Protein AF-M0GBD9-F1 (afdb_monomer)

InterPro domains:
  IPR013389 CRISPR-associated protein Cas8b [PF09484] (506-710)

Nearest PDB structures (foldseek):
  7xq2-assembly1_A  TM=1.502E-01  e=6.473E+00  Homo sapiens

pLDDT: mean 81.51, std 13.56, range [28.91, 97.69]

Mean predicted aligned error: 11.6 Å

Secondary structure (DSSP, 8-state):
----TTTS-GGGSGGGGS-HHHHHHHS-SS---SHHHHHHHHHHHHHHHHHSS--S--GGGGGG--TTTTTHHHH---TTSTTTT---EEEEEEEEETTEEEEEEEEEEEE---GGGGGTTT--EEEETTEEEE-SS-EEE-S-HHHHHHHHHHHHHTTTTSHHHHHHHTSHHHHHHHHHHHHHHT-HHHHHHHHHHHHHHTT--TTT-SSSS--HHHHHHTTBTTB-TT-EEEEEEEEETT-SS-B-GGG-HHHHHHHHHHHHHHHHH--TTSTTS--EEEEE-TTT--EEEEESSSPPGGG---TT-GGGSGGG-GGGHHHHS-EEHHHHHHHHHTHHHHHHTEEEEETTEEEEEEEEESS--HHHHHHHHHHHHHHHH-TT--HHHHHHHHHHSSSEEEEEEEEEEETTTEEEEEEEES---HHHHHHHHHHHHHHHHSTTT-TTTSTTHHHHHHHHT-TTS-TTTT-S-HHHHHHHHHTT-TTTTTS----SSS---GGG----HHHHHHHHHHHTPPEEHHHHHHHHHHHHHHHHHH-TTS-TTHHHHHHHHHHHHHHHHHTTT-EET-PPP--PPPS----HHHHHHHHHHH-HHHHS-HHHHHHHHHHHHHHHHHHHHHHTT-SS-HHHHS-GGG--HHHHHHHHHHHHHHHHHHHHHHSTTSS-TTTTTHHHHHHHTTSS-GGG----HHHHHHHHHHHHHHHHHTT-SSSHHHHHHHTS--

Structure (mmCIF, N/CA/C/O backbone):
data_AF-M0GBD9-F1
#
_entry.id   AF-M0GBD9-F1
#
loop_
_atom_site.group_PDB
_atom_site.id
_atom_site.type_symbol
_atom_site.label_atom_id
_atom_site.label_alt_id
_atom_site.label_comp_id
_atom_site.label_asym_id
_atom_site.label_entity_id
_atom_site.label_seq_id
_atom_site.pdbx_PDB_ins_code
_atom_site.Cartn_x
_atom_site.Cartn_y
_atom_site.Cartn_z
_atom_site.occupancy
_atom_site.B_iso_or_equiv
_atom_site.auth_seq_id
_atom_site.auth_comp_id
_atom_site.auth_asym_id
_atom_site.auth_atom_id
_atom_site.pdbx_PDB_model_num
ATOM 1 N N . MET A 1 1 ? 14.751 -16.146 10.126 1.00 31.95 1 MET A N 1
ATOM 2 C CA . MET A 1 1 ? 14.623 -17.420 9.382 1.00 31.95 1 MET A CA 1
ATOM 3 C C . MET A 1 1 ? 13.361 -17.196 8.593 1.00 31.95 1 MET A C 1
ATOM 5 O O . MET A 1 1 ? 12.295 -17.221 9.185 1.00 31.95 1 MET A O 1
ATOM 9 N N . ASN A 1 2 ? 13.524 -16.712 7.366 1.00 39.53 2 ASN A N 1
ATOM 10 C CA . ASN A 1 2 ? 12.477 -15.965 6.678 1.00 39.53 2 ASN A CA 1
ATOM 11 C C . ASN A 1 2 ? 11.644 -16.983 5.919 1.00 39.53 2 ASN A C 1
ATOM 13 O O . ASN A 1 2 ? 12.159 -17.604 4.991 1.00 39.53 2 ASN A O 1
ATOM 17 N N . LEU A 1 3 ? 10.425 -17.211 6.401 1.00 48.12 3 LEU A N 1
ATOM 18 C CA . LEU A 1 3 ? 9.472 -18.070 5.722 1.00 48.12 3 LEU A CA 1
ATOM 19 C C . LEU A 1 3 ? 9.012 -17.328 4.464 1.00 48.12 3 LEU A C 1
ATOM 21 O O . LEU A 1 3 ? 8.570 -16.183 4.541 1.00 48.12 3 LEU A O 1
ATOM 25 N N . SER A 1 4 ? 9.158 -17.956 3.305 1.00 62.84 4 SER A N 1
ATOM 26 C CA . SER A 1 4 ? 8.482 -17.519 2.084 1.00 62.84 4 SER A CA 1
ATOM 27 C C . SER A 1 4 ? 6.962 -17.557 2.291 1.00 62.84 4 SER A C 1
ATOM 29 O O . SER A 1 4 ? 6.462 -18.334 3.104 1.00 62.84 4 SER A O 1
ATOM 31 N N . LEU A 1 5 ? 6.204 -16.749 1.541 1.00 65.94 5 LEU A N 1
ATOM 32 C CA . LEU A 1 5 ? 4.731 -16.771 1.587 1.00 65.94 5 LEU A CA 1
ATOM 33 C C . LEU A 1 5 ? 4.156 -18.181 1.349 1.00 65.94 5 LEU A C 1
ATOM 35 O O . LEU A 1 5 ? 3.133 -18.542 1.924 1.00 65.94 5 LEU A O 1
ATOM 39 N N . ASP A 1 6 ? 4.860 -19.008 0.573 1.00 63.94 6 ASP A N 1
ATOM 40 C CA . ASP A 1 6 ? 4.495 -20.405 0.325 1.00 63.94 6 ASP A CA 1
ATOM 41 C C . ASP A 1 6 ? 4.679 -21.304 1.565 1.00 63.94 6 ASP A C 1
ATOM 43 O O . ASP A 1 6 ? 4.002 -22.325 1.701 1.00 63.94 6 ASP A O 1
ATOM 47 N N . GLU A 1 7 ? 5.562 -20.932 2.496 1.00 62.56 7 GLU A N 1
ATOM 48 C CA . GLU A 1 7 ? 5.784 -21.646 3.758 1.00 62.56 7 GLU A CA 1
ATOM 49 C C . GLU A 1 7 ? 4.763 -21.272 4.846 1.00 62.56 7 GLU A C 1
ATOM 51 O O . GLU A 1 7 ? 4.473 -22.120 5.691 1.00 62.56 7 GLU A O 1
ATOM 56 N N . ILE A 1 8 ? 4.166 -20.070 4.780 1.00 64.31 8 ILE A N 1
ATOM 57 C CA . ILE A 1 8 ? 3.105 -19.568 5.689 1.00 64.31 8 ILE A CA 1
ATOM 58 C C . ILE A 1 8 ? 1.726 -20.197 5.371 1.00 64.31 8 ILE A C 1
ATOM 60 O O . ILE A 1 8 ? 0.731 -19.886 6.010 1.00 64.31 8 ILE A O 1
ATOM 64 N N . GLY A 1 9 ? 1.651 -21.127 4.408 1.00 63.66 9 GLY A N 1
ATOM 65 C CA . GLY A 1 9 ? 0.420 -21.643 3.792 1.00 63.66 9 GLY A CA 1
ATOM 66 C C . GLY A 1 9 ? -0.812 -21.818 4.699 1.00 63.66 9 GLY A C 1
ATOM 67 O O . GLY A 1 9 ? -0.702 -22.189 5.862 1.00 63.66 9 GLY A O 1
ATOM 68 N N . GLN A 1 10 ? -2.000 -21.630 4.108 1.00 67.31 10 GLN A N 1
ATOM 69 C CA . GLN A 1 10 ? -3.337 -21.495 4.726 1.00 67.31 10 GLN A CA 1
ATOM 70 C C . GLN A 1 10 ? -3.549 -22.115 6.123 1.00 67.31 10 GLN A C 1
ATOM 72 O O . GLN A 1 10 ? -4.086 -21.447 6.999 1.00 67.31 10 GLN A O 1
ATOM 77 N N . ALA A 1 11 ? -3.130 -23.365 6.352 1.00 65.00 11 ALA A N 1
ATOM 78 C CA . ALA A 1 11 ? -3.282 -24.084 7.622 1.00 65.00 11 ALA A CA 1
ATOM 79 C C . ALA A 1 11 ? -2.485 -23.506 8.813 1.00 65.00 11 ALA A C 1
ATOM 81 O O . ALA A 1 11 ? -2.687 -23.959 9.938 1.00 65.00 11 ALA A O 1
ATOM 82 N N . GLN A 1 12 ? -1.562 -22.571 8.575 1.00 68.44 12 GLN A N 1
ATOM 83 C CA . GLN A 1 12 ? -0.744 -21.935 9.614 1.00 68.44 12 GLN A CA 1
ATOM 84 C C . GLN A 1 12 ? -1.265 -20.558 10.044 1.00 68.44 12 GLN A C 1
ATOM 86 O O . GLN A 1 12 ? -0.731 -19.999 10.995 1.00 68.44 12 GLN A O 1
ATOM 91 N N . THR A 1 13 ? -2.296 -20.034 9.376 1.00 79.69 13 THR A N 1
ATOM 92 C CA . THR A 1 13 ? -2.843 -18.697 9.656 1.00 79.69 13 THR A CA 1
ATOM 93 C C . THR A 1 13 ? -3.872 -18.715 10.785 1.00 79.69 13 THR A C 1
ATOM 95 O O . THR A 1 13 ? -4.558 -19.720 10.992 1.00 79.69 13 THR A O 1
ATOM 98 N N . ASP A 1 14 ? -4.068 -17.578 11.456 1.00 81.69 14 ASP A N 1
ATOM 99 C CA . ASP A 1 14 ? -5.111 -17.414 12.486 1.00 81.69 14 ASP A CA 1
ATOM 100 C C . ASP A 1 14 ? -6.524 -17.736 11.946 1.00 81.69 14 ASP A C 1
ATOM 102 O O . ASP A 1 14 ? -7.352 -18.360 12.623 1.00 81.69 14 ASP A O 1
ATOM 106 N N . LEU A 1 15 ? -6.786 -17.385 10.679 1.00 86.94 15 LEU A N 1
ATOM 107 C CA . LEU A 1 15 ? -8.064 -17.634 10.005 1.00 86.94 15 LEU A CA 1
ATOM 108 C C . LEU A 1 15 ? -8.317 -19.128 9.726 1.00 86.94 15 LEU A C 1
ATOM 110 O O . LEU A 1 15 ? -9.461 -19.517 9.496 1.00 86.94 15 LEU A O 1
ATOM 114 N N . ALA A 1 16 ? -7.295 -19.991 9.792 1.00 85.69 16 ALA A N 1
ATOM 115 C CA . ALA A 1 16 ? -7.442 -21.435 9.577 1.00 85.69 16 ALA A CA 1
ATOM 116 C C . ALA A 1 16 ? -8.388 -22.104 10.586 1.00 85.69 16 ALA A C 1
ATOM 118 O O . ALA A 1 16 ? -8.949 -23.165 10.312 1.00 85.69 16 ALA A O 1
ATOM 119 N N . SER A 1 17 ? -8.544 -21.494 11.762 1.00 85.31 17 SER A N 1
ATOM 120 C CA . SER A 1 17 ? -9.427 -21.972 12.825 1.00 85.31 17 SER A CA 1
ATOM 121 C C . SER A 1 17 ? -10.899 -21.578 12.633 1.00 85.31 17 SER A C 1
ATOM 123 O O . SER A 1 17 ? -11.765 -22.130 13.314 1.00 85.31 17 SER A O 1
ATOM 125 N N . VAL A 1 18 ? -11.197 -20.664 11.701 1.00 89.31 18 VAL A N 1
ATOM 126 C CA . VAL A 1 18 ? -12.553 -20.174 11.419 1.00 89.31 18 VAL A CA 1
ATOM 127 C C . VAL A 1 18 ? -13.247 -21.086 10.408 1.00 89.31 18 VAL A C 1
ATOM 129 O O . VAL A 1 18 ? -12.667 -21.469 9.386 1.00 89.31 18 VAL A O 1
ATOM 132 N N . SER A 1 19 ? -14.502 -21.437 10.700 1.00 90.81 19 SER A N 1
ATOM 133 C CA . SER A 1 19 ? -15.306 -22.286 9.823 1.00 90.81 19 SER A CA 1
ATOM 134 C C . SER A 1 19 ? -15.667 -21.572 8.517 1.00 90.81 19 SER A C 1
ATOM 136 O O . SER A 1 19 ? -15.803 -20.350 8.479 1.00 90.81 19 SER A O 1
ATOM 138 N N . ASP A 1 20 ? -15.850 -22.341 7.445 1.00 93.88 20 ASP A N 1
ATOM 139 C CA . ASP A 1 20 ? -16.223 -21.795 6.135 1.00 93.88 20 ASP A CA 1
ATOM 140 C C . ASP A 1 20 ? -17.569 -21.042 6.204 1.00 93.88 20 ASP A C 1
ATOM 142 O O . ASP A 1 20 ? -17.702 -19.978 5.610 1.00 93.88 20 ASP A O 1
ATOM 146 N N . GLU A 1 21 ? -18.528 -21.533 7.001 1.00 92.25 21 GLU A N 1
ATOM 147 C CA . GLU A 1 21 ? -19.839 -20.898 7.216 1.00 92.25 21 GLU A CA 1
ATOM 148 C C . GLU A 1 21 ? -19.715 -19.536 7.920 1.00 92.25 21 GLU A C 1
ATOM 150 O O . GLU A 1 21 ? -20.371 -18.574 7.521 1.00 92.25 21 GLU A O 1
ATOM 155 N N . ASP A 1 22 ? -18.839 -19.425 8.925 1.00 89.56 22 ASP A N 1
ATOM 156 C CA . ASP A 1 22 ? -18.587 -18.155 9.617 1.00 89.56 22 ASP A CA 1
ATOM 157 C C . ASP A 1 22 ? -17.888 -17.137 8.703 1.00 89.56 22 ASP A C 1
ATOM 159 O O . ASP A 1 22 ? -18.177 -15.941 8.778 1.00 89.56 22 ASP A O 1
ATOM 163 N N . ILE A 1 23 ? -16.978 -17.602 7.836 1.00 92.38 23 ILE A N 1
ATOM 164 C CA . ILE A 1 23 ? -16.342 -16.754 6.821 1.00 92.38 23 ILE A CA 1
ATOM 165 C C . ILE A 1 23 ? -17.413 -16.249 5.853 1.00 92.38 23 ILE A C 1
ATOM 167 O O . ILE A 1 23 ? -17.568 -15.040 5.710 1.00 92.38 23 ILE A O 1
ATOM 171 N N . GLU A 1 24 ? -18.193 -17.141 5.238 1.00 92.75 24 GLU A N 1
ATOM 172 C CA . GLU A 1 24 ? -19.249 -16.777 4.283 1.00 92.75 24 GLU A CA 1
ATOM 173 C C . GLU A 1 24 ? -20.264 -15.792 4.875 1.00 92.75 24 GLU A C 1
ATOM 175 O O . GLU A 1 24 ? -20.639 -14.828 4.209 1.00 92.75 24 GLU A O 1
ATOM 180 N N . ALA A 1 25 ? -20.670 -15.987 6.132 1.00 89.81 25 ALA A N 1
ATOM 181 C CA . ALA A 1 25 ? -21.632 -15.121 6.809 1.00 89.81 25 ALA A CA 1
ATOM 182 C C . ALA A 1 25 ? -21.111 -13.697 7.072 1.00 89.81 25 ALA A C 1
ATOM 184 O O . ALA A 1 25 ? -21.908 -12.769 7.214 1.00 89.81 25 ALA A O 1
ATOM 185 N N . ALA A 1 26 ? -19.794 -13.516 7.163 1.00 88.44 26 ALA A N 1
ATOM 186 C CA . ALA A 1 26 ? -19.172 -12.227 7.446 1.00 88.44 26 ALA A CA 1
ATOM 187 C C . ALA A 1 26 ? -18.759 -11.454 6.183 1.00 88.44 26 ALA A C 1
ATOM 189 O O . ALA A 1 26 ? -18.474 -10.255 6.254 1.00 88.44 26 ALA A O 1
ATOM 190 N N . LEU A 1 27 ? -18.693 -12.124 5.030 1.00 90.38 27 LEU A N 1
ATOM 191 C CA . LEU A 1 27 ? -18.291 -11.503 3.774 1.00 90.38 27 LEU A CA 1
ATOM 192 C C . LEU A 1 27 ? -19.410 -10.627 3.190 1.00 90.38 27 LEU A C 1
ATOM 194 O O . LEU A 1 27 ? -20.592 -10.950 3.305 1.00 90.38 27 LEU A O 1
ATOM 198 N N . PRO A 1 28 ? -19.061 -9.516 2.518 1.00 89.25 28 PRO A N 1
ATOM 199 C CA . PRO A 1 28 ? -20.045 -8.721 1.799 1.00 89.25 28 PRO A CA 1
ATOM 200 C C . PRO A 1 28 ? -20.635 -9.500 0.612 1.00 89.25 28 PRO A C 1
ATOM 202 O O . PRO A 1 28 ? -20.000 -10.372 0.025 1.00 89.25 28 PRO A O 1
ATOM 205 N N . ASN A 1 29 ? -21.841 -9.115 0.189 1.00 88.81 29 ASN A N 1
ATOM 206 C CA . ASN A 1 29 ? -22.600 -9.803 -0.867 1.00 88.81 29 ASN A CA 1
ATOM 207 C C . ASN A 1 29 ? -22.004 -9.674 -2.284 1.00 88.81 29 ASN A C 1
ATOM 209 O O . ASN A 1 29 ? -22.538 -10.238 -3.242 1.00 88.81 29 ASN A O 1
ATOM 213 N N . ARG A 1 30 ? -20.928 -8.896 -2.451 1.00 90.31 30 ARG A N 1
ATOM 214 C CA . ARG A 1 30 ? -20.281 -8.640 -3.741 1.00 90.31 30 ARG A CA 1
ATOM 215 C C . ARG A 1 30 ? -18.762 -8.534 -3.593 1.00 90.31 30 ARG A C 1
ATOM 217 O O . ARG A 1 30 ? -18.302 -8.031 -2.569 1.00 90.31 30 ARG A O 1
ATOM 224 N N . PRO A 1 31 ? -17.985 -8.908 -4.625 1.00 89.44 31 PRO A N 1
ATOM 225 C CA . PRO A 1 31 ? -16.541 -8.711 -4.623 1.00 89.44 31 PRO A CA 1
ATOM 226 C C . PRO A 1 31 ? -16.123 -7.243 -4.447 1.00 89.44 31 PRO A C 1
ATOM 228 O O . PRO A 1 31 ? -16.893 -6.332 -4.797 1.00 89.44 31 PRO A O 1
ATOM 231 N N . PRO A 1 32 ? -14.892 -6.996 -3.957 1.00 91.56 32 PRO A N 1
ATOM 232 C CA . PRO A 1 32 ? -14.359 -5.650 -3.835 1.00 91.56 32 PRO A CA 1
ATOM 233 C C . PRO A 1 32 ? -14.318 -4.924 -5.182 1.00 91.56 32 PRO A C 1
ATOM 235 O O . PRO A 1 32 ? -13.788 -5.437 -6.165 1.00 91.56 32 PRO A O 1
ATOM 238 N N . ALA A 1 33 ? -14.867 -3.710 -5.217 1.00 87.69 33 ALA A N 1
ATOM 239 C CA . ALA A 1 33 ? -14.880 -2.842 -6.397 1.00 87.69 33 ALA A CA 1
ATOM 240 C C . ALA A 1 33 ? -14.282 -1.454 -6.115 1.00 87.69 33 ALA A C 1
ATOM 242 O O . ALA A 1 33 ? -14.165 -0.629 -7.017 1.00 87.69 33 ALA A O 1
ATOM 243 N N . SER A 1 34 ? -13.918 -1.181 -4.863 1.00 88.62 34 SER A N 1
ATOM 244 C CA . SER A 1 34 ? -13.397 0.103 -4.411 1.00 88.62 34 SER A CA 1
ATOM 245 C C . SER A 1 34 ? -12.423 -0.075 -3.250 1.00 88.62 34 SER A C 1
ATOM 247 O O . SER A 1 34 ? -12.442 -1.089 -2.548 1.00 88.62 34 SER A O 1
ATOM 249 N N . LEU A 1 35 ? -11.633 0.965 -2.973 1.00 89.81 35 LEU A N 1
ATOM 250 C CA . LEU A 1 35 ? -10.788 1.023 -1.779 1.00 89.81 35 LEU A CA 1
ATOM 251 C C . LEU A 1 35 ? -11.584 0.842 -0.471 1.00 89.81 35 LEU A C 1
ATOM 253 O O . LEU A 1 35 ? -11.050 0.321 0.505 1.00 89.81 35 LEU A O 1
ATOM 257 N N . PHE A 1 36 ? -12.855 1.256 -0.439 1.00 90.62 36 PHE A N 1
ATOM 258 C CA . PHE A 1 36 ? -13.727 1.059 0.722 1.00 90.62 36 PHE A CA 1
ATOM 259 C C . PHE A 1 36 ? -14.048 -0.419 0.938 1.00 90.62 36 PHE A C 1
ATOM 261 O O . PHE A 1 36 ? -14.020 -0.880 2.075 1.00 90.62 36 PHE A O 1
ATOM 268 N N . ASP A 1 37 ? -14.291 -1.165 -0.138 1.00 92.69 37 ASP A N 1
ATOM 269 C CA . ASP A 1 37 ? -14.562 -2.598 -0.043 1.00 92.69 37 ASP A CA 1
ATOM 270 C C . ASP A 1 37 ? -13.327 -3.364 0.437 1.00 92.69 37 ASP A C 1
ATOM 272 O O . ASP A 1 37 ? -13.438 -4.208 1.319 1.00 92.69 37 ASP A O 1
ATOM 276 N N . ILE A 1 38 ? -12.143 -3.027 -0.090 1.00 93.94 38 ILE A N 1
ATOM 277 C CA . ILE A 1 38 ? -10.871 -3.644 0.320 1.00 93.94 38 ILE A CA 1
ATOM 278 C C . ILE A 1 38 ? -10.594 -3.356 1.798 1.00 93.94 38 ILE A C 1
ATOM 280 O O . ILE A 1 38 ? -10.309 -4.267 2.570 1.00 93.94 38 ILE A O 1
ATOM 284 N N . ALA A 1 39 ? -10.723 -2.093 2.211 1.00 92.31 39 ALA A N 1
ATOM 285 C CA . ALA A 1 39 ? -10.502 -1.686 3.593 1.00 92.31 39 ALA A CA 1
ATOM 286 C C . ALA A 1 39 ? -11.488 -2.356 4.563 1.00 92.31 39 ALA A C 1
ATOM 288 O O . ALA A 1 39 ? -11.091 -2.754 5.655 1.00 92.31 39 ALA A O 1
ATOM 289 N N . TYR A 1 40 ? -12.758 -2.494 4.171 1.00 92.00 40 TYR A N 1
ATOM 290 C CA . TYR A 1 40 ? -13.747 -3.230 4.954 1.00 92.00 40 TYR A CA 1
ATOM 291 C C . TYR A 1 40 ? -13.391 -4.716 5.046 1.00 92.00 40 TYR A C 1
ATOM 293 O O . TYR A 1 40 ? -13.303 -5.239 6.152 1.00 92.00 40 TYR A O 1
ATOM 301 N N . LEU A 1 41 ? -13.112 -5.365 3.909 1.00 93.75 41 LEU A N 1
ATOM 302 C CA . LEU A 1 41 ? -12.749 -6.781 3.842 1.00 93.75 41 LEU A CA 1
ATOM 303 C C . LEU A 1 41 ? -11.551 -7.092 4.744 1.00 93.75 41 LEU A C 1
ATOM 305 O O . LEU A 1 41 ? -11.610 -8.026 5.533 1.00 93.75 41 LEU A O 1
ATOM 309 N N . TYR A 1 42 ? -10.494 -6.281 4.687 1.00 92.88 42 TYR A N 1
ATOM 310 C CA . TYR A 1 42 ? -9.307 -6.462 5.525 1.00 92.88 42 TYR A CA 1
ATOM 311 C C . TYR A 1 42 ? -9.641 -6.425 7.016 1.00 92.88 42 TYR A C 1
ATOM 313 O O . TYR A 1 42 ? -9.245 -7.325 7.754 1.00 92.88 42 TYR A O 1
ATOM 321 N N . THR A 1 43 ? -10.386 -5.407 7.460 1.00 88.81 43 THR A N 1
ATOM 322 C CA . THR A 1 43 ? -10.783 -5.297 8.868 1.00 88.81 43 THR A CA 1
ATOM 323 C C . THR A 1 43 ? -11.676 -6.463 9.286 1.00 88.81 43 THR A C 1
ATOM 325 O O . THR A 1 43 ? -11.503 -6.989 10.384 1.00 88.81 43 THR A O 1
ATOM 328 N N . THR A 1 44 ? -12.613 -6.884 8.432 1.00 90.31 44 THR A N 1
ATOM 329 C CA . THR A 1 44 ? -13.503 -8.019 8.702 1.00 90.31 44 THR A CA 1
ATOM 330 C C . THR A 1 44 ? -12.712 -9.314 8.867 1.00 90.31 44 THR A C 1
ATOM 332 O O . THR A 1 44 ? -12.916 -10.023 9.848 1.00 90.31 44 THR A O 1
ATOM 335 N N . LEU A 1 45 ? -11.765 -9.603 7.970 1.00 91.38 45 LEU A N 1
ATOM 336 C CA . LEU A 1 45 ? -10.956 -10.821 8.049 1.00 91.38 45 LEU A CA 1
ATOM 337 C C . LEU A 1 45 ? -10.009 -10.820 9.254 1.00 91.38 45 LEU A C 1
ATOM 339 O O . LEU A 1 45 ? -9.935 -11.823 9.960 1.00 91.38 45 LEU A O 1
ATOM 343 N N . ASP A 1 46 ? -9.332 -9.701 9.536 1.00 87.25 46 ASP A N 1
ATOM 344 C CA . ASP A 1 46 ? -8.485 -9.578 10.733 1.00 87.25 46 ASP A CA 1
ATOM 345 C C . ASP A 1 46 ? -9.315 -9.740 12.017 1.00 87.25 46 ASP A C 1
ATOM 347 O O . ASP A 1 46 ? -8.902 -10.431 12.947 1.00 87.25 46 ASP A O 1
ATOM 351 N N . THR A 1 47 ? -10.533 -9.191 12.033 1.00 85.44 47 THR A N 1
ATOM 352 C CA . THR A 1 47 ? -11.480 -9.354 13.143 1.00 85.44 47 THR A CA 1
ATOM 353 C C . THR A 1 47 ? -11.885 -10.815 13.341 1.00 85.44 47 THR A C 1
ATOM 355 O O . THR A 1 47 ? -11.822 -11.318 14.464 1.00 85.44 47 THR A O 1
ATOM 358 N N . LEU A 1 48 ? -12.290 -11.510 12.274 1.00 88.44 48 LEU A N 1
ATOM 359 C CA . LEU A 1 48 ? -12.693 -12.917 12.346 1.00 88.44 48 LEU A CA 1
ATOM 360 C C . LEU A 1 48 ? -11.559 -13.797 12.859 1.00 88.44 48 LEU A C 1
ATOM 362 O O . LEU A 1 48 ? -11.761 -14.577 13.784 1.00 88.44 48 LEU A O 1
ATOM 366 N N . ALA A 1 49 ? -10.366 -13.634 12.293 1.00 87.88 49 ALA A N 1
ATOM 367 C CA . ALA A 1 49 ? -9.206 -14.434 12.645 1.00 87.88 49 ALA A CA 1
ATOM 368 C C . ALA A 1 49 ? -8.817 -14.263 14.122 1.00 87.88 49 ALA A C 1
ATOM 370 O O . ALA A 1 49 ? -8.672 -15.243 14.847 1.00 87.88 49 ALA A O 1
ATOM 371 N N . ARG A 1 50 ? -8.750 -13.019 14.615 1.00 82.69 50 ARG A N 1
ATOM 372 C CA . ARG A 1 50 ? -8.365 -12.733 16.008 1.00 82.69 50 ARG A CA 1
ATOM 373 C C . ARG A 1 50 ? -9.419 -13.119 17.043 1.00 82.69 50 ARG A C 1
ATOM 375 O O . ARG A 1 50 ? -9.100 -13.244 18.220 1.00 82.69 50 ARG A O 1
ATOM 382 N N . THR A 1 51 ? -10.675 -13.262 16.629 1.00 85.50 51 THR A N 1
ATOM 383 C CA . THR A 1 51 ? -11.790 -13.611 17.526 1.00 85.50 51 THR A CA 1
ATOM 384 C C . THR A 1 51 ? -12.269 -15.047 17.351 1.00 85.50 51 THR A C 1
ATOM 386 O O . THR A 1 51 ? -13.250 -15.459 17.977 1.00 85.50 51 THR A O 1
ATOM 389 N N . ALA A 1 52 ? -11.577 -15.833 16.525 1.00 83.50 52 ALA A N 1
ATOM 390 C CA . ALA A 1 52 ? -11.916 -17.220 16.240 1.00 83.50 52 ALA A CA 1
ATOM 391 C C . ALA A 1 52 ? -11.932 -18.078 17.513 1.00 83.50 52 ALA A C 1
ATOM 393 O O . ALA A 1 52 ? -12.857 -18.860 17.728 1.00 83.50 52 ALA A O 1
ATOM 394 N N . THR A 1 53 ? -10.940 -17.873 18.381 1.00 79.50 53 THR A N 1
ATOM 395 C CA . THR A 1 53 ? -10.720 -18.635 19.619 1.00 79.50 53 THR A CA 1
ATOM 396 C C . THR A 1 53 ? -11.292 -17.963 20.867 1.00 79.50 53 THR A C 1
ATOM 398 O O . THR A 1 53 ? -11.283 -18.566 21.939 1.00 79.50 53 THR A O 1
ATOM 401 N N . VAL A 1 54 ? -11.796 -16.729 20.753 1.00 81.81 54 VAL A N 1
ATOM 402 C CA . VAL A 1 54 ? -12.350 -15.987 21.890 1.00 81.81 54 VAL A CA 1
ATOM 403 C C . VAL A 1 54 ? -13.805 -16.396 22.102 1.00 81.81 54 VAL A C 1
ATOM 405 O O . VAL A 1 54 ? -14.684 -16.083 21.298 1.00 81.81 54 VAL A O 1
ATOM 408 N N . GLU A 1 55 ? -14.063 -17.103 23.198 1.00 82.62 55 GLU A N 1
ATOM 409 C CA . GLU A 1 55 ? -15.408 -17.524 23.590 1.00 82.62 55 GLU A CA 1
ATOM 410 C C . GLU A 1 55 ? -16.176 -16.399 24.309 1.00 82.62 55 GLU A C 1
ATOM 412 O O . GLU A 1 55 ? -15.592 -15.497 24.904 1.00 82.62 55 GLU A O 1
ATOM 417 N N . GLY A 1 56 ? -17.512 -16.460 24.277 1.00 83.12 56 GLY A N 1
ATOM 418 C CA . GLY A 1 56 ? -18.381 -15.606 25.102 1.00 83.12 56 GLY A CA 1
ATOM 419 C C . GLY A 1 56 ? -18.621 -14.181 24.593 1.00 83.12 56 GLY A C 1
ATOM 420 O O . GLY A 1 56 ? -19.440 -13.475 25.180 1.00 83.12 56 GLY A O 1
ATOM 421 N N . ILE A 1 57 ? -17.976 -13.769 23.498 1.00 88.75 57 ILE A N 1
ATOM 422 C CA . ILE A 1 57 ? -18.180 -12.453 22.875 1.00 88.75 57 ILE A CA 1
ATOM 423 C C . ILE A 1 57 ? -19.140 -12.521 21.682 1.00 88.75 57 ILE A C 1
ATOM 425 O O . ILE A 1 57 ? -19.168 -13.496 20.930 1.00 88.75 57 ILE A O 1
ATOM 429 N N . ASP A 1 58 ? -19.899 -11.447 21.476 1.00 88.06 58 ASP A N 1
ATOM 430 C CA . ASP A 1 58 ? -20.692 -11.251 20.262 1.00 88.06 58 ASP A CA 1
ATOM 431 C C . ASP A 1 58 ? -19.841 -10.525 19.209 1.00 88.06 58 ASP A C 1
ATOM 433 O O . ASP A 1 58 ? -19.510 -9.342 19.343 1.00 88.06 58 ASP A O 1
ATOM 437 N N . ARG A 1 59 ? -19.474 -11.256 18.149 1.00 85.25 59 ARG A N 1
ATOM 438 C CA . ARG A 1 59 ? -18.568 -10.777 17.096 1.00 85.25 59 ARG A CA 1
ATOM 439 C C . ARG A 1 59 ? -19.127 -9.591 16.305 1.00 85.25 59 ARG A C 1
ATOM 441 O O . ARG A 1 59 ? -18.336 -8.816 15.770 1.00 85.25 59 ARG A O 1
ATOM 448 N N . SER A 1 60 ? -20.448 -9.388 16.290 1.00 84.19 60 SER A N 1
ATOM 449 C CA . SER A 1 60 ? -21.076 -8.241 15.614 1.00 84.19 60 SER A CA 1
ATOM 450 C C . SER A 1 60 ? -20.650 -6.888 16.206 1.00 84.19 60 SER A C 1
ATOM 452 O O . SER A 1 60 ? -20.670 -5.871 15.513 1.00 84.19 60 SER A O 1
ATOM 454 N N . TYR A 1 61 ? -20.176 -6.870 17.458 1.00 88.06 61 TYR A N 1
ATOM 455 C CA . TYR A 1 61 ? -19.719 -5.658 18.138 1.00 88.06 61 TYR A CA 1
ATOM 456 C C . TYR A 1 61 ? -18.214 -5.397 18.038 1.00 88.06 61 TYR A C 1
ATOM 458 O O . TYR A 1 61 ? -17.757 -4.301 18.375 1.00 88.06 61 TYR A O 1
ATOM 466 N N . VAL A 1 62 ? -17.423 -6.348 17.541 1.00 86.38 62 VAL A N 1
ATOM 467 C CA . VAL A 1 62 ? -15.963 -6.196 17.447 1.00 86.38 62 VAL A CA 1
ATOM 468 C C . VAL A 1 62 ? -15.526 -5.032 16.541 1.00 86.38 62 VAL A C 1
ATOM 470 O O . VAL A 1 62 ? -14.601 -4.318 16.937 1.00 86.38 62 VAL A O 1
ATOM 473 N N . PRO A 1 63 ? -16.206 -4.706 15.419 1.00 81.81 63 PRO A N 1
ATOM 474 C CA . PRO A 1 63 ? -15.895 -3.507 14.628 1.00 81.81 63 PRO A CA 1
ATOM 475 C C . PRO A 1 63 ? -15.947 -2.187 15.416 1.00 81.81 63 PRO A C 1
ATOM 477 O O . PRO A 1 63 ? -15.345 -1.182 15.024 1.00 81.81 63 PRO A O 1
ATOM 480 N N . TYR A 1 64 ? -16.662 -2.172 16.544 1.00 85.94 64 TYR A N 1
ATOM 481 C CA . TYR A 1 64 ? -16.786 -1.022 17.433 1.00 85.94 64 TYR A CA 1
ATOM 482 C C . TYR A 1 64 ? -15.723 -0.992 18.530 1.00 85.94 64 TYR A C 1
ATOM 484 O O . TYR A 1 64 ? -15.635 0.003 19.254 1.00 85.94 64 TYR A O 1
ATOM 492 N N . MET A 1 65 ? -14.881 -2.015 18.637 1.00 87.56 65 MET A N 1
ATOM 493 C CA . MET A 1 65 ? -13.770 -2.092 19.581 1.00 87.56 65 MET A CA 1
ATOM 494 C C . MET A 1 65 ? -12.483 -1.506 18.976 1.00 87.56 65 MET A C 1
ATOM 496 O O . MET A 1 65 ? -12.431 -1.096 17.812 1.00 87.56 65 MET A O 1
ATOM 500 N N . THR A 1 66 ? -11.440 -1.398 19.793 1.00 84.69 66 THR A N 1
ATOM 501 C CA . THR A 1 66 ? -10.093 -0.967 19.393 1.00 84.69 66 THR A CA 1
ATOM 502 C C . THR A 1 66 ? -9.031 -1.870 20.027 1.00 84.69 66 THR A C 1
ATOM 504 O O . THR A 1 66 ? -8.257 -1.398 20.861 1.00 84.69 66 THR A O 1
ATOM 507 N N . PRO A 1 67 ? -8.986 -3.164 19.659 1.00 80.81 67 PRO A N 1
ATOM 508 C CA . PRO A 1 67 ? -8.112 -4.157 20.295 1.00 80.81 67 PRO A CA 1
ATOM 509 C C . PRO A 1 67 ? -6.615 -3.869 20.093 1.00 80.81 67 PRO A C 1
ATOM 511 O O . PRO A 1 67 ? -5.808 -4.161 20.965 1.00 80.81 67 PRO A O 1
ATOM 514 N N . GLY A 1 68 ? -6.236 -3.234 18.976 1.00 76.00 68 GLY A N 1
ATOM 515 C CA . GLY A 1 68 ? -4.851 -2.828 18.703 1.00 76.00 68 GLY A CA 1
ATOM 516 C C . GLY A 1 68 ? -4.394 -1.557 19.432 1.00 76.00 68 GLY A C 1
ATOM 517 O O . GLY A 1 68 ? -3.239 -1.159 19.305 1.00 76.00 68 GLY A O 1
ATOM 518 N N . ALA A 1 69 ? -5.279 -0.881 20.170 1.00 79.88 69 ALA A N 1
ATOM 519 C CA . ALA A 1 69 ? -4.902 0.286 20.957 1.00 79.88 69 ALA A CA 1
ATOM 520 C C . ALA A 1 69 ? -4.441 -0.146 22.352 1.00 79.88 69 ALA A C 1
ATOM 522 O O . ALA A 1 69 ? -5.130 -0.911 23.021 1.00 79.88 69 ALA A O 1
ATOM 523 N N . LYS A 1 70 ? -3.330 0.429 22.825 1.00 84.75 70 LYS A N 1
ATOM 524 C CA . LYS A 1 70 ? -2.807 0.205 24.183 1.00 84.75 70 LYS A CA 1
ATOM 525 C C . LYS A 1 70 ? -2.340 -1.227 24.460 1.00 84.75 70 LYS A C 1
ATOM 527 O O . LYS A 1 70 ? -2.386 -1.683 25.600 1.00 84.75 70 LYS A O 1
ATOM 532 N N . THR A 1 71 ? -1.855 -1.924 23.433 1.00 84.75 71 THR A N 1
ATOM 533 C CA . THR A 1 71 ? -1.345 -3.298 23.551 1.00 84.75 71 THR A CA 1
ATOM 534 C C . THR A 1 71 ? -0.100 -3.394 24.432 1.00 84.75 71 THR A C 1
ATOM 536 O O . THR A 1 71 ? 0.127 -4.432 25.053 1.00 84.75 71 THR A O 1
ATOM 539 N N . GLU A 1 72 ? 0.650 -2.296 24.583 1.00 85.25 72 GLU A N 1
ATOM 540 C CA . GLU A 1 72 ? 1.817 -2.199 25.464 1.00 85.25 72 GLU A CA 1
ATOM 541 C C . GLU A 1 72 ? 1.514 -2.555 26.934 1.00 85.25 72 GLU A C 1
ATOM 543 O O . GLU A 1 72 ? 2.408 -2.980 27.662 1.00 85.25 72 GLU A O 1
ATOM 548 N N . VAL A 1 73 ? 0.251 -2.441 27.366 1.00 88.00 73 VAL A N 1
ATOM 549 C CA . VAL A 1 73 ? -0.208 -2.795 28.721 1.00 88.00 73 VAL A CA 1
ATOM 550 C C . VAL A 1 73 ? -0.092 -4.300 28.996 1.00 88.00 73 VAL A C 1
ATOM 552 O O . VAL A 1 73 ? 0.136 -4.704 30.139 1.00 88.00 73 VAL A O 1
ATOM 555 N N . PHE A 1 74 ? -0.219 -5.143 27.968 1.00 87.00 74 PHE A N 1
ATOM 556 C CA . PHE A 1 74 ? -0.161 -6.602 28.112 1.00 87.00 74 PHE A CA 1
ATOM 557 C C . PHE A 1 74 ? 1.273 -7.143 28.137 1.00 87.00 74 PHE A C 1
ATOM 559 O O . PHE A 1 74 ? 1.516 -8.214 28.693 1.00 87.00 74 PHE A O 1
ATOM 566 N N . THR A 1 75 ? 2.222 -6.405 27.557 1.00 81.38 75 THR A N 1
ATOM 567 C CA . THR A 1 75 ? 3.624 -6.825 27.399 1.00 81.38 75 THR A CA 1
ATOM 568 C C . THR A 1 75 ? 4.599 -6.025 28.258 1.00 81.38 75 THR A C 1
ATOM 570 O O . THR A 1 75 ? 5.808 -6.185 28.104 1.00 81.38 75 THR A O 1
ATOM 573 N N . GLN A 1 76 ? 4.109 -5.136 29.126 1.00 76.25 76 GLN A N 1
ATOM 574 C CA . GLN A 1 76 ? 4.971 -4.280 29.935 1.00 76.25 76 GLN A CA 1
ATOM 575 C C . GLN A 1 76 ? 5.869 -5.097 30.878 1.00 76.25 76 GLN A C 1
ATOM 577 O O . GLN A 1 76 ? 5.413 -5.906 31.685 1.00 76.25 76 GLN A O 1
ATOM 582 N N . SER A 1 77 ? 7.168 -4.845 30.764 1.00 68.12 77 SER A N 1
ATOM 583 C CA . SER A 1 77 ? 8.225 -5.248 31.687 1.00 68.12 77 SER A CA 1
ATOM 584 C C . SER A 1 77 ? 9.247 -4.117 31.688 1.00 68.12 77 SER A C 1
ATOM 586 O O . SER A 1 77 ? 9.633 -3.661 30.608 1.00 68.12 77 SER A O 1
ATOM 588 N N . ASP A 1 78 ? 9.671 -3.634 32.851 1.00 62.66 78 ASP A N 1
ATOM 589 C CA . ASP A 1 78 ? 10.753 -2.648 32.905 1.00 62.66 78 ASP A CA 1
ATOM 590 C C . ASP A 1 78 ? 12.124 -3.300 32.633 1.00 62.66 78 ASP A C 1
ATOM 592 O O . ASP A 1 78 ? 12.235 -4.509 32.414 1.00 62.66 78 ASP A O 1
ATOM 596 N N . ALA A 1 79 ? 13.179 -2.481 32.603 1.00 53.66 79 ALA A N 1
ATOM 597 C CA . ALA A 1 79 ? 14.543 -2.924 32.309 1.00 53.66 79 ALA A CA 1
ATOM 598 C C . ALA A 1 79 ? 15.108 -3.931 33.333 1.00 53.66 79 ALA A C 1
ATOM 600 O O . ALA A 1 79 ? 16.045 -4.659 33.000 1.00 53.66 79 ALA A O 1
ATOM 601 N N . ASP A 1 80 ? 14.535 -3.977 34.539 1.00 60.25 80 ASP A N 1
ATOM 602 C CA . ASP A 1 80 ? 14.923 -4.876 35.628 1.00 60.25 80 ASP A CA 1
ATOM 603 C C . ASP A 1 80 ? 14.018 -6.130 35.705 1.00 60.25 80 ASP A C 1
ATOM 605 O O . ASP A 1 80 ? 14.371 -7.117 36.352 1.00 60.25 80 ASP A O 1
ATOM 609 N N . GLY A 1 81 ? 12.906 -6.147 34.957 1.00 61.81 81 GLY A N 1
ATOM 610 C CA . GLY A 1 81 ? 11.928 -7.233 34.899 1.00 61.81 81 GLY A CA 1
ATOM 611 C C . GLY A 1 81 ? 10.850 -7.184 35.990 1.00 61.81 81 GLY A C 1
ATOM 612 O O . GLY A 1 81 ? 10.066 -8.127 36.086 1.00 61.81 81 GLY A O 1
ATOM 613 N N . ASP A 1 82 ? 10.766 -6.111 36.781 1.00 60.25 82 ASP A N 1
ATOM 614 C CA . ASP A 1 82 ? 9.976 -6.038 38.021 1.00 60.25 82 ASP A CA 1
ATOM 615 C C . ASP A 1 82 ? 8.455 -6.027 37.788 1.00 60.25 82 ASP A C 1
ATOM 617 O O . ASP A 1 82 ? 7.690 -6.400 38.673 1.00 60.25 82 ASP A O 1
ATOM 621 N N . HIS A 1 83 ? 8.001 -5.658 36.587 1.00 61.59 83 HIS A N 1
ATOM 622 C CA . HIS A 1 83 ? 6.571 -5.593 36.241 1.00 61.59 83 HIS A CA 1
ATOM 623 C C . HIS A 1 83 ? 6.082 -6.799 35.422 1.00 61.59 83 HIS A C 1
ATOM 625 O O . HIS A 1 83 ? 4.893 -6.915 35.106 1.00 61.59 83 HIS A O 1
ATOM 631 N N . ALA A 1 84 ? 6.987 -7.725 35.083 1.00 62.31 84 ALA A N 1
ATOM 632 C CA . ALA A 1 84 ? 6.651 -8.923 34.331 1.00 62.31 84 ALA A CA 1
ATOM 633 C C . ALA A 1 84 ? 5.795 -9.870 35.188 1.00 62.31 84 ALA A C 1
ATOM 635 O O . ALA A 1 84 ? 6.294 -10.628 36.016 1.00 62.31 84 ALA A O 1
ATOM 636 N N . GLY A 1 85 ? 4.485 -9.865 34.947 1.00 71.06 85 GLY A N 1
ATOM 637 C CA . GLY A 1 85 ? 3.544 -10.736 35.650 1.00 71.06 85 GLY A CA 1
ATOM 638 C C . GLY A 1 85 ? 2.547 -10.040 36.560 1.00 71.06 85 GLY A C 1
ATOM 639 O O . GLY A 1 85 ? 1.678 -10.723 37.103 1.00 71.06 85 GLY A O 1
ATOM 640 N N . ASN A 1 86 ? 2.625 -8.717 36.658 1.00 83.12 86 ASN A N 1
ATOM 641 C CA . ASN A 1 86 ? 1.643 -7.916 37.367 1.00 83.12 86 ASN A CA 1
ATOM 642 C C . ASN A 1 86 ? 0.248 -8.012 36.736 1.00 83.12 86 ASN A C 1
ATOM 644 O O . ASN A 1 86 ? 0.122 -8.291 35.534 1.00 83.12 86 ASN A O 1
ATOM 648 N N . PRO A 1 87 ? -0.809 -7.771 37.532 1.00 88.75 87 PRO A N 1
ATOM 649 C CA . PRO A 1 87 ? -2.131 -7.557 36.975 1.00 88.75 87 PRO A CA 1
ATOM 650 C C . PRO A 1 87 ? -2.105 -6.348 36.036 1.00 88.75 87 PRO A C 1
ATOM 652 O O . PRO A 1 87 ? -1.358 -5.391 36.229 1.00 88.75 87 PRO A O 1
ATOM 655 N N . ASN A 1 88 ? -2.935 -6.400 35.007 1.00 91.44 88 ASN A N 1
ATOM 656 C CA . ASN A 1 88 ? -3.046 -5.355 33.992 1.00 91.44 88 ASN A CA 1
ATOM 657 C C . ASN A 1 88 ? -4.502 -4.930 33.748 1.00 91.44 88 ASN A C 1
ATOM 659 O O . ASN A 1 88 ? -4.745 -4.003 32.974 1.00 91.44 88 ASN A O 1
ATOM 663 N N . VAL A 1 89 ? -5.446 -5.552 34.460 1.00 94.88 89 VAL A N 1
ATOM 664 C CA . VAL A 1 89 ? -6.859 -5.183 34.525 1.00 94.88 89 VAL A CA 1
ATOM 665 C C . VAL A 1 89 ? -7.253 -4.995 35.987 1.00 94.88 89 VAL A C 1
ATOM 667 O O . VAL A 1 89 ? -6.926 -5.823 36.832 1.00 94.88 89 VAL A O 1
ATOM 670 N N . LEU A 1 90 ? -7.973 -3.917 36.277 1.00 96.00 90 LEU A N 1
ATOM 671 C CA . LEU A 1 90 ? -8.645 -3.652 37.542 1.00 96.00 90 LEU A CA 1
ATOM 672 C C . LEU A 1 90 ? -10.151 -3.573 37.270 1.00 96.00 90 LEU A C 1
ATOM 674 O O . LEU A 1 90 ? -10.588 -2.758 36.455 1.00 96.00 90 LEU A O 1
ATOM 678 N N . ALA A 1 91 ? -10.945 -4.417 37.920 1.00 97.38 91 ALA A N 1
ATOM 679 C CA . ALA A 1 91 ? -12.368 -4.549 37.636 1.00 97.38 91 ALA A CA 1
ATOM 680 C C . ALA A 1 91 ? -13.230 -4.310 38.876 1.00 97.38 91 ALA A C 1
ATOM 682 O O . ALA A 1 91 ? -12.978 -4.894 39.928 1.00 97.38 91 ALA A O 1
ATOM 683 N N . ALA A 1 92 ? -14.279 -3.500 38.722 1.00 97.69 92 ALA A N 1
ATOM 684 C CA . ALA A 1 92 ? -15.345 -3.359 39.709 1.00 97.69 92 ALA A CA 1
ATOM 685 C C . ALA A 1 92 ? -16.353 -4.504 39.536 1.00 97.69 92 ALA A C 1
ATOM 687 O O . ALA A 1 92 ? -16.992 -4.606 38.485 1.00 97.69 92 ALA A O 1
ATOM 688 N N . ARG A 1 93 ? -16.494 -5.369 40.542 1.00 97.25 93 ARG A N 1
ATOM 689 C CA . ARG A 1 93 ? -17.414 -6.512 40.525 1.00 97.25 93 ARG A CA 1
ATOM 690 C C . ARG A 1 93 ? -18.809 -6.089 40.965 1.00 97.25 93 ARG A C 1
ATOM 692 O O . ARG A 1 93 ? -19.022 -5.665 42.099 1.00 97.25 93 ARG A O 1
ATOM 699 N N . ILE A 1 94 ? -19.766 -6.237 40.055 1.00 97.00 94 ILE A N 1
ATOM 700 C CA . ILE A 1 94 ? -21.153 -5.812 40.235 1.00 97.00 94 ILE A CA 1
ATOM 701 C C . ILE A 1 94 ? -22.082 -7.006 40.040 1.00 97.00 94 ILE A C 1
ATOM 703 O O . ILE A 1 94 ? -21.994 -7.740 39.053 1.00 97.00 94 ILE A O 1
ATOM 707 N N . VAL A 1 95 ? -23.009 -7.176 40.975 1.00 96.06 95 VAL A N 1
ATOM 708 C CA . VAL A 1 95 ? -24.039 -8.212 40.954 1.00 96.06 95 VAL A CA 1
ATOM 709 C C . VAL A 1 95 ? -25.381 -7.564 40.648 1.00 96.06 95 VAL A C 1
ATOM 711 O O . VAL A 1 95 ? -25.797 -6.648 41.356 1.00 96.06 95 VAL A O 1
ATOM 714 N N . ILE A 1 96 ? -26.063 -8.053 39.613 1.00 95.19 96 ILE A N 1
ATOM 715 C CA . ILE A 1 96 ? -27.397 -7.601 39.208 1.00 95.19 96 ILE A CA 1
ATOM 716 C C . ILE A 1 96 ? -28.400 -8.726 39.457 1.00 95.19 96 ILE A C 1
ATOM 718 O O . ILE A 1 96 ? -28.420 -9.737 38.750 1.00 95.19 96 ILE A O 1
ATOM 722 N N . GLU A 1 97 ? -29.266 -8.542 40.448 1.00 91.81 97 GLU A N 1
ATOM 723 C CA . GLU A 1 97 ? -30.274 -9.521 40.855 1.00 91.81 97 GLU A CA 1
ATOM 724 C C . GLU A 1 97 ? -31.613 -8.825 41.105 1.00 91.81 97 GLU A C 1
ATOM 726 O O . GLU A 1 97 ? -31.678 -7.763 41.710 1.00 91.81 97 GLU A O 1
ATOM 731 N N . ASN A 1 98 ? -32.711 -9.428 40.638 1.00 87.56 98 ASN A N 1
ATOM 732 C CA . ASN A 1 98 ? -34.074 -8.898 40.809 1.00 87.56 98 ASN A CA 1
ATOM 733 C C . ASN A 1 98 ? -34.278 -7.448 40.322 1.00 87.56 98 ASN A C 1
ATOM 735 O O . ASN A 1 98 ? -35.188 -6.769 40.791 1.00 87.56 98 ASN A O 1
ATOM 739 N N . GLY A 1 99 ? -33.475 -6.994 39.355 1.00 87.50 99 GLY A N 1
ATOM 740 C CA . GLY A 1 99 ? -33.547 -5.631 38.823 1.00 87.50 99 GLY A CA 1
ATOM 741 C C . GLY A 1 99 ? -32.836 -4.580 39.678 1.00 87.50 99 GLY A C 1
ATOM 742 O O . GLY A 1 99 ? -33.033 -3.398 39.435 1.00 87.50 99 GLY A O 1
ATOM 743 N N . GLU A 1 100 ? -32.011 -4.989 40.641 1.00 92.94 100 GLU A N 1
ATOM 744 C CA . GLU A 1 100 ? -31.166 -4.102 41.445 1.00 92.94 100 GLU A CA 1
ATOM 745 C C . GLU A 1 100 ? -29.692 -4.488 41.253 1.00 92.94 100 GLU A C 1
ATOM 747 O O . GLU A 1 100 ? -29.362 -5.675 41.166 1.00 92.94 100 GLU A O 1
ATOM 752 N N . ALA A 1 101 ? -28.809 -3.490 41.162 1.00 95.25 101 ALA A N 1
ATOM 753 C CA . ALA A 1 101 ? -27.365 -3.686 41.086 1.00 95.25 101 ALA A CA 1
ATOM 754 C C . ALA A 1 101 ? -26.716 -3.327 42.423 1.00 95.25 101 ALA A C 1
ATOM 756 O O . ALA A 1 101 ? -27.112 -2.366 43.078 1.00 95.25 101 ALA A O 1
ATOM 757 N N . ARG A 1 102 ? -25.698 -4.090 42.815 1.00 95.31 102 ARG A N 1
ATOM 758 C CA . ARG A 1 102 ? -24.879 -3.836 44.005 1.00 95.31 102 ARG A CA 1
ATOM 759 C C . ARG A 1 102 ? -23.438 -4.260 43.761 1.00 95.31 102 ARG A C 1
ATOM 761 O O . ARG A 1 102 ? -23.185 -5.112 42.909 1.00 95.31 102 ARG A O 1
ATOM 768 N N . LEU A 1 103 ? -22.514 -3.722 44.546 1.00 96.31 103 LEU A N 1
ATOM 769 C CA . LEU A 1 103 ? -21.151 -4.243 44.599 1.00 96.31 103 LEU A CA 1
ATOM 770 C C . LEU A 1 103 ? -21.146 -5.673 45.175 1.00 96.31 103 LEU A C 1
ATOM 772 O O . LEU A 1 103 ? -22.002 -6.039 45.994 1.00 96.31 103 LEU A O 1
ATOM 776 N N . ASP A 1 104 ? -20.218 -6.495 44.690 1.00 95.31 104 ASP A N 1
ATOM 777 C CA . ASP A 1 104 ? -19.957 -7.828 45.240 1.00 95.31 104 ASP A CA 1
ATOM 778 C C . ASP A 1 104 ? -19.269 -7.745 46.615 1.00 95.31 104 ASP A C 1
ATOM 780 O O . ASP A 1 104 ? -18.811 -6.677 47.016 1.00 95.31 104 ASP A O 1
ATOM 784 N N . ASP A 1 105 ? -19.186 -8.865 47.340 1.00 91.69 105 ASP A N 1
ATOM 785 C CA . ASP A 1 105 ? -18.508 -8.907 48.648 1.00 91.69 105 ASP A CA 1
ATOM 786 C C . ASP A 1 105 ? -16.996 -8.625 48.523 1.00 91.69 105 ASP A C 1
ATOM 788 O O . ASP A 1 105 ? -16.381 -8.145 49.472 1.00 91.69 105 ASP A O 1
ATOM 792 N N . GLU A 1 106 ? -16.412 -8.905 47.351 1.00 93.00 106 GLU A N 1
ATOM 793 C CA . GLU A 1 106 ? -15.077 -8.468 46.926 1.00 93.00 106 GLU A CA 1
ATOM 794 C C . GLU A 1 106 ? -15.246 -7.442 45.780 1.00 93.00 106 GLU A C 1
ATOM 796 O O . GLU A 1 106 ? -15.252 -7.826 44.605 1.00 93.00 106 GLU A O 1
ATOM 801 N N . PRO A 1 107 ? -15.449 -6.140 46.087 1.00 94.44 107 PRO A N 1
ATOM 802 C CA . PRO A 1 107 ? -15.914 -5.153 45.107 1.00 94.44 107 PRO A CA 1
ATOM 803 C C . PRO A 1 107 ? -14.927 -4.856 43.981 1.00 94.44 107 PRO A C 1
ATOM 805 O O . PRO A 1 107 ? -15.337 -4.415 42.908 1.00 94.44 107 PRO A O 1
ATOM 808 N N . VAL A 1 108 ? -13.630 -5.052 44.219 1.00 96.12 108 VAL A N 1
ATOM 809 C CA . VAL A 1 108 ? -12.558 -4.713 43.278 1.00 96.12 108 VAL A CA 1
ATOM 810 C C . VAL A 1 108 ? -11.605 -5.886 43.167 1.00 96.12 108 VAL A C 1
ATOM 812 O O . VAL A 1 108 ? -11.154 -6.413 44.180 1.00 96.12 108 VAL A O 1
ATOM 815 N N . VAL A 1 109 ? -11.252 -6.257 41.936 1.00 95.06 109 VAL A N 1
ATOM 816 C CA . VAL A 1 109 ? -10.223 -7.269 41.678 1.00 95.06 109 VAL A CA 1
ATOM 817 C C . VAL A 1 109 ? -9.198 -6.811 40.665 1.00 95.06 109 VAL A C 1
ATOM 819 O O . VAL A 1 109 ? -9.513 -6.078 39.728 1.00 95.06 109 VAL A O 1
ATOM 822 N N . ALA A 1 110 ? -7.968 -7.280 40.847 1.00 92.88 110 ALA A N 1
ATOM 823 C CA . ALA A 1 110 ? -6.878 -7.082 39.912 1.00 92.88 110 ALA A CA 1
ATOM 824 C C . ALA A 1 110 ? -6.548 -8.412 39.229 1.00 92.88 110 ALA A C 1
ATOM 826 O O . ALA A 1 110 ? -6.182 -9.388 39.884 1.00 92.88 110 ALA A O 1
ATOM 827 N N . GLU A 1 111 ? -6.680 -8.449 37.908 1.00 92.50 111 GLU A N 1
ATOM 828 C CA . GLU A 1 111 ? -6.492 -9.651 37.102 1.00 92.50 111 GLU A CA 1
ATOM 829 C C . GLU A 1 111 ? -5.409 -9.437 36.044 1.00 92.50 111 GLU A C 1
ATOM 831 O O . GLU A 1 111 ? -5.088 -8.315 35.635 1.00 92.50 111 GLU A O 1
ATOM 836 N N . ARG A 1 112 ? -4.809 -10.548 35.615 1.00 90.81 112 ARG A N 1
ATOM 837 C CA . ARG A 1 112 ? -3.820 -10.561 34.543 1.00 90.81 112 ARG A CA 1
ATOM 838 C C . ARG A 1 112 ? -4.434 -11.163 33.295 1.00 90.81 112 ARG A C 1
ATOM 840 O O . ARG A 1 112 ? -4.776 -12.341 33.271 1.00 90.81 112 ARG A O 1
ATOM 847 N N . PHE A 1 113 ? -4.521 -10.336 32.271 1.00 90.31 113 PHE A N 1
ATOM 848 C CA . PHE A 1 113 ? -5.068 -10.652 30.966 1.00 90.31 113 PHE A CA 1
ATOM 849 C C . PHE A 1 113 ? -3.931 -10.791 29.957 1.00 90.31 113 PHE A C 1
ATOM 851 O O . PHE A 1 113 ? -2.891 -10.130 30.061 1.00 90.31 113 PHE A O 1
ATOM 858 N N . SER A 1 114 ? -4.123 -11.671 28.986 1.00 86.75 114 SER A N 1
ATOM 859 C CA . SER A 1 114 ? -3.310 -11.720 27.775 1.00 86.75 114 SER A CA 1
ATOM 860 C C . SER A 1 114 ? -3.787 -10.664 26.772 1.00 86.75 114 SER A C 1
ATOM 862 O O . SER A 1 114 ? -4.834 -10.043 26.961 1.00 86.75 114 SER A O 1
ATOM 864 N N . ALA A 1 115 ? -3.033 -10.459 25.690 1.00 82.00 115 ALA A N 1
ATOM 865 C CA . ALA A 1 115 ? -3.471 -9.576 24.609 1.00 82.00 115 ALA A CA 1
ATOM 866 C C . ALA A 1 115 ? -4.788 -10.054 23.964 1.00 82.00 115 ALA A C 1
ATOM 868 O O . ALA A 1 115 ? -5.593 -9.223 23.551 1.00 82.00 115 ALA A O 1
ATOM 869 N N . ASP A 1 116 ? -5.044 -11.366 23.946 1.00 78.50 116 ASP A N 1
ATOM 870 C CA . ASP A 1 116 ? -6.252 -11.953 23.354 1.00 78.50 116 ASP A CA 1
ATOM 871 C C . ASP A 1 116 ? -7.507 -11.662 24.192 1.00 78.50 116 ASP A C 1
ATOM 873 O O . ASP A 1 116 ? -8.613 -11.545 23.661 1.00 78.50 116 ASP A O 1
ATOM 877 N N . ASP A 1 117 ? -7.353 -11.444 25.501 1.00 86.50 117 ASP A N 1
ATOM 878 C CA . ASP A 1 117 ? -8.474 -11.115 26.382 1.00 86.50 117 ASP A CA 1
ATOM 879 C C . ASP A 1 117 ? -9.004 -9.677 26.176 1.00 86.50 117 ASP A C 1
ATOM 881 O O . ASP A 1 117 ? -10.045 -9.316 26.731 1.00 86.50 117 ASP A O 1
ATOM 885 N N . VAL A 1 118 ? -8.344 -8.838 25.362 1.00 87.62 118 VAL A N 1
ATOM 886 C CA . VAL A 1 118 ? -8.776 -7.448 25.107 1.00 87.62 118 VAL A CA 1
ATOM 887 C C . VAL A 1 118 ? -10.201 -7.367 24.545 1.00 87.62 118 VAL A C 1
ATOM 889 O O . VAL A 1 118 ? -10.931 -6.414 24.834 1.00 87.62 118 VAL A O 1
ATOM 892 N N . TYR A 1 119 ? -10.629 -8.383 23.790 1.00 90.38 119 TYR A N 1
ATOM 893 C CA . TYR A 1 119 ? -11.987 -8.463 23.253 1.00 90.38 119 TYR A CA 1
ATOM 894 C C . TYR A 1 119 ? -13.031 -8.661 24.349 1.00 90.38 119 TYR A C 1
ATOM 896 O O . TYR A 1 119 ? -14.099 -8.054 24.292 1.00 90.38 119 TYR A O 1
ATOM 904 N N . ARG A 1 120 ? -12.705 -9.435 25.391 1.00 92.44 120 ARG A N 1
ATOM 905 C CA . ARG A 1 120 ? -13.583 -9.649 26.552 1.00 92.44 120 ARG A CA 1
ATOM 906 C C . ARG A 1 120 ? -13.814 -8.341 27.301 1.00 92.44 120 ARG A C 1
ATOM 908 O O . ARG A 1 120 ? -14.918 -8.071 27.761 1.00 92.44 120 ARG A O 1
ATOM 915 N N . LEU A 1 121 ? -12.807 -7.467 27.338 1.00 93.94 121 LEU A N 1
ATOM 916 C CA . LEU A 1 121 ? -12.920 -6.137 27.937 1.00 93.94 121 LEU A CA 1
ATOM 917 C C . LEU A 1 121 ? -13.800 -5.168 27.128 1.00 93.94 121 LEU A C 1
ATOM 919 O O . LEU A 1 121 ? -14.154 -4.108 27.644 1.00 93.94 121 LEU A O 1
ATOM 923 N N . GLY A 1 122 ? -14.131 -5.471 25.869 1.00 92.31 122 GLY A N 1
ATOM 924 C CA . GLY A 1 122 ? -14.923 -4.585 25.011 1.00 92.31 122 GLY A CA 1
ATOM 925 C C . GLY A 1 122 ? -14.293 -3.200 24.817 1.00 92.31 122 GLY A C 1
ATOM 926 O O . GLY A 1 122 ? -15.012 -2.209 24.686 1.00 92.31 122 GLY A O 1
ATOM 927 N N . TYR A 1 123 ? -12.959 -3.100 24.879 1.00 92.75 123 TYR A N 1
ATOM 928 C CA . TYR A 1 123 ? -12.253 -1.819 24.888 1.00 92.75 123 TYR A CA 1
ATOM 929 C C . TYR A 1 123 ? -12.477 -1.045 23.584 1.00 92.75 123 TYR A C 1
ATOM 931 O O . TYR A 1 123 ? -12.195 -1.538 22.493 1.00 92.75 123 TYR A O 1
ATOM 939 N N . SER A 1 124 ? -12.964 0.191 23.701 1.00 90.69 124 SER A N 1
ATOM 940 C CA . SER A 1 124 ? -13.277 1.064 22.574 1.00 90.69 124 SER A CA 1
ATOM 941 C C . SER A 1 124 ? -12.891 2.505 22.873 1.00 90.69 124 SER A C 1
ATOM 943 O O . SER A 1 124 ? -13.440 3.157 23.771 1.00 90.69 124 SER A O 1
ATOM 945 N N . THR A 1 125 ? -11.943 3.021 22.095 1.00 87.44 125 THR A N 1
ATOM 946 C CA . THR A 1 125 ? -11.403 4.366 22.270 1.00 87.44 125 THR A CA 1
ATOM 947 C C . THR A 1 125 ? -11.147 5.077 20.945 1.00 87.44 125 THR A C 1
ATOM 949 O O . THR A 1 125 ? -11.014 4.468 19.889 1.00 87.44 125 THR A O 1
ATOM 952 N N . PHE A 1 126 ? -11.028 6.398 20.998 1.00 77.44 126 PHE A N 1
ATOM 953 C CA . PHE A 1 126 ? -10.501 7.209 19.912 1.00 77.44 126 PHE A CA 1
ATOM 954 C C . PHE A 1 126 ? -9.545 8.259 20.470 1.00 77.44 126 PHE A C 1
ATOM 956 O O . PHE A 1 126 ? -9.939 9.128 21.254 1.00 77.44 126 PHE A O 1
ATOM 963 N N . GLN A 1 127 ? -8.282 8.207 20.049 1.00 66.56 127 GLN A N 1
ATOM 964 C CA . GLN A 1 127 ? -7.273 9.182 20.450 1.00 66.56 127 GLN A CA 1
ATOM 965 C C . GLN A 1 127 ? -7.071 10.231 19.354 1.00 66.56 127 GLN A C 1
ATOM 967 O O . GLN A 1 127 ? -6.758 9.916 18.208 1.00 66.56 127 GLN A O 1
ATOM 972 N N . LYS A 1 128 ? -7.202 11.510 19.722 1.00 58.38 128 LYS A N 1
ATOM 973 C CA . LYS A 1 128 ? -6.834 12.644 18.872 1.00 58.38 128 LYS A CA 1
ATOM 974 C C . LYS A 1 128 ? -5.761 13.465 19.564 1.00 58.38 128 LYS A C 1
ATOM 976 O O . LYS A 1 128 ? -6.044 14.179 20.527 1.00 58.38 128 LYS A O 1
ATOM 981 N N . THR A 1 129 ? -4.543 13.396 19.035 1.00 61.25 129 THR A N 1
ATOM 982 C CA . THR A 1 129 ? -3.386 14.127 19.564 1.00 61.25 129 THR A CA 1
ATOM 983 C C . THR A 1 129 ? -3.161 13.779 21.048 1.00 61.25 129 THR A C 1
ATOM 985 O O . THR A 1 129 ? -2.651 12.701 21.345 1.00 61.25 129 THR A O 1
ATOM 988 N N . SER A 1 130 ? -3.603 14.637 21.974 1.00 53.25 130 SER A N 1
ATOM 989 C CA . SER A 1 130 ? -3.451 14.518 23.429 1.00 53.25 130 SER A CA 1
ATOM 990 C C . SER A 1 130 ? -4.743 14.168 24.184 1.00 53.25 130 SER A C 1
ATOM 992 O O . SER A 1 130 ? -4.703 14.058 25.406 1.00 53.25 130 SER A O 1
ATOM 994 N N . HIS A 1 131 ? -5.889 14.036 23.505 1.00 64.19 131 HIS A N 1
ATOM 995 C CA . HIS A 1 131 ? -7.170 13.706 24.137 1.00 64.19 131 HIS A CA 1
ATOM 996 C C . HIS A 1 131 ? -7.686 12.345 23.674 1.00 64.19 131 HIS A C 1
ATOM 998 O O . HIS A 1 131 ? -7.837 12.099 22.476 1.00 64.19 131 HIS A O 1
ATOM 1004 N N . THR A 1 132 ? -8.007 11.495 24.644 1.00 75.12 132 THR A N 1
ATOM 1005 C CA . THR A 1 132 ? -8.573 10.161 24.437 1.00 75.12 132 THR A CA 1
ATOM 1006 C C . THR A 1 132 ? -10.057 10.196 24.778 1.00 75.12 132 THR A C 1
ATOM 1008 O O . THR A 1 132 ? -10.430 10.553 25.892 1.00 75.12 132 THR A O 1
ATOM 1011 N N . THR A 1 133 ? -10.907 9.867 23.807 1.00 82.00 133 THR A N 1
ATOM 1012 C CA . THR A 1 133 ? -12.347 9.679 24.012 1.00 82.00 133 THR A CA 1
ATOM 1013 C C . THR A 1 133 ? -12.615 8.196 24.185 1.00 82.00 133 THR A C 1
ATOM 1015 O O . THR A 1 133 ? -12.264 7.414 23.313 1.00 82.00 133 THR A O 1
ATOM 1018 N N . VAL A 1 134 ? -13.244 7.818 25.291 1.00 87.38 134 VAL A N 1
ATOM 1019 C CA . VAL A 1 134 ? -13.587 6.423 25.597 1.00 87.38 134 VAL A CA 1
ATOM 1020 C C . VAL A 1 134 ? -15.056 6.199 25.262 1.00 87.38 134 VAL A C 1
ATOM 1022 O O . VAL A 1 134 ? -15.882 7.040 25.625 1.00 87.38 134 VAL A O 1
ATOM 1025 N N . TYR A 1 135 ? -15.401 5.091 24.615 1.00 91.06 135 TYR A N 1
ATOM 1026 C CA . TYR A 1 135 ? -16.792 4.730 24.300 1.00 91.06 135 TYR A CA 1
ATOM 1027 C C . TYR A 1 135 ? -17.294 3.540 25.125 1.00 91.06 135 TYR A C 1
ATOM 1029 O O . TYR A 1 135 ? -18.480 3.471 25.445 1.00 91.06 135 TYR A O 1
ATOM 1037 N N . SER A 1 136 ? -16.388 2.641 25.508 1.00 94.06 136 SER A N 1
ATOM 1038 C CA . SER A 1 136 ? -16.643 1.479 26.364 1.00 94.06 136 SER A CA 1
ATOM 1039 C C . SER A 1 136 ? -16.647 1.811 27.857 1.00 94.06 136 SER A C 1
ATOM 1041 O O . SER A 1 136 ? -16.145 2.862 28.252 1.00 94.06 136 SER A O 1
ATOM 1043 N N . ALA A 1 137 ? -17.151 0.875 28.669 1.00 95.44 137 ALA A N 1
ATOM 1044 C CA . ALA A 1 137 ? -17.000 0.863 30.132 1.00 95.44 137 ALA A CA 1
ATOM 1045 C C . ALA A 1 137 ? -15.590 0.437 30.589 1.00 95.44 137 ALA A C 1
ATOM 1047 O O . ALA A 1 137 ? -15.317 0.328 31.778 1.00 95.44 137 ALA A O 1
ATOM 1048 N N . THR A 1 138 ? -14.704 0.154 29.634 1.00 96.00 138 THR A N 1
ATOM 1049 C CA . THR A 1 138 ? -13.286 -0.117 29.863 1.00 96.00 138 THR A CA 1
ATOM 1050 C C . THR A 1 138 ? -12.465 1.092 29.448 1.00 96.00 138 THR A C 1
ATOM 1052 O O . THR A 1 138 ? -12.638 1.606 28.338 1.00 96.00 138 THR A O 1
ATOM 1055 N N . PHE A 1 139 ? -11.518 1.502 30.287 1.00 93.81 139 PHE A N 1
ATOM 1056 C CA . PHE A 1 139 ? -10.589 2.587 30.000 1.00 93.81 139 PHE A CA 1
ATOM 1057 C C . PHE A 1 139 ? -9.157 2.203 30.369 1.00 93.81 139 PHE A C 1
ATOM 1059 O O . PHE A 1 139 ? -8.915 1.635 31.422 1.00 93.81 139 PHE A O 1
ATOM 1066 N N . GLN A 1 140 ? -8.187 2.544 29.522 1.00 92.88 140 GLN A N 1
ATOM 1067 C CA . GLN A 1 140 ? -6.777 2.434 29.881 1.00 92.88 140 GLN A CA 1
ATOM 1068 C C . GLN A 1 140 ? -6.331 3.714 30.582 1.00 92.88 140 GLN A C 1
ATOM 1070 O O . GLN A 1 140 ? -6.512 4.816 30.054 1.00 92.88 140 GLN A O 1
ATOM 1075 N N . LYS A 1 141 ? -5.708 3.569 31.749 1.00 92.25 141 LYS A N 1
ATOM 1076 C CA . LYS A 1 141 ? -5.180 4.686 32.523 1.00 92.25 141 LYS A CA 1
ATOM 1077 C C . LYS A 1 141 ? -3.764 4.380 32.989 1.00 92.25 141 LYS A C 1
ATOM 1079 O O . LYS A 1 141 ? -3.485 3.290 33.470 1.00 92.25 141 LYS A O 1
ATOM 1084 N N . SER A 1 142 ? -2.882 5.369 32.872 1.00 88.38 142 SER A N 1
ATOM 1085 C CA . SER A 1 142 ? -1.547 5.349 33.471 1.00 88.38 142 SER A CA 1
ATOM 1086 C C . SER A 1 142 ? -1.400 6.436 34.537 1.00 88.38 142 SER A C 1
ATOM 1088 O O . SER A 1 142 ? -2.162 7.415 34.580 1.00 88.38 142 SER A O 1
ATOM 1090 N N . GLY A 1 143 ? -0.393 6.271 35.391 1.00 85.69 143 GLY A N 1
ATOM 1091 C CA . GLY A 1 143 ? -0.071 7.182 36.483 1.00 85.69 143 GLY A CA 1
ATOM 1092 C C . GLY A 1 143 ? -0.242 6.530 37.850 1.00 85.69 143 GLY A C 1
ATOM 1093 O O . GLY A 1 143 ? -0.140 5.319 37.979 1.00 85.69 143 GLY A O 1
ATOM 1094 N N . SER A 1 144 ? -0.469 7.356 38.869 1.00 86.88 144 SER A N 1
ATOM 1095 C CA . SER A 1 144 ? -0.591 6.911 40.256 1.00 86.88 144 SER A CA 1
ATOM 1096 C C . SER A 1 144 ? -1.861 6.104 40.522 1.00 86.88 144 SER A C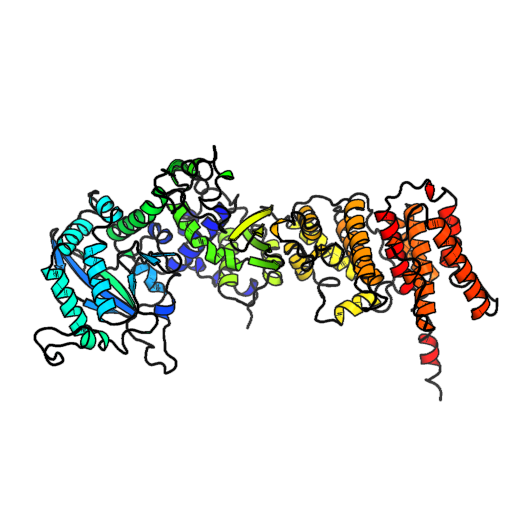 1
ATOM 1098 O O . SER A 1 144 ? -2.856 6.282 39.817 1.00 86.88 144 SER A O 1
ATOM 1100 N N . ALA A 1 145 ? -1.862 5.313 41.601 1.00 87.38 145 ALA A N 1
ATOM 1101 C CA . ALA A 1 145 ? -3.043 4.587 42.069 1.00 87.38 145 ALA A CA 1
ATOM 1102 C C . ALA A 1 145 ? -4.273 5.495 42.209 1.00 87.38 145 ALA A C 1
ATOM 1104 O O . ALA A 1 145 ? -5.334 5.130 41.722 1.00 87.38 145 ALA A O 1
ATOM 1105 N N . LEU A 1 146 ? -4.112 6.732 42.702 1.00 86.69 146 LEU A N 1
ATOM 1106 C CA . LEU A 1 146 ? -5.199 7.722 42.770 1.00 86.69 146 LEU A CA 1
ATOM 1107 C C . LEU A 1 146 ? -5.893 7.918 41.413 1.00 86.69 146 LEU A C 1
ATOM 1109 O O . LEU A 1 146 ? -7.113 7.866 41.305 1.00 86.69 146 LEU A O 1
ATOM 1113 N N . LYS A 1 147 ? -5.105 8.076 40.342 1.00 89.75 147 LYS A N 1
ATOM 1114 C CA . LYS A 1 147 ? -5.639 8.263 38.987 1.00 89.75 147 LYS A CA 1
ATOM 1115 C C . LYS A 1 147 ? -6.326 7.014 38.447 1.00 89.75 147 LYS A C 1
ATOM 1117 O O . LYS A 1 147 ? -7.201 7.160 37.594 1.00 89.75 147 LYS A O 1
ATOM 1122 N N . ILE A 1 148 ? -5.880 5.827 38.857 1.00 91.62 148 ILE A N 1
ATOM 1123 C CA . ILE A 1 148 ? -6.484 4.545 38.479 1.00 91.62 148 ILE A CA 1
ATOM 1124 C C . ILE A 1 148 ? -7.814 4.364 39.218 1.00 91.62 148 ILE A C 1
ATOM 1126 O O . ILE A 1 148 ? -8.817 4.080 38.567 1.00 91.62 148 ILE A O 1
ATOM 1130 N N . THR A 1 149 ? -7.851 4.620 40.529 1.00 92.62 149 THR A N 1
ATOM 1131 C CA . THR A 1 149 ? -9.071 4.593 41.349 1.00 92.62 149 THR A CA 1
ATOM 1132 C C . THR A 1 149 ? -10.128 5.546 40.799 1.00 92.62 149 THR A C 1
ATOM 1134 O O . THR A 1 149 ? -11.248 5.124 40.515 1.00 92.62 149 THR A O 1
ATOM 1137 N N . ASP A 1 150 ? -9.759 6.805 40.541 1.00 92.25 150 ASP A N 1
ATOM 1138 C CA . ASP A 1 150 ? -10.663 7.790 39.935 1.00 92.25 150 ASP A CA 1
ATOM 1139 C C . ASP A 1 150 ? -11.199 7.312 38.584 1.00 92.25 150 ASP A C 1
ATOM 1141 O O . ASP A 1 150 ? -12.368 7.510 38.260 1.00 92.25 150 ASP A O 1
ATOM 1145 N N . ALA A 1 151 ? -10.349 6.671 37.779 1.00 93.88 151 ALA A N 1
ATOM 1146 C CA . ALA A 1 151 ? -10.745 6.166 36.474 1.00 93.88 151 ALA A CA 1
ATOM 1147 C C . ALA A 1 151 ? -11.737 4.997 36.572 1.00 93.88 151 ALA A C 1
ATOM 1149 O O . ALA A 1 151 ? -12.626 4.918 35.722 1.00 93.88 151 ALA A O 1
ATOM 1150 N N . LEU A 1 152 ? -11.592 4.118 37.573 1.00 95.56 152 LEU A N 1
ATOM 1151 C CA . LEU A 1 152 ? -12.509 3.008 37.839 1.00 95.56 152 LEU A CA 1
ATOM 1152 C C . LEU A 1 152 ? -13.880 3.528 38.287 1.00 95.56 152 LEU A C 1
ATOM 1154 O O . LEU A 1 152 ? -14.894 3.150 37.702 1.00 95.56 152 LEU A O 1
ATOM 1158 N N . VAL A 1 153 ? -13.908 4.460 39.245 1.00 95.12 153 VAL A N 1
ATOM 1159 C CA . VAL A 1 153 ? -15.149 5.120 39.688 1.00 95.12 153 VAL A CA 1
ATOM 1160 C C . VAL A 1 153 ? -15.808 5.867 38.528 1.00 95.12 153 VAL A C 1
ATOM 1162 O O . VAL A 1 153 ? -17.013 5.756 38.322 1.00 95.12 153 VAL A O 1
ATOM 1165 N N . ASP A 1 154 ? -15.025 6.558 37.698 1.00 94.12 154 ASP A N 1
ATOM 1166 C CA . ASP A 1 154 ? -15.533 7.228 36.501 1.00 94.12 154 ASP A CA 1
ATOM 1167 C C . ASP A 1 154 ? -16.192 6.256 35.502 1.00 94.12 154 ASP A C 1
ATOM 1169 O O . ASP A 1 154 ? -17.107 6.673 34.789 1.00 94.12 154 ASP A O 1
ATOM 1173 N N . GLN A 1 155 ? -15.774 4.982 35.427 1.00 93.31 155 GLN A N 1
ATOM 1174 C CA . GLN A 1 155 ? -16.463 3.990 34.584 1.00 93.31 155 GLN A CA 1
ATOM 1175 C C . GLN A 1 155 ? -17.828 3.588 35.151 1.00 93.31 155 GLN A C 1
ATOM 1177 O O . GLN A 1 155 ? -18.726 3.281 34.374 1.00 93.31 155 GLN A O 1
ATOM 1182 N N . LEU A 1 156 ? -18.016 3.614 36.471 1.00 94.00 156 LEU A N 1
ATOM 1183 C CA . LEU A 1 156 ? -19.320 3.351 37.082 1.00 94.00 156 LEU A CA 1
ATOM 1184 C C . LEU A 1 156 ? -20.245 4.575 36.995 1.00 94.00 156 LEU A C 1
ATOM 1186 O O . LEU A 1 156 ? -21.414 4.432 36.657 1.00 94.00 156 LEU A O 1
ATOM 1190 N N . VAL A 1 157 ? -19.712 5.771 37.259 1.00 93.31 157 VAL A N 1
ATOM 1191 C CA . VAL A 1 157 ? -20.504 7.006 37.381 1.00 93.31 157 VAL A CA 1
ATOM 1192 C C . VAL A 1 157 ? -20.713 7.694 36.030 1.00 93.31 157 VAL A C 1
ATOM 1194 O O . VAL A 1 157 ? -21.824 8.026 35.651 1.00 93.31 157 VAL A O 1
ATOM 1197 N N . LYS A 1 158 ? -19.643 7.947 35.264 1.00 91.44 158 LYS A N 1
ATOM 1198 C CA . LYS A 1 158 ? -19.726 8.816 34.073 1.00 91.44 158 LYS A CA 1
ATOM 1199 C C . LYS A 1 158 ? -20.058 8.067 32.791 1.00 91.44 158 LYS A C 1
ATOM 1201 O O . LYS A 1 158 ? -20.504 8.685 31.827 1.00 91.44 158 LYS A O 1
ATOM 1206 N N . TRP A 1 159 ? -19.730 6.779 32.698 1.00 93.19 159 TRP A N 1
ATOM 1207 C CA . TRP A 1 159 ? -19.985 6.013 31.473 1.00 93.19 159 TRP A CA 1
ATOM 1208 C C . TRP A 1 159 ? -21.460 5.614 31.331 1.00 93.19 159 TRP A C 1
ATOM 1210 O O . TRP A 1 159 ? -21.989 5.640 30.215 1.00 93.19 159 TRP A O 1
ATOM 1220 N N . THR A 1 160 ? -22.116 5.291 32.444 1.00 90.94 160 THR A N 1
ATOM 1221 C CA . THR A 1 160 ? -23.553 4.980 32.526 1.00 90.94 160 THR A CA 1
ATOM 1222 C C . THR A 1 160 ? -24.422 6.155 32.065 1.00 90.94 160 THR A C 1
ATOM 1224 O O . THR A 1 160 ? -25.429 5.937 31.395 1.00 90.94 160 THR A O 1
ATOM 1227 N N . ASP A 1 161 ? -23.952 7.383 32.292 1.00 90.00 161 ASP A N 1
ATOM 1228 C CA . ASP A 1 161 ? -24.605 8.639 31.901 1.00 90.00 161 ASP A CA 1
ATOM 1229 C C . ASP A 1 161 ? -24.345 9.105 30.461 1.00 90.00 161 ASP A C 1
ATOM 1231 O O . ASP A 1 161 ? -24.855 10.144 30.032 1.00 90.00 161 ASP A O 1
ATOM 1235 N N . LYS A 1 162 ? -23.532 8.390 29.676 1.00 90.06 162 LYS A N 1
ATOM 1236 C CA . LYS A 1 162 ? -23.284 8.806 28.287 1.00 90.06 162 LYS A CA 1
ATOM 1237 C C . LYS A 1 162 ? -24.542 8.663 27.438 1.00 90.06 162 LYS A C 1
ATOM 1239 O O . LYS A 1 162 ? -25.247 7.664 27.539 1.00 90.06 162 LYS A O 1
ATOM 1244 N N . ASP A 1 163 ? -24.740 9.599 26.508 1.00 88.69 163 ASP A N 1
ATOM 1245 C CA . ASP A 1 163 ? -25.917 9.653 25.626 1.00 88.69 163 ASP A CA 1
ATOM 1246 C C . ASP A 1 163 ? -26.243 8.312 24.947 1.00 88.69 163 ASP A C 1
ATOM 1248 O O . ASP A 1 163 ? -27.402 7.911 24.885 1.00 88.69 163 ASP A O 1
ATOM 1252 N N . GLY A 1 164 ? -25.231 7.588 24.454 1.00 88.06 164 GLY A N 1
ATOM 1253 C CA . GLY A 1 164 ? -25.433 6.284 23.821 1.00 88.06 164 GLY A CA 1
ATOM 1254 C C . GLY A 1 164 ? -25.811 5.181 24.812 1.00 88.06 164 GLY A C 1
ATOM 1255 O O . GLY A 1 164 ? -26.596 4.302 24.460 1.00 88.06 164 GLY A O 1
ATOM 1256 N N . THR A 1 165 ? -25.314 5.246 26.048 1.00 92.12 165 THR A N 1
ATOM 1257 C CA . THR A 1 165 ? -25.692 4.332 27.135 1.00 92.12 165 THR A CA 1
ATOM 1258 C C . THR A 1 165 ? -27.128 4.585 27.590 1.00 92.12 165 THR A C 1
ATOM 1260 O O . THR A 1 165 ? -27.916 3.645 27.688 1.00 92.12 165 THR A O 1
ATOM 1263 N N . VAL A 1 166 ? -27.502 5.854 27.779 1.00 91.75 166 VAL A N 1
ATOM 1264 C CA . VAL A 1 166 ? -28.873 6.266 28.114 1.00 91.75 166 VAL A CA 1
ATOM 1265 C C . VAL A 1 166 ? -29.842 5.843 27.009 1.00 91.75 166 VAL A C 1
ATOM 1267 O O . VAL A 1 166 ? -30.864 5.228 27.298 1.00 91.75 166 VAL A O 1
ATOM 1270 N N . ALA A 1 167 ? -29.489 6.069 25.741 1.00 89.88 167 ALA A N 1
ATOM 1271 C CA . ALA A 1 167 ? -30.302 5.628 24.611 1.00 89.88 167 ALA A CA 1
ATOM 1272 C C . ALA A 1 167 ? -30.434 4.097 24.535 1.00 89.88 167 ALA A C 1
ATOM 1274 O O . ALA A 1 167 ? -31.484 3.598 24.147 1.00 89.88 167 ALA A O 1
ATOM 1275 N N . ALA A 1 168 ? -29.392 3.324 24.868 1.00 92.44 168 ALA A N 1
ATOM 1276 C CA . ALA A 1 168 ? -29.488 1.861 24.942 1.00 92.44 168 ALA A CA 1
ATOM 1277 C C . ALA A 1 168 ? -30.402 1.396 26.090 1.00 92.44 168 ALA A C 1
ATOM 1279 O O . ALA A 1 168 ? -31.148 0.434 25.925 1.00 92.44 168 ALA A O 1
ATOM 1280 N N . ARG A 1 169 ? -30.388 2.096 27.232 1.00 92.56 169 ARG A N 1
ATOM 1281 C CA . ARG A 1 169 ? -31.230 1.804 28.407 1.00 92.56 169 ARG A CA 1
ATOM 1282 C C . ARG A 1 169 ? -32.733 1.940 28.123 1.00 92.56 169 ARG A C 1
ATOM 1284 O O . ARG A 1 169 ? -33.519 1.300 28.814 1.00 92.56 169 ARG A O 1
ATOM 1291 N N . GLU A 1 170 ? -33.136 2.740 27.135 1.00 91.50 170 GLU A N 1
ATOM 1292 C CA . GLU A 1 170 ? -34.548 2.907 26.747 1.00 91.50 170 GLU A CA 1
ATOM 1293 C C . GLU A 1 170 ? -35.157 1.656 26.086 1.00 91.50 170 GLU A C 1
ATOM 1295 O O . GLU A 1 170 ? -36.380 1.542 25.999 1.00 91.50 170 GLU A O 1
ATOM 1300 N N . GLU A 1 171 ? -34.333 0.706 25.637 1.00 91.50 171 GLU A N 1
ATOM 1301 C CA . GLU A 1 171 ? -34.798 -0.541 25.031 1.00 91.50 171 GLU A CA 1
ATOM 1302 C C . GLU A 1 171 ? -34.936 -1.663 26.063 1.00 91.50 171 GLU A C 1
ATOM 1304 O O . GLU A 1 171 ? -33.975 -2.026 26.746 1.00 91.50 171 GLU A O 1
ATOM 1309 N N . ASP A 1 172 ? -36.122 -2.280 26.114 1.00 89.38 172 ASP A N 1
ATOM 1310 C CA . ASP A 1 172 ? -36.477 -3.324 27.089 1.00 89.38 172 ASP A CA 1
ATOM 1311 C C . ASP A 1 172 ? -35.453 -4.473 27.165 1.00 89.38 172 ASP A C 1
ATOM 1313 O O . ASP A 1 172 ? -35.220 -5.029 28.238 1.00 89.38 172 ASP A O 1
ATOM 1317 N N . VAL A 1 173 ? -34.818 -4.826 26.040 1.00 92.06 173 VAL A N 1
ATOM 1318 C CA . VAL A 1 173 ? -33.832 -5.918 25.961 1.00 92.06 173 VAL A CA 1
ATOM 1319 C C . VAL A 1 173 ? -32.521 -5.605 26.698 1.00 92.06 173 VAL A C 1
ATOM 1321 O O . VAL A 1 173 ? -31.859 -6.526 27.175 1.00 92.06 173 VAL A O 1
ATOM 1324 N N . TYR A 1 174 ? -32.163 -4.326 26.852 1.00 93.81 174 TYR A N 1
ATOM 1325 C CA . TYR A 1 174 ? -30.926 -3.884 27.515 1.00 93.81 174 TYR A CA 1
ATOM 1326 C C . TYR A 1 174 ? -31.178 -3.228 28.878 1.00 93.81 174 TYR A C 1
ATOM 1328 O O . TYR A 1 174 ? -30.279 -3.192 29.726 1.00 93.81 174 TYR A O 1
ATOM 1336 N N . ALA A 1 175 ? -32.405 -2.757 29.120 1.00 92.00 175 ALA A N 1
ATOM 1337 C CA . ALA A 1 175 ? -32.816 -2.083 30.349 1.00 92.00 175 ALA A CA 1
ATOM 1338 C C . ALA A 1 175 ? -32.534 -2.907 31.617 1.00 92.00 175 ALA A C 1
ATOM 1340 O O . ALA A 1 175 ? -32.161 -2.341 32.643 1.00 92.00 175 ALA A O 1
ATOM 1341 N N . GLY A 1 176 ? -32.645 -4.240 31.542 1.00 92.44 176 GLY A N 1
ATOM 1342 C CA . GLY A 1 176 ? -32.399 -5.142 32.674 1.00 92.44 176 GLY A CA 1
ATOM 1343 C C . GLY A 1 176 ? -30.961 -5.138 33.212 1.00 92.44 176 GLY A C 1
ATOM 1344 O O . GLY A 1 176 ? -30.746 -5.572 34.339 1.00 92.44 176 GLY A O 1
ATOM 1345 N N . VAL A 1 177 ? -29.991 -4.640 32.436 1.00 94.75 177 VAL A N 1
ATOM 1346 C CA . VAL A 1 177 ? -28.584 -4.490 32.853 1.00 94.75 177 VAL A CA 1
ATOM 1347 C C . VAL A 1 177 ? -28.216 -3.015 32.993 1.00 94.75 177 VAL A C 1
ATOM 1349 O O . VAL A 1 177 ? -27.700 -2.607 34.030 1.00 94.75 177 VAL A O 1
ATOM 1352 N N . LEU A 1 178 ? -28.506 -2.194 31.978 1.00 96.12 178 LEU A N 1
ATOM 1353 C CA . LEU A 1 178 ? -28.098 -0.783 31.965 1.00 96.12 178 LEU A CA 1
ATOM 1354 C C . LEU A 1 178 ? -28.880 0.078 32.958 1.00 96.12 178 LEU A C 1
ATOM 1356 O O . LEU A 1 178 ? -28.353 1.073 33.446 1.00 96.12 178 LEU A O 1
ATOM 1360 N N . GLY A 1 179 ? -30.128 -0.293 33.258 1.00 95.19 179 GLY A N 1
ATOM 1361 C CA . GLY A 1 179 ? -30.945 0.412 34.238 1.00 95.19 179 GLY A CA 1
ATOM 1362 C C . GLY A 1 179 ? -30.357 0.342 35.644 1.00 95.19 179 GLY A C 1
ATOM 1363 O O . GLY A 1 179 ? -29.968 1.383 36.172 1.00 95.19 179 GLY A O 1
ATOM 1364 N N . PRO A 1 180 ? -30.210 -0.871 36.203 1.00 96.31 180 PRO A N 1
ATOM 1365 C CA . PRO A 1 180 ? -29.602 -1.070 37.513 1.00 96.31 180 PRO A CA 1
ATOM 1366 C C . PRO A 1 180 ? -28.180 -0.503 37.613 1.00 96.31 180 PRO A C 1
ATOM 1368 O O . PRO A 1 180 ? -27.817 0.050 38.645 1.00 96.31 180 PRO A O 1
ATOM 1371 N N . LEU A 1 181 ? -27.380 -0.597 36.542 1.00 95.94 181 LEU A N 1
ATOM 1372 C CA . LEU A 1 181 ? -26.042 0.004 36.511 1.00 95.94 181 LEU A CA 1
ATOM 1373 C C . LEU A 1 181 ? -26.066 1.530 36.600 1.00 95.94 181 LEU A C 1
ATOM 1375 O O . LEU A 1 181 ? -25.226 2.097 37.290 1.00 95.94 181 LEU A O 1
ATOM 1379 N N . GLY A 1 182 ? -27.008 2.189 35.921 1.00 94.44 182 GLY A N 1
ATOM 1380 C CA . GLY A 1 182 ? -27.184 3.635 36.049 1.00 94.44 182 GLY A CA 1
ATOM 1381 C C . GLY A 1 182 ? -27.568 4.035 37.471 1.00 94.44 182 GLY A C 1
ATOM 1382 O O . GLY A 1 182 ? -26.951 4.928 38.035 1.00 94.44 182 GLY A O 1
ATOM 1383 N N . ASP A 1 183 ? -28.505 3.307 38.081 1.00 96.06 183 ASP A N 1
ATOM 1384 C CA . ASP A 1 183 ? -28.951 3.586 39.451 1.00 96.06 183 ASP A CA 1
ATOM 1385 C C . ASP A 1 183 ? -27.814 3.388 40.479 1.00 96.06 183 ASP A C 1
ATOM 1387 O O . ASP A 1 183 ? -27.706 4.155 41.431 1.00 96.06 183 ASP A O 1
ATOM 1391 N N . LEU A 1 184 ? -26.933 2.399 40.268 1.00 95.94 184 LEU A N 1
ATOM 1392 C CA . LEU A 1 184 ? -25.720 2.201 41.075 1.00 95.94 184 LEU A CA 1
ATOM 1393 C C . LEU A 1 184 ? -24.657 3.286 40.817 1.00 95.94 184 LEU A C 1
ATOM 1395 O O . LEU A 1 184 ? -23.910 3.637 41.725 1.00 95.94 184 LEU A O 1
ATOM 1399 N N . GLY A 1 185 ? -24.579 3.817 39.594 1.00 92.69 185 GLY A N 1
ATOM 1400 C CA . GLY A 1 185 ? -23.700 4.938 39.245 1.00 92.69 185 GLY A CA 1
ATOM 1401 C C . GLY A 1 185 ? -24.078 6.250 39.938 1.00 92.69 185 GLY A C 1
ATOM 1402 O O . GLY A 1 185 ? -23.192 7.044 40.248 1.00 92.69 185 GLY A O 1
ATOM 1403 N N . ASP A 1 186 ? -25.364 6.436 40.238 1.00 94.06 186 ASP A N 1
ATOM 1404 C CA . ASP A 1 186 ? -25.892 7.564 41.016 1.00 94.06 186 ASP A CA 1
ATOM 1405 C C . ASP A 1 186 ? -25.727 7.385 42.544 1.00 94.06 186 ASP A C 1
ATOM 1407 O O . ASP A 1 186 ? -25.991 8.315 43.314 1.00 94.06 186 ASP A O 1
ATOM 1411 N N . ASP A 1 187 ? -25.299 6.205 43.011 1.00 95.19 187 ASP A N 1
ATOM 1412 C CA . ASP A 1 187 ? -25.109 5.910 44.432 1.00 95.19 187 ASP A CA 1
ATOM 1413 C C . ASP A 1 187 ? -23.719 6.361 44.919 1.00 95.19 187 ASP A C 1
ATOM 1415 O O . ASP A 1 187 ? -22.704 5.680 44.744 1.00 95.19 187 ASP A O 1
ATOM 1419 N N . GLU A 1 188 ? -23.678 7.518 45.590 1.00 94.38 188 GLU A N 1
ATOM 1420 C CA . GLU A 1 188 ? -22.456 8.062 46.200 1.00 94.38 188 GLU A CA 1
ATOM 1421 C C . GLU A 1 188 ? -21.805 7.089 47.201 1.00 94.38 188 GLU A C 1
ATOM 1423 O O . GLU A 1 188 ? -20.579 7.074 47.320 1.00 94.38 188 GLU A O 1
ATOM 1428 N N . VAL A 1 189 ? -22.592 6.252 47.891 1.00 94.94 189 VAL A N 1
ATOM 1429 C CA . VAL A 1 189 ? -22.073 5.264 48.850 1.00 94.94 189 VAL A CA 1
ATOM 1430 C C . VAL A 1 189 ? -21.358 4.134 48.117 1.00 94.94 189 VAL A C 1
ATOM 1432 O O . VAL A 1 189 ? -20.291 3.704 48.550 1.00 94.94 189 VAL A O 1
ATOM 1435 N N . ALA A 1 190 ? -21.901 3.675 46.987 1.00 93.56 190 ALA A N 1
ATOM 1436 C CA . ALA A 1 190 ? -21.241 2.672 46.155 1.00 93.56 190 ALA A CA 1
ATOM 1437 C C . ALA A 1 190 ? -19.946 3.218 45.533 1.00 93.56 190 ALA A C 1
ATOM 1439 O O . ALA A 1 190 ? -18.932 2.520 45.506 1.00 93.56 190 ALA A O 1
ATOM 1440 N N . ALA A 1 191 ? -19.955 4.474 45.074 1.00 93.94 191 ALA A N 1
ATOM 1441 C CA . ALA A 1 191 ? -18.759 5.124 44.548 1.00 93.94 191 ALA A CA 1
ATOM 1442 C C . ALA A 1 191 ? -17.643 5.220 45.602 1.00 93.94 191 ALA A C 1
ATOM 1444 O O . ALA A 1 191 ? -16.486 4.961 45.274 1.00 93.94 191 ALA A O 1
ATOM 1445 N N . GLU A 1 192 ? -17.981 5.551 46.853 1.00 93.44 192 GLU A N 1
ATOM 1446 C CA . GLU A 1 192 ? -17.003 5.623 47.944 1.00 93.44 192 GLU A CA 1
ATOM 1447 C C . GLU A 1 192 ? -16.487 4.243 48.360 1.00 93.44 192 GLU A C 1
ATOM 1449 O O . GLU A 1 192 ? -15.277 4.040 48.428 1.00 93.44 192 GLU A O 1
ATOM 1454 N N . ALA A 1 193 ? -17.373 3.252 48.499 1.00 93.88 193 ALA A N 1
ATOM 1455 C CA . ALA A 1 193 ? -16.975 1.874 48.793 1.00 93.88 193 ALA A CA 1
ATOM 1456 C C . ALA A 1 193 ? -16.010 1.303 47.734 1.00 93.88 193 ALA A C 1
ATOM 1458 O O . ALA A 1 193 ? -15.093 0.547 48.052 1.00 93.88 193 ALA A O 1
ATOM 1459 N N . LEU A 1 194 ? -16.181 1.687 46.463 1.00 94.31 194 LEU A N 1
ATOM 1460 C CA . LEU A 1 194 ? -15.270 1.297 45.389 1.00 94.31 194 LEU A CA 1
ATOM 1461 C C . LEU A 1 194 ? -13.890 1.965 45.520 1.00 94.31 194 LEU A C 1
ATOM 1463 O O . LEU A 1 194 ? -12.879 1.333 45.196 1.00 94.31 194 LEU A O 1
ATOM 1467 N N . ARG A 1 195 ? -13.825 3.220 45.995 1.00 92.50 195 ARG A N 1
ATOM 1468 C CA . ARG A 1 195 ? -12.550 3.905 46.275 1.00 92.50 195 ARG A CA 1
ATOM 1469 C C . ARG A 1 195 ? -11.793 3.198 47.386 1.00 92.50 195 ARG A C 1
ATOM 1471 O O . ARG A 1 195 ? -10.645 2.818 47.161 1.00 92.50 195 ARG A O 1
ATOM 1478 N N . GLU A 1 196 ? -12.462 2.964 48.513 1.00 90.06 196 GLU A N 1
ATOM 1479 C CA . GLU A 1 196 ? -11.898 2.286 49.683 1.00 90.06 196 GLU A CA 1
ATOM 1480 C C . GLU A 1 196 ? -11.356 0.898 49.314 1.00 90.06 196 GLU A C 1
ATOM 1482 O O . GLU A 1 196 ? -10.177 0.617 49.533 1.00 90.06 196 GLU A O 1
ATOM 1487 N N . ALA A 1 197 ? -12.160 0.070 48.635 1.00 92.81 197 ALA A N 1
ATOM 1488 C CA . ALA A 1 197 ? -11.740 -1.265 48.200 1.00 92.81 197 ALA A CA 1
ATOM 1489 C C . ALA A 1 197 ? -10.547 -1.233 47.223 1.00 92.81 197 ALA A C 1
ATOM 1491 O O . ALA A 1 197 ? -9.684 -2.112 47.241 1.00 92.81 197 ALA A O 1
ATOM 1492 N N . THR A 1 198 ? -10.465 -0.209 46.366 1.00 91.50 198 THR A N 1
ATOM 1493 C CA . THR A 1 198 ? -9.320 -0.046 45.458 1.00 91.50 198 THR A CA 1
ATOM 1494 C C . THR A 1 198 ? -8.050 0.346 46.217 1.00 91.50 198 THR A C 1
ATOM 1496 O O . THR A 1 198 ? -6.961 -0.123 45.884 1.00 91.50 198 THR A O 1
ATOM 1499 N N . TRP A 1 199 ? -8.163 1.213 47.225 1.00 87.75 199 TRP A N 1
ATOM 1500 C CA . TRP A 1 199 ? -7.033 1.614 48.062 1.00 87.75 199 TRP A CA 1
ATOM 1501 C C . TRP A 1 199 ? -6.491 0.445 48.882 1.00 87.75 199 TRP A C 1
ATOM 1503 O O . TRP A 1 199 ? -5.278 0.227 48.871 1.00 87.75 199 TRP A O 1
ATOM 1513 N N . GLU A 1 200 ? -7.374 -0.355 49.482 1.00 87.56 200 GLU A N 1
ATOM 1514 C CA . GLU A 1 200 ? -6.996 -1.578 50.196 1.00 87.56 200 GLU A CA 1
ATOM 1515 C C . GLU A 1 200 ? -6.210 -2.527 49.276 1.00 87.56 200 GLU A C 1
ATOM 1517 O O . GLU A 1 200 ? -5.126 -2.993 49.635 1.00 87.56 200 GLU A O 1
ATOM 1522 N N . LEU A 1 201 ? -6.677 -2.724 48.035 1.00 88.94 201 LEU A N 1
ATOM 1523 C CA . LEU A 1 201 ? -5.982 -3.546 47.038 1.00 88.94 201 LEU A CA 1
ATOM 1524 C C . LEU A 1 201 ? -4.578 -3.019 46.698 1.00 88.94 201 LEU A C 1
ATOM 1526 O O . LEU A 1 201 ? -3.660 -3.805 46.456 1.00 88.94 201 LEU A O 1
ATOM 1530 N N . PHE A 1 202 ? -4.382 -1.699 46.698 1.00 87.44 202 PHE A N 1
ATOM 1531 C CA . PHE A 1 202 ? -3.069 -1.079 46.494 1.00 87.44 202 PHE A CA 1
ATOM 1532 C C . PHE A 1 202 ? -2.190 -1.035 47.755 1.00 87.44 202 PHE A C 1
ATOM 1534 O O . PHE A 1 202 ? -1.080 -0.492 47.694 1.00 87.44 202 PHE A O 1
ATOM 1541 N N . GLY A 1 203 ? -2.636 -1.645 48.858 1.00 81.44 203 GLY A N 1
ATOM 1542 C CA . GLY A 1 203 ? -1.888 -1.765 50.108 1.00 81.44 203 GLY A CA 1
ATOM 1543 C C . GLY A 1 203 ? -2.017 -0.555 51.030 1.00 81.44 203 GLY A C 1
ATOM 1544 O O . GLY A 1 203 ? -1.085 -0.279 51.782 1.00 81.44 203 GLY A O 1
ATOM 1545 N N . LEU A 1 204 ? -3.127 0.181 50.934 1.00 77.25 204 LEU A N 1
ATOM 1546 C CA . LEU A 1 204 ? -3.513 1.240 51.866 1.00 77.25 204 LEU A CA 1
ATOM 1547 C C . LEU A 1 204 ? -4.642 0.710 52.755 1.00 77.25 204 LEU A C 1
ATOM 1549 O O . LEU A 1 204 ? -5.820 0.875 52.446 1.00 77.25 204 LEU A O 1
ATOM 1553 N N . ASP A 1 205 ? -4.265 0.020 53.823 1.00 69.81 205 ASP A N 1
ATOM 1554 C CA . ASP A 1 205 ? -5.168 -0.417 54.888 1.00 69.81 205 ASP A CA 1
ATOM 1555 C C . ASP A 1 205 ? -5.203 0.599 56.049 1.00 69.81 205 ASP A C 1
ATOM 1557 O O . ASP A 1 205 ? -4.383 1.517 56.124 1.00 69.81 205 ASP A O 1
ATOM 1561 N N . GLU A 1 206 ? -6.147 0.439 56.983 1.00 64.88 206 GLU A N 1
ATOM 1562 C CA . GLU A 1 206 ? -6.274 1.316 58.164 1.00 64.88 206 GLU A CA 1
ATOM 1563 C C . GLU A 1 206 ? -4.970 1.424 58.984 1.00 64.88 206 GLU A C 1
ATOM 1565 O O . GLU A 1 206 ? -4.746 2.426 59.663 1.00 64.88 206 GLU A O 1
ATOM 1570 N N . ASP A 1 207 ? -4.093 0.415 58.913 1.00 64.06 207 ASP A N 1
ATOM 1571 C CA . ASP A 1 207 ? -2.824 0.366 59.643 1.00 64.06 207 ASP A CA 1
ATOM 1572 C C . ASP A 1 207 ? -1.685 1.130 58.932 1.00 64.06 207 ASP A C 1
ATOM 1574 O O . ASP A 1 207 ? -0.656 1.427 59.552 1.00 64.06 207 ASP A O 1
ATOM 1578 N N . SER A 1 208 ? -1.846 1.456 57.646 1.00 64.62 208 SER A N 1
ATOM 1579 C CA . SER A 1 208 ? -0.836 2.109 56.798 1.00 64.62 208 SER A CA 1
ATOM 1580 C C . SER A 1 208 ? -1.150 3.569 56.452 1.00 64.62 208 SER A C 1
ATOM 1582 O O . SER A 1 208 ? -0.310 4.240 55.846 1.00 64.62 208 SER A O 1
ATOM 1584 N N . ILE A 1 209 ? -2.299 4.084 56.896 1.00 68.19 209 ILE A N 1
ATOM 1585 C CA . ILE A 1 209 ? -2.754 5.461 56.670 1.00 68.19 209 ILE A CA 1
ATOM 1586 C C . ILE A 1 209 ? -2.497 6.322 57.918 1.00 68.19 209 ILE A C 1
ATOM 1588 O O . ILE A 1 209 ? -2.998 6.034 59.006 1.00 68.19 209 ILE A O 1
ATOM 1592 N N . GLU A 1 210 ? -1.748 7.425 57.789 1.00 59.66 210 GLU A N 1
ATOM 1593 C CA . GLU A 1 210 ? -1.590 8.398 58.883 1.00 59.66 210 GLU A CA 1
ATOM 1594 C C . GLU A 1 210 ? -2.797 9.367 58.948 1.00 59.66 210 GLU A C 1
ATOM 1596 O O . GLU A 1 210 ? -2.675 10.555 58.648 1.00 59.66 210 GLU A O 1
ATOM 1601 N N . GLY A 1 211 ? -3.982 8.904 59.372 1.00 66.94 211 GLY A N 1
ATOM 1602 C CA . GLY A 1 211 ? -5.173 9.767 59.471 1.00 66.94 211 GLY A CA 1
ATOM 1603 C C . GLY A 1 211 ? -6.518 9.034 59.504 1.00 66.94 211 GLY A C 1
ATOM 1604 O O . GLY A 1 211 ? -6.561 7.834 59.731 1.00 66.94 211 GLY A O 1
ATOM 1605 N N . GLU A 1 212 ? -7.618 9.779 59.314 1.00 61.88 212 GLU A N 1
ATOM 1606 C CA . GLU A 1 212 ? -8.963 9.203 59.084 1.00 61.88 212 GLU A CA 1
ATOM 1607 C C . GLU A 1 212 ? -9.170 8.798 57.609 1.00 61.88 212 GLU A C 1
ATOM 1609 O O . GLU A 1 212 ? -9.948 7.893 57.343 1.00 61.88 212 GLU A O 1
ATOM 1614 N N . GLU A 1 213 ? -8.452 9.428 56.669 1.00 64.56 213 GLU A N 1
ATOM 1615 C CA . GLU A 1 213 ? -8.476 9.141 55.226 1.00 64.56 213 GLU A CA 1
ATOM 1616 C C . GLU A 1 213 ? -7.049 9.239 54.648 1.00 64.56 213 GLU A C 1
ATOM 1618 O O . GLU A 1 213 ? -6.249 10.045 55.146 1.00 64.56 213 GLU A O 1
ATOM 1623 N N . PRO A 1 214 ? -6.712 8.460 53.603 1.00 71.25 214 PRO A N 1
ATOM 1624 C CA . PRO A 1 214 ? -5.401 8.510 52.965 1.00 71.25 214 PRO A CA 1
ATOM 1625 C C . PRO A 1 214 ? -5.200 9.814 52.184 1.00 71.25 214 PRO A C 1
ATOM 1627 O O . PRO A 1 214 ? -6.074 10.273 51.451 1.00 71.25 214 PRO A O 1
ATOM 1630 N N . THR A 1 215 ? -4.021 10.424 52.306 1.00 78.88 215 THR A N 1
ATOM 1631 C CA . THR A 1 215 ? -3.680 11.639 51.552 1.00 78.88 215 THR A CA 1
ATOM 1632 C C . THR A 1 215 ? -3.361 11.329 50.086 1.00 78.88 215 THR A C 1
ATOM 1634 O O . THR A 1 215 ? -2.811 10.274 49.767 1.00 78.88 215 THR A O 1
ATOM 1637 N N . ASP A 1 216 ? -3.581 12.291 49.180 1.00 75.31 216 ASP A N 1
ATOM 1638 C CA . ASP A 1 216 ? -3.212 12.174 47.754 1.00 75.31 216 ASP A CA 1
ATOM 1639 C C . ASP A 1 216 ? -1.760 11.714 47.534 1.00 75.31 216 ASP A C 1
ATOM 1641 O O . ASP A 1 216 ? -1.454 11.044 46.543 1.00 75.31 216 ASP A O 1
ATOM 1645 N N . GLU A 1 217 ? -0.845 12.093 48.433 1.00 77.06 217 GLU A N 1
ATOM 1646 C CA . GLU A 1 217 ? 0.569 11.728 48.362 1.00 77.06 217 GLU A CA 1
ATOM 1647 C C . GLU A 1 217 ? 0.819 10.270 48.783 1.00 77.06 217 GLU A C 1
ATOM 1649 O O . GLU A 1 217 ? 1.634 9.598 48.148 1.00 77.06 217 GLU A O 1
ATOM 1654 N N . GLU A 1 218 ? 0.115 9.767 49.803 1.00 74.81 218 GLU A N 1
ATOM 1655 C CA . GLU A 1 218 ? 0.149 8.355 50.218 1.00 74.81 218 GLU A CA 1
ATOM 1656 C C . GLU A 1 218 ? -0.463 7.466 49.136 1.00 74.81 218 GLU A C 1
ATOM 1658 O O . GLU A 1 218 ? 0.192 6.530 48.671 1.00 74.81 218 GLU A O 1
ATOM 1663 N N . ILE A 1 219 ? -1.645 7.837 48.629 1.00 71.81 219 ILE A N 1
ATOM 1664 C CA . ILE A 1 219 ? -2.304 7.122 47.531 1.00 71.81 219 ILE A CA 1
ATOM 1665 C C . ILE A 1 219 ? -1.423 7.136 46.288 1.00 71.81 219 ILE A C 1
ATOM 1667 O O . ILE A 1 219 ? -1.288 6.131 45.599 1.00 71.81 219 ILE A O 1
ATOM 1671 N N . SER A 1 220 ? -0.763 8.256 45.992 1.00 72.06 220 SER A N 1
ATOM 1672 C CA . SER A 1 220 ? 0.079 8.329 44.800 1.00 72.06 220 SER A CA 1
ATOM 1673 C C . SER A 1 220 ? 1.371 7.520 44.883 1.00 72.06 220 SER A C 1
ATOM 1675 O O . SER A 1 220 ? 1.951 7.228 43.837 1.00 72.06 220 SER A O 1
ATOM 1677 N N . LYS A 1 221 ? 1.829 7.176 46.091 1.00 75.06 221 LYS A N 1
ATOM 1678 C CA . LYS A 1 221 ? 2.986 6.298 46.320 1.00 75.06 221 LYS A CA 1
ATOM 1679 C C . LYS A 1 221 ? 2.589 4.823 46.425 1.00 75.06 221 LYS A C 1
ATOM 1681 O O . LYS A 1 221 ? 3.451 3.969 46.203 1.00 75.06 221 LYS A O 1
ATOM 1686 N N . ALA A 1 222 ? 1.328 4.537 46.746 1.00 72.06 222 ALA A N 1
ATOM 1687 C CA . ALA A 1 222 ? 0.749 3.200 46.715 1.00 72.06 222 ALA A CA 1
ATOM 1688 C C . ALA A 1 222 ? 0.622 2.666 45.280 1.00 72.06 222 ALA A C 1
ATOM 1690 O O . ALA A 1 222 ? 0.616 3.424 44.307 1.00 72.06 222 ALA A O 1
ATOM 1691 N N . GLY A 1 223 ? 0.573 1.340 45.137 1.00 71.81 223 GLY A N 1
ATOM 1692 C CA . GLY A 1 223 ? 0.524 0.681 43.827 1.00 71.81 223 GLY A CA 1
ATOM 1693 C C . GLY A 1 223 ? 1.823 0.749 43.006 1.00 71.81 223 GLY A C 1
ATOM 1694 O O . GLY A 1 223 ? 1.855 0.229 41.888 1.00 71.81 223 GLY A O 1
ATOM 1695 N N . ASN A 1 224 ? 2.903 1.336 43.545 1.00 71.25 224 ASN A N 1
ATOM 1696 C CA . ASN A 1 224 ? 4.246 1.246 42.963 1.00 71.25 224 ASN A CA 1
ATOM 1697 C C . ASN A 1 224 ? 4.675 -0.225 42.875 1.00 71.25 224 ASN A C 1
ATOM 1699 O O . ASN A 1 224 ? 4.675 -0.933 43.881 1.00 71.25 224 ASN A O 1
ATOM 1703 N N . GLY A 1 225 ? 5.044 -0.676 41.676 1.00 69.69 225 GLY A N 1
ATOM 1704 C CA . GLY A 1 225 ? 5.369 -2.079 41.415 1.00 69.69 225 GLY A CA 1
ATOM 1705 C C . GLY A 1 225 ? 4.155 -2.969 41.136 1.00 69.69 225 GLY A C 1
ATOM 1706 O O . GLY A 1 225 ? 4.348 -4.156 40.915 1.00 69.69 225 GLY A O 1
ATOM 1707 N N . ILE A 1 226 ? 2.930 -2.425 41.115 1.00 78.38 226 ILE A N 1
ATOM 1708 C CA . ILE A 1 226 ? 1.727 -3.079 40.561 1.00 78.38 226 ILE A CA 1
ATOM 1709 C C . ILE A 1 226 ? 1.382 -2.419 39.222 1.00 78.38 226 ILE A C 1
ATOM 1711 O O . ILE A 1 226 ? 1.274 -3.097 38.202 1.00 78.38 226 ILE A O 1
ATOM 1715 N N . ILE A 1 227 ? 1.270 -1.088 39.217 1.00 84.19 227 ILE A N 1
ATOM 1716 C CA . ILE A 1 227 ? 0.959 -0.288 38.029 1.00 84.19 227 ILE A CA 1
ATOM 1717 C C . ILE A 1 227 ? 2.254 -0.054 37.250 1.00 84.19 227 ILE A C 1
ATOM 1719 O O . ILE A 1 227 ? 3.132 0.662 37.725 1.00 84.19 227 ILE A O 1
ATOM 1723 N N . GLY A 1 228 ? 2.376 -0.632 36.055 1.00 77.56 228 GLY A N 1
ATOM 1724 C CA . GLY A 1 228 ? 3.529 -0.360 35.195 1.00 77.56 228 GLY A CA 1
ATOM 1725 C C . GLY A 1 228 ? 3.407 0.947 34.406 1.00 77.56 228 GLY A C 1
ATOM 1726 O O . GLY A 1 228 ? 2.376 1.625 34.428 1.00 77.56 228 GLY A O 1
ATOM 1727 N N . ASP A 1 229 ? 4.469 1.306 33.681 1.00 83.31 229 ASP A N 1
ATOM 1728 C CA . ASP A 1 229 ? 4.569 2.571 32.934 1.00 83.31 229 ASP A CA 1
ATOM 1729 C C . ASP A 1 229 ? 3.468 2.740 31.876 1.00 83.31 229 ASP A C 1
ATOM 1731 O O . ASP A 1 229 ? 2.969 3.847 31.636 1.00 83.31 229 ASP A O 1
ATOM 1735 N N . ALA A 1 230 ? 3.055 1.629 31.259 1.00 85.62 230 ALA A N 1
ATOM 1736 C CA . ALA A 1 230 ? 1.949 1.607 30.312 1.00 85.62 230 ALA A CA 1
ATOM 1737 C C . ALA A 1 230 ? 0.583 1.747 31.005 1.00 85.62 230 ALA A C 1
ATOM 1739 O O . ALA A 1 230 ? -0.417 2.009 30.338 1.00 85.62 230 ALA A O 1
ATOM 1740 N N . GLY A 1 231 ? 0.519 1.643 32.333 1.00 90.19 231 GLY A N 1
ATOM 1741 C CA . GLY A 1 231 ? -0.703 1.697 33.123 1.00 90.19 231 GLY A CA 1
ATOM 1742 C C . GLY A 1 231 ? -1.464 0.372 33.146 1.00 90.19 231 GLY A C 1
ATOM 1743 O O . GLY A 1 231 ? -0.894 -0.696 32.936 1.00 90.19 231 GLY A O 1
ATOM 1744 N N . MET A 1 232 ? -2.767 0.451 33.410 1.00 92.44 232 MET A N 1
ATOM 1745 C CA . MET A 1 232 ? -3.679 -0.695 33.491 1.00 92.44 232 MET A CA 1
ATOM 1746 C C . MET A 1 232 ? -5.015 -0.365 32.816 1.00 92.44 232 MET A C 1
ATOM 1748 O O . MET A 1 232 ? -5.373 0.808 32.650 1.00 92.44 232 MET A O 1
ATOM 1752 N N . PHE A 1 233 ? -5.770 -1.393 32.439 1.00 95.38 233 PHE A N 1
ATOM 1753 C CA . PHE A 1 233 ? -7.179 -1.248 32.091 1.00 95.38 233 PHE A CA 1
ATOM 1754 C C . PHE A 1 233 ? -8.027 -1.211 33.362 1.00 95.38 233 PHE A C 1
ATOM 1756 O O . PHE A 1 233 ? -7.868 -2.053 34.235 1.00 95.38 233 PHE A O 1
ATOM 1763 N N . VAL A 1 234 ? -8.946 -0.256 33.456 1.00 96.19 234 VAL A N 1
ATOM 1764 C CA . VAL A 1 234 ? -10.004 -0.214 34.471 1.00 96.19 234 VAL A CA 1
ATOM 1765 C C . VAL A 1 234 ? -11.337 -0.544 33.809 1.00 96.19 234 VAL A C 1
ATOM 1767 O O . VAL A 1 234 ? -11.598 -0.066 32.701 1.00 96.19 234 VAL A O 1
ATOM 1770 N N . THR A 1 235 ? -12.159 -1.383 34.435 1.00 97.56 235 THR A N 1
ATOM 1771 C CA . THR A 1 235 ? -13.392 -1.900 33.819 1.00 97.56 235 THR A CA 1
ATOM 1772 C C . THR A 1 235 ? -14.459 -2.296 34.845 1.00 97.56 235 THR A C 1
ATOM 1774 O O . THR A 1 235 ? -14.227 -2.252 36.052 1.00 97.56 235 THR A O 1
ATOM 1777 N N . LEU A 1 236 ? -15.632 -2.702 34.358 1.00 97.19 236 LEU A N 1
ATOM 1778 C CA . LEU A 1 236 ? -16.722 -3.269 35.150 1.00 97.19 236 LEU A CA 1
ATOM 1779 C C . LEU A 1 236 ? -16.864 -4.760 34.822 1.00 97.19 236 LEU A C 1
ATOM 1781 O O . LEU A 1 236 ? -16.887 -5.134 33.652 1.00 97.19 236 LEU A O 1
ATOM 1785 N N . ALA A 1 237 ? -17.005 -5.597 35.845 1.00 96.62 237 ALA A N 1
ATOM 1786 C CA . ALA A 1 237 ? -17.273 -7.023 35.716 1.00 96.62 237 ALA A CA 1
ATOM 1787 C C . ALA A 1 237 ? -18.665 -7.322 36.281 1.00 96.62 237 ALA A C 1
ATOM 1789 O O . ALA A 1 237 ? -18.940 -7.066 37.453 1.00 96.62 237 ALA A O 1
ATOM 1790 N N . ILE A 1 238 ? -19.558 -7.850 35.446 1.00 95.69 238 ILE A N 1
ATOM 1791 C CA . ILE A 1 238 ? -20.982 -7.997 35.749 1.00 95.69 238 ILE A CA 1
ATOM 1792 C C . ILE A 1 238 ? -21.340 -9.465 35.942 1.00 95.69 238 ILE A C 1
ATOM 1794 O O . ILE A 1 238 ? -21.044 -10.306 35.094 1.00 95.69 238 ILE A O 1
ATOM 1798 N N . ARG A 1 239 ? -22.058 -9.764 37.021 1.00 95.00 239 ARG A N 1
ATOM 1799 C CA . ARG A 1 239 ? -22.727 -11.050 37.236 1.00 95.00 239 ARG A CA 1
ATOM 1800 C C . ARG A 1 239 ? -24.232 -10.821 37.308 1.00 95.00 239 ARG A C 1
ATOM 1802 O O . ARG A 1 239 ? -24.690 -9.961 38.054 1.00 95.00 239 ARG A O 1
ATOM 1809 N N . THR A 1 240 ? -25.008 -11.574 36.532 1.00 89.19 240 THR A N 1
ATOM 1810 C CA . THR A 1 240 ? -26.480 -11.480 36.533 1.00 89.19 240 THR A CA 1
ATOM 1811 C C . THR A 1 240 ? -27.102 -12.668 37.266 1.00 89.19 240 THR A C 1
ATOM 1813 O O . THR A 1 240 ? -26.510 -13.746 37.325 1.00 89.19 240 THR A O 1
ATOM 1816 N N . GLY A 1 241 ? -28.287 -12.476 37.852 1.00 70.94 241 GLY A N 1
ATOM 1817 C CA . GLY A 1 241 ? -28.975 -13.502 38.638 1.00 70.94 241 GLY A CA 1
ATOM 1818 C C . GLY A 1 241 ? -29.191 -14.809 37.869 1.00 70.94 241 GLY A C 1
ATOM 1819 O O . GLY A 1 241 ? -29.997 -14.864 36.941 1.00 70.94 241 GLY A O 1
ATOM 1820 N N . GLY A 1 242 ? -28.492 -15.867 38.293 1.00 67.50 242 GLY A N 1
ATOM 1821 C CA . GLY A 1 242 ? -28.501 -17.192 37.662 1.00 67.50 242 GLY A CA 1
ATOM 1822 C C . GLY A 1 242 ? -27.178 -17.599 37.002 1.00 67.50 242 GLY A C 1
ATOM 1823 O O . GLY A 1 242 ? -27.068 -18.749 36.584 1.00 67.50 242 GLY A O 1
ATOM 1824 N N . ASP A 1 243 ? -26.198 -16.693 36.929 1.00 75.50 243 ASP A N 1
ATOM 1825 C CA . ASP A 1 243 ? -24.831 -16.976 36.482 1.00 75.50 243 ASP A CA 1
ATOM 1826 C C . ASP A 1 243 ? -23.866 -17.048 37.680 1.00 75.50 243 ASP A C 1
ATOM 1828 O O . ASP A 1 243 ? -23.938 -16.236 38.610 1.00 75.50 243 ASP A O 1
ATOM 1832 N N . ASP A 1 244 ? -22.951 -18.014 37.639 1.00 80.06 244 ASP A N 1
ATOM 1833 C CA . ASP A 1 244 ? -21.911 -18.209 38.655 1.00 80.06 244 ASP A CA 1
ATOM 1834 C C . ASP A 1 244 ? -20.623 -17.439 38.307 1.00 80.06 244 ASP A C 1
ATOM 1836 O O . ASP A 1 244 ? -19.693 -17.389 39.112 1.00 80.06 244 ASP A O 1
ATOM 1840 N N . THR A 1 245 ? -20.551 -16.834 37.116 1.00 89.75 245 THR A N 1
ATOM 1841 C CA . THR A 1 245 ? -19.341 -16.185 36.596 1.00 89.75 245 THR A CA 1
ATOM 1842 C C . THR A 1 245 ? -19.533 -14.693 36.337 1.00 89.75 245 THR A C 1
ATOM 1844 O O . THR A 1 245 ? -20.603 -14.240 35.931 1.00 89.75 245 THR A O 1
ATOM 1847 N N . PHE A 1 246 ? -18.478 -13.916 36.595 1.00 94.31 246 PHE A N 1
ATOM 1848 C CA . PHE A 1 246 ? -18.412 -12.512 36.203 1.00 94.31 246 PHE A CA 1
ATOM 1849 C C . PHE A 1 246 ? -18.022 -12.402 34.732 1.00 94.31 246 PHE A C 1
ATOM 1851 O O . PHE A 1 246 ? -17.099 -13.076 34.277 1.00 94.31 246 PHE A O 1
ATOM 1858 N N . ARG A 1 247 ? -18.720 -11.525 34.014 1.00 94.62 247 ARG A N 1
ATOM 1859 C CA . ARG A 1 247 ? -18.507 -11.239 32.598 1.00 94.62 247 ARG A CA 1
ATOM 1860 C C . ARG A 1 247 ? -18.048 -9.803 32.409 1.00 94.62 247 ARG A C 1
ATOM 1862 O O . ARG A 1 247 ? -18.540 -8.892 33.073 1.00 94.62 247 ARG A O 1
ATOM 1869 N N . TYR A 1 248 ? -17.127 -9.603 31.487 1.00 95.56 248 TYR A N 1
ATOM 1870 C CA . TYR A 1 248 ? -16.566 -8.307 31.135 1.00 95.56 248 TYR A CA 1
ATOM 1871 C C . TYR A 1 248 ? -17.408 -7.607 30.060 1.00 95.56 248 TYR A C 1
ATOM 1873 O O . TYR A 1 248 ? -18.259 -8.244 29.437 1.00 95.56 248 TYR A O 1
ATOM 1881 N N . PRO A 1 249 ? -17.217 -6.297 29.805 1.00 95.69 249 PRO A N 1
ATOM 1882 C CA . PRO A 1 249 ? -18.131 -5.536 28.953 1.00 95.69 249 PRO A CA 1
ATOM 1883 C C . PRO A 1 249 ? -18.299 -6.102 27.537 1.00 95.69 249 PRO A C 1
ATOM 1885 O O . PRO A 1 249 ? -19.391 -6.022 26.982 1.00 95.69 249 PRO A O 1
ATOM 1888 N N . GLY A 1 250 ? -17.251 -6.713 26.975 1.00 93.88 250 GLY A N 1
ATOM 1889 C CA . GLY A 1 250 ? -17.280 -7.373 25.667 1.00 93.88 250 GLY A CA 1
ATOM 1890 C C . GLY A 1 250 ? -18.110 -8.662 25.625 1.00 93.88 250 GLY A C 1
ATOM 1891 O O . GLY A 1 250 ? -18.535 -9.079 24.550 1.00 93.88 250 GLY A O 1
ATOM 1892 N N . GLU A 1 251 ? -18.391 -9.261 26.781 1.00 94.00 251 GLU A N 1
ATOM 1893 C CA . GLU A 1 251 ? -19.187 -10.486 26.962 1.00 94.00 251 GLU A CA 1
ATOM 1894 C C . GLU A 1 251 ? -20.651 -10.177 27.355 1.00 94.00 251 GLU A C 1
ATOM 1896 O O . GLU A 1 251 ? -21.471 -11.086 27.525 1.00 94.00 251 GLU A O 1
ATOM 1901 N N . VAL A 1 252 ? -21.001 -8.893 27.522 1.00 94.38 252 VAL A N 1
ATOM 1902 C CA . VAL A 1 252 ? -22.328 -8.435 27.963 1.00 94.38 252 VAL A CA 1
ATOM 1903 C C . VAL A 1 252 ? -23.005 -7.637 26.836 1.00 94.38 252 VAL A C 1
ATOM 1905 O O . VAL A 1 252 ? -22.669 -6.467 26.631 1.00 94.38 252 VAL A O 1
ATOM 1908 N N . PRO A 1 253 ? -24.013 -8.202 26.133 1.00 93.56 253 PRO A N 1
ATOM 1909 C CA . PRO A 1 253 ? -24.641 -7.563 24.968 1.00 93.56 253 PRO A CA 1
ATOM 1910 C C . PRO A 1 253 ? -25.142 -6.135 25.215 1.00 93.56 253 PRO A C 1
ATOM 1912 O O . PRO A 1 253 ? -24.935 -5.249 24.391 1.00 93.56 253 PRO A O 1
ATOM 1915 N N . ALA A 1 254 ? -25.729 -5.877 26.386 1.00 94.94 254 ALA A N 1
ATOM 1916 C CA . ALA A 1 254 ? -26.218 -4.548 26.747 1.00 94.94 254 ALA A CA 1
ATOM 1917 C C . ALA A 1 254 ? -25.094 -3.495 26.827 1.00 94.94 254 ALA A C 1
ATOM 1919 O O . ALA A 1 254 ? -25.278 -2.349 26.419 1.00 94.94 254 ALA A O 1
ATOM 1920 N N . MET A 1 255 ? -23.913 -3.882 27.320 1.00 95.75 255 MET A N 1
ATOM 1921 C CA . MET A 1 255 ? -22.756 -2.988 27.408 1.00 95.75 255 MET A CA 1
ATOM 1922 C C . MET A 1 255 ? -22.100 -2.777 26.040 1.00 95.75 255 MET A C 1
ATOM 1924 O O . MET A 1 255 ? -21.689 -1.657 25.726 1.00 95.75 255 MET A O 1
ATOM 1928 N N . ASN A 1 256 ? -22.057 -3.822 25.211 1.00 93.75 256 ASN A N 1
ATOM 1929 C CA . ASN A 1 256 ? -21.612 -3.739 23.822 1.00 93.75 256 ASN A CA 1
ATOM 1930 C C . ASN A 1 256 ? -22.485 -2.792 22.987 1.00 93.75 256 ASN A C 1
ATOM 1932 O O . ASN A 1 256 ? -21.949 -1.925 22.296 1.00 93.75 256 ASN A O 1
ATOM 1936 N N . GLU A 1 257 ? -23.813 -2.876 23.104 1.00 93.94 257 GLU A N 1
ATOM 1937 C CA . GLU A 1 257 ? -24.721 -1.958 22.408 1.00 93.94 257 GLU A CA 1
ATOM 1938 C C . GLU A 1 257 ? -24.539 -0.509 22.884 1.00 93.94 257 GLU A C 1
ATOM 1940 O O . GLU A 1 257 ? -24.442 0.406 22.062 1.00 93.94 257 GLU A O 1
ATOM 1945 N N . ALA A 1 258 ? -24.423 -0.282 24.197 1.00 94.62 258 ALA A N 1
ATOM 1946 C CA . ALA A 1 258 ? -24.139 1.046 24.745 1.00 94.62 258 ALA A CA 1
ATOM 1947 C C . ALA A 1 258 ? -22.824 1.624 24.187 1.00 94.62 258 ALA A C 1
ATOM 1949 O O . ALA A 1 258 ? -22.772 2.780 23.755 1.00 94.62 258 ALA A O 1
ATOM 1950 N N . MET A 1 259 ? -21.765 0.810 24.131 1.00 93.31 259 MET A N 1
ATOM 1951 C CA . MET A 1 259 ? -20.479 1.172 23.531 1.00 93.31 259 MET A CA 1
ATOM 1952 C C . MET A 1 259 ? -20.616 1.506 22.037 1.00 93.31 259 MET A C 1
ATOM 1954 O O . MET A 1 259 ? -20.137 2.559 21.598 1.00 93.31 259 MET A O 1
ATOM 1958 N N . ALA A 1 260 ? -21.332 0.677 21.274 1.00 90.19 260 ALA A N 1
ATOM 1959 C CA . ALA A 1 260 ? -21.577 0.886 19.852 1.00 90.19 260 ALA A CA 1
ATOM 1960 C C . ALA A 1 260 ? -22.339 2.193 19.583 1.00 90.19 260 ALA A C 1
ATOM 1962 O O . ALA A 1 260 ? -21.960 2.961 18.690 1.00 90.19 260 ALA A O 1
ATOM 1963 N N . ARG A 1 261 ? -23.360 2.515 20.391 1.00 89.12 261 ARG A N 1
ATOM 1964 C CA . ARG A 1 261 ? -24.091 3.793 20.311 1.00 89.12 261 ARG A CA 1
ATOM 1965 C C . ARG A 1 261 ? -23.210 4.975 20.671 1.00 89.12 261 ARG A C 1
ATOM 1967 O O . ARG A 1 261 ? -23.159 5.934 19.904 1.00 89.12 261 ARG A O 1
ATOM 1974 N N . ASN A 1 262 ? -22.459 4.893 21.770 1.00 88.94 262 ASN A N 1
ATOM 1975 C CA . ASN A 1 262 ? -21.532 5.949 22.187 1.00 88.94 262 ASN A CA 1
ATOM 1976 C C . ASN A 1 262 ? -20.513 6.280 21.087 1.00 88.94 262 ASN A C 1
ATOM 1978 O O . ASN A 1 262 ? -20.222 7.452 20.832 1.00 88.94 262 ASN A O 1
ATOM 1982 N N . ARG A 1 263 ? -20.000 5.256 20.399 1.00 85.69 263 ARG A N 1
ATOM 1983 C CA . ARG A 1 263 ? -19.097 5.427 19.255 1.00 85.69 263 ARG A CA 1
ATOM 1984 C C . ARG A 1 263 ? -19.820 6.016 18.038 1.00 85.69 263 ARG A C 1
ATOM 1986 O O . ARG A 1 263 ? -19.296 6.923 17.390 1.00 85.69 263 ARG A O 1
ATOM 1993 N N . SER A 1 264 ? -21.048 5.578 17.772 1.00 80.62 264 SER A N 1
ATOM 1994 C CA . SER A 1 264 ? -21.852 6.011 16.618 1.00 80.62 264 SER A CA 1
ATOM 1995 C C . SER A 1 264 ? -22.388 7.440 16.724 1.00 80.62 264 SER A C 1
ATOM 1997 O O . SER A 1 264 ? -22.515 8.112 15.702 1.00 80.62 264 SER A O 1
ATOM 1999 N N . VAL A 1 265 ? -22.622 7.967 17.933 1.00 78.56 265 VAL A N 1
ATOM 2000 C CA . VAL A 1 265 ? -22.989 9.384 18.138 1.00 78.56 265 VAL A CA 1
ATOM 2001 C C . VAL A 1 265 ? -21.973 10.311 17.460 1.00 78.56 265 VAL A C 1
ATOM 2003 O O . VAL A 1 265 ? -22.348 11.286 16.811 1.00 78.56 265 VAL A O 1
ATOM 2006 N N . LYS A 1 266 ? -20.678 9.966 17.492 1.00 72.12 266 LYS A N 1
ATOM 2007 C CA . LYS A 1 266 ? -19.630 10.756 16.824 1.00 72.12 266 LYS A CA 1
ATOM 2008 C C . LYS A 1 266 ? -19.679 10.700 15.302 1.00 72.12 266 LYS A C 1
ATOM 2010 O O . LYS A 1 266 ? -19.200 11.636 14.662 1.00 72.12 266 LYS A O 1
ATOM 2015 N N . LEU A 1 267 ? -20.256 9.647 14.728 1.00 74.38 267 LEU A N 1
ATOM 2016 C CA . LEU A 1 267 ? -20.506 9.573 13.290 1.00 74.38 267 LEU A CA 1
ATOM 2017 C C . LEU A 1 267 ? -21.630 10.536 12.879 1.00 74.38 267 LEU A C 1
ATOM 2019 O O . LEU A 1 267 ? -21.515 11.148 11.819 1.00 74.38 267 LEU A O 1
ATOM 2023 N N . LYS A 1 268 ? -22.657 10.721 13.729 1.00 71.56 268 LYS A N 1
ATOM 2024 C CA . LYS A 1 268 ? -23.772 11.664 13.492 1.00 71.56 268 LYS A CA 1
ATOM 2025 C C . LYS A 1 268 ? -23.370 13.124 13.700 1.00 71.56 268 LYS A C 1
ATOM 2027 O O . LYS A 1 268 ? -23.648 13.962 12.853 1.00 71.56 268 LYS A O 1
ATOM 2032 N N . GLU A 1 269 ? -22.678 13.428 14.799 1.00 63.59 269 GLU A N 1
ATOM 2033 C CA . GLU A 1 269 ? -22.290 14.804 15.160 1.00 63.59 269 GLU A CA 1
ATOM 2034 C C . GLU A 1 269 ? -21.230 15.420 14.227 1.00 63.59 269 GLU A C 1
ATOM 2036 O O . GLU A 1 269 ? -21.047 16.643 14.210 1.00 63.59 269 GLU A O 1
ATOM 2041 N N . GLY A 1 270 ? -20.503 14.577 13.485 1.00 56.03 270 GLY A N 1
ATOM 2042 C CA . GLY A 1 270 ? -19.407 14.978 12.613 1.00 56.03 270 GLY A CA 1
ATOM 2043 C C . GLY A 1 270 ? -18.141 15.443 13.356 1.00 56.03 270 GLY A C 1
ATOM 2044 O O . GLY A 1 270 ? -18.108 15.675 14.567 1.00 56.03 270 GLY A O 1
ATOM 2045 N N . LYS A 1 271 ? -17.027 15.587 12.623 1.00 56.56 271 LYS A N 1
ATOM 2046 C CA . LYS A 1 271 ? -15.766 16.125 13.178 1.00 56.56 271 LYS A CA 1
ATOM 2047 C C . LYS A 1 271 ? -15.873 17.646 13.357 1.00 56.56 271 LYS A C 1
ATOM 2049 O O . LYS A 1 271 ? -16.744 18.295 12.804 1.00 56.56 271 LYS A O 1
ATOM 2054 N N . SER A 1 272 ? -14.921 18.264 14.062 1.00 54.31 272 SER A N 1
ATOM 2055 C CA . SER A 1 272 ? -14.892 19.708 14.392 1.00 54.31 272 SER A CA 1
ATOM 2056 C C . SER A 1 272 ? -15.140 20.707 13.240 1.00 54.31 272 SER A C 1
ATOM 2058 O O . SER A 1 272 ? -15.404 21.868 13.522 1.00 54.31 272 SER A O 1
ATOM 2060 N N . ALA A 1 273 ? -15.018 20.299 11.972 1.00 48.69 273 ALA A N 1
ATOM 2061 C CA . ALA A 1 273 ? -15.317 21.130 10.797 1.00 48.69 273 ALA A CA 1
ATOM 2062 C C . ALA A 1 273 ? -16.775 21.023 10.300 1.00 48.69 273 ALA A C 1
ATOM 2064 O O . ALA A 1 273 ? -17.204 21.866 9.524 1.00 48.69 273 ALA A O 1
ATOM 2065 N N . THR A 1 274 ? -17.513 20.008 10.750 1.00 54.00 274 THR A N 1
ATOM 2066 C CA . THR A 1 274 ? -18.892 19.680 10.356 1.00 54.00 274 THR A CA 1
ATOM 2067 C C . THR A 1 274 ? -19.818 19.599 11.574 1.00 54.00 274 THR A C 1
ATOM 2069 O O . THR A 1 274 ? -20.913 19.060 11.492 1.00 54.00 274 THR A O 1
ATOM 2072 N N . LYS A 1 275 ? -19.364 20.093 12.735 1.00 60.84 275 LYS A N 1
ATOM 2073 C CA . LYS A 1 275 ? -20.103 20.007 13.998 1.00 60.84 275 LYS A CA 1
ATOM 2074 C C . LYS A 1 275 ? -21.446 20.731 13.867 1.00 60.84 275 LYS A C 1
ATOM 2076 O O . LYS A 1 275 ? -21.461 21.933 13.610 1.00 60.84 275 LYS A O 1
ATOM 2081 N N . GLY A 1 276 ? -22.542 20.007 14.092 1.00 63.12 276 GLY A N 1
ATOM 2082 C CA . GLY A 1 276 ? -23.909 20.521 13.930 1.00 63.12 276 GLY A CA 1
ATOM 2083 C C . GLY A 1 276 ? -24.438 20.476 12.492 1.00 63.12 276 GLY A C 1
ATOM 2084 O O . GLY A 1 276 ? -25.484 21.055 12.220 1.00 63.12 276 GLY A O 1
ATOM 2085 N N . MET A 1 277 ? -23.714 19.823 11.581 1.00 70.12 277 MET A N 1
ATOM 2086 C CA . MET A 1 277 ? -24.206 19.442 10.260 1.00 70.12 277 MET A CA 1
ATOM 2087 C C . MET A 1 277 ? -24.587 17.960 10.334 1.00 70.12 277 MET A C 1
ATOM 2089 O O . MET A 1 277 ? -23.729 17.131 10.638 1.00 70.12 277 MET A O 1
ATOM 2093 N N . ASP A 1 278 ? -25.856 17.635 10.092 1.00 74.44 278 ASP A N 1
ATOM 2094 C CA . ASP A 1 278 ? -26.376 16.264 10.152 1.00 74.44 278 ASP A CA 1
ATOM 2095 C C . ASP A 1 278 ? -25.849 15.441 8.965 1.00 74.44 278 ASP A C 1
ATOM 2097 O O . ASP A 1 278 ? -26.499 15.307 7.931 1.00 74.44 278 ASP A O 1
ATOM 2101 N N . ALA A 1 279 ? -24.633 14.903 9.096 1.00 80.19 279 ALA A N 1
ATOM 2102 C CA . ALA A 1 279 ? -23.960 14.119 8.060 1.00 80.19 279 ALA A CA 1
ATOM 2103 C C . ALA A 1 279 ? -24.437 12.655 8.012 1.00 80.19 279 ALA A C 1
ATOM 2105 O O . ALA A 1 279 ? -23.616 11.744 7.891 1.00 80.19 279 ALA A O 1
ATOM 2106 N N . TYR A 1 280 ? -25.746 12.426 8.121 1.00 86.56 280 TYR A N 1
ATOM 2107 C CA . TYR A 1 280 ? -26.383 11.108 8.083 1.00 86.56 280 TYR A CA 1
ATOM 2108 C C . TYR A 1 280 ? -27.780 11.183 7.442 1.00 86.56 280 TYR A C 1
ATOM 2110 O O . TYR A 1 280 ? -28.361 12.262 7.326 1.00 86.56 280 TYR A O 1
ATOM 2118 N N . GLY A 1 281 ? -28.314 10.042 7.015 1.00 88.25 281 GLY A N 1
ATOM 2119 C CA . GLY A 1 281 ? -29.645 9.930 6.413 1.00 88.25 281 GLY A CA 1
ATOM 2120 C C . GLY A 1 281 ? -29.942 8.502 5.964 1.00 88.25 281 GLY A C 1
ATOM 2121 O O . GLY A 1 281 ? -29.145 7.611 6.211 1.00 88.25 281 GLY A O 1
ATOM 2122 N N . GLU A 1 282 ? -31.064 8.271 5.289 1.00 92.69 282 GLU A N 1
ATOM 2123 C CA . GLU A 1 282 ? -31.375 6.964 4.686 1.00 92.69 282 GLU A CA 1
ATOM 2124 C C . GLU A 1 282 ? -30.661 6.801 3.336 1.00 92.69 282 GLU A C 1
ATOM 2126 O O . GLU A 1 282 ? -30.597 7.748 2.542 1.00 92.69 282 GLU A O 1
ATOM 2131 N N . GLY A 1 283 ? -30.146 5.605 3.049 1.00 93.00 283 GLY A N 1
ATOM 2132 C CA . GLY A 1 283 ? -29.479 5.302 1.783 1.00 93.00 283 GLY A CA 1
ATOM 2133 C C . GLY A 1 283 ? -29.064 3.838 1.653 1.00 93.00 283 GLY A C 1
ATOM 2134 O O . GLY A 1 283 ? -29.344 3.019 2.520 1.00 93.00 283 GLY A O 1
ATOM 2135 N N . VAL A 1 284 ? -28.381 3.508 0.556 1.00 93.19 284 VAL A N 1
ATOM 2136 C CA . VAL A 1 284 ? -27.784 2.179 0.348 1.00 93.19 284 VAL A CA 1
ATOM 2137 C C . VAL A 1 284 ? -26.323 2.241 0.764 1.00 93.19 284 VAL A C 1
ATOM 2139 O O . VAL A 1 284 ? -25.573 3.073 0.251 1.00 93.19 284 VAL A O 1
ATOM 2142 N N . CYS A 1 285 ? -25.910 1.387 1.699 1.00 93.06 285 CYS A N 1
ATOM 2143 C CA . CYS A 1 285 ? -24.520 1.343 2.138 1.00 93.06 285 CYS A CA 1
ATOM 2144 C C . CYS A 1 285 ? -23.588 0.966 0.975 1.00 93.06 285 CYS A C 1
ATOM 2146 O O . CYS A 1 285 ? -23.738 -0.094 0.379 1.00 93.06 285 CYS A O 1
ATOM 2148 N N . LEU A 1 286 ? -22.555 1.777 0.737 1.00 91.12 286 LEU A N 1
ATOM 2149 C CA . LEU A 1 286 ? -21.569 1.614 -0.331 1.00 91.12 286 LEU A CA 1
ATOM 2150 C C . LEU A 1 286 ? -20.942 0.218 -0.339 1.00 91.12 286 LEU A C 1
ATOM 2152 O O . LEU A 1 286 ? -20.768 -0.344 -1.410 1.00 91.12 286 LEU A O 1
ATOM 2156 N N . VAL A 1 287 ? -20.606 -0.331 0.832 1.00 92.25 287 VAL A N 1
ATOM 2157 C CA . VAL A 1 287 ? -19.905 -1.621 0.948 1.00 92.25 287 VAL A CA 1
ATOM 2158 C C . VAL A 1 287 ? -20.865 -2.812 1.039 1.00 92.25 287 VAL A C 1
ATOM 2160 O O . VAL A 1 287 ? -20.704 -3.783 0.308 1.00 92.25 287 VAL A O 1
ATOM 2163 N N . LEU A 1 288 ? -21.865 -2.736 1.923 1.00 90.69 288 LEU A N 1
ATOM 2164 C CA . LEU A 1 288 ? -22.778 -3.850 2.214 1.00 90.69 288 LEU A CA 1
ATOM 2165 C C . LEU A 1 288 ? -23.939 -3.995 1.217 1.00 90.69 288 LEU A C 1
ATOM 2167 O O . LEU A 1 288 ? -24.538 -5.062 1.150 1.00 90.69 288 LEU A O 1
ATOM 2171 N N . ASP A 1 289 ? -24.237 -2.949 0.439 1.00 91.19 289 ASP A N 1
ATOM 2172 C CA . ASP A 1 289 ? -25.338 -2.906 -0.539 1.00 91.19 289 ASP A CA 1
ATOM 2173 C C . ASP A 1 289 ? -26.742 -3.106 0.075 1.00 91.19 289 ASP A C 1
ATOM 2175 O O . ASP A 1 289 ? -27.663 -3.631 -0.545 1.00 91.19 289 ASP A O 1
ATOM 2179 N N . GLU A 1 290 ? -26.914 -2.666 1.323 1.00 91.62 290 GLU A N 1
ATOM 2180 C CA . GLU A 1 290 ? -28.172 -2.752 2.073 1.00 91.62 290 GLU A CA 1
ATOM 2181 C C . GLU A 1 290 ? -28.773 -1.362 2.316 1.00 91.62 290 GLU A C 1
ATOM 2183 O O . GLU A 1 290 ? -28.044 -0.420 2.654 1.00 91.62 290 GLU A O 1
ATOM 2188 N N . GLU A 1 291 ? -30.100 -1.240 2.177 1.00 93.38 291 GLU A N 1
ATOM 2189 C CA . GLU A 1 291 ? -30.864 -0.035 2.536 1.00 93.38 291 GLU A CA 1
ATOM 2190 C C . GLU A 1 291 ? -30.943 0.125 4.060 1.00 93.38 291 GLU A C 1
ATOM 2192 O O . GLU A 1 291 ? -31.503 -0.727 4.751 1.00 93.38 291 GLU A O 1
ATOM 2197 N N . GLN A 1 292 ? -30.383 1.218 4.581 1.00 92.88 292 GLN A N 1
ATOM 2198 C CA . GLN A 1 292 ? -30.327 1.523 6.013 1.00 92.88 292 GLN A CA 1
ATOM 2199 C C . GLN A 1 292 ? -29.939 2.991 6.274 1.00 92.88 292 GLN A C 1
ATOM 2201 O O . GLN A 1 292 ? -29.658 3.761 5.351 1.00 92.88 292 GLN A O 1
ATOM 2206 N N . GLU A 1 293 ? -29.841 3.369 7.551 1.00 91.00 293 GLU A N 1
ATOM 2207 C CA . GLU A 1 293 ? -29.246 4.644 7.951 1.00 91.00 293 GLU A CA 1
ATOM 2208 C C . GLU A 1 293 ? -27.741 4.658 7.614 1.00 91.00 293 GLU A C 1
ATOM 2210 O O . GLU A 1 293 ? -26.966 3.798 8.045 1.00 91.00 293 GLU A O 1
ATOM 2215 N N . VAL A 1 294 ? -27.322 5.662 6.849 1.00 91.31 294 VAL A N 1
ATOM 2216 C CA . VAL A 1 294 ? -25.960 5.854 6.355 1.00 91.31 294 VAL A CA 1
ATOM 2217 C C . VAL A 1 294 ? -25.336 7.139 6.887 1.00 91.31 294 VAL A C 1
ATOM 2219 O O . VAL A 1 294 ? -26.005 8.135 7.157 1.00 91.31 294 VAL A O 1
ATOM 2222 N N . TYR A 1 295 ? -24.014 7.119 7.004 1.00 86.38 295 TYR A N 1
ATOM 2223 C CA . TYR A 1 295 ? -23.196 8.109 7.685 1.00 86.38 295 TYR A CA 1
ATOM 2224 C C . TYR A 1 295 ? -22.090 8.602 6.747 1.00 86.38 295 TYR A C 1
ATOM 2226 O O . TYR A 1 295 ? -21.399 7.808 6.117 1.00 86.38 295 TYR A O 1
ATOM 2234 N N . GLY A 1 296 ? -21.882 9.919 6.693 1.00 76.00 296 GLY A N 1
ATOM 2235 C CA . GLY A 1 296 ? -20.798 10.570 5.945 1.00 76.00 296 GLY A CA 1
ATOM 2236 C C . GLY A 1 296 ? -19.716 11.198 6.829 1.00 76.00 296 GLY A C 1
ATOM 2237 O O . GLY A 1 296 ? -18.720 11.709 6.319 1.00 76.00 296 GLY A O 1
ATOM 2238 N N . GLY A 1 297 ? -19.903 11.189 8.154 1.00 68.69 297 GLY A N 1
ATOM 2239 C CA . GLY A 1 297 ? -18.976 11.777 9.129 1.00 68.69 297 GLY A CA 1
ATOM 2240 C C . GLY A 1 297 ? -17.754 10.913 9.479 1.00 68.69 297 GLY A C 1
ATOM 2241 O O . GLY A 1 297 ? -16.875 11.369 10.222 1.00 68.69 297 GLY A O 1
ATOM 2242 N N . SER A 1 298 ? -17.682 9.677 8.977 1.00 71.69 298 SER A N 1
ATOM 2243 C CA . SER A 1 298 ? -16.581 8.747 9.247 1.00 71.69 298 SER A CA 1
ATOM 2244 C C . SER A 1 298 ? -15.272 9.182 8.573 1.00 71.69 298 SER A C 1
ATOM 2246 O O . SER A 1 298 ? -15.237 10.028 7.679 1.00 71.69 298 SER A O 1
ATOM 2248 N N . GLY A 1 299 ? -14.140 8.637 9.033 1.00 68.00 299 GLY A N 1
ATOM 2249 C CA . GLY A 1 299 ? -12.900 8.732 8.257 1.00 68.00 299 GLY A CA 1
ATOM 2250 C C . GLY A 1 299 ? -13.014 7.942 6.951 1.00 68.00 299 GLY A C 1
ATOM 2251 O O . GLY A 1 299 ? -13.805 7.006 6.868 1.00 68.00 299 GLY A O 1
ATOM 2252 N N . THR A 1 300 ? -12.214 8.301 5.946 1.00 75.56 300 THR A N 1
ATOM 2253 C CA . THR A 1 300 ? -12.026 7.461 4.756 1.00 75.56 300 THR A CA 1
ATOM 2254 C C . THR A 1 300 ? -10.695 6.724 4.815 1.00 75.56 300 THR A C 1
ATOM 2256 O O . THR A 1 300 ? -9.763 7.226 5.461 1.00 75.56 300 THR A O 1
ATOM 2259 N N . PRO A 1 301 ? -10.580 5.569 4.130 1.00 81.56 301 PRO A N 1
ATOM 2260 C CA . PRO A 1 301 ? -9.299 4.913 3.920 1.00 81.56 301 PRO A CA 1
ATOM 2261 C C . PRO A 1 301 ? -8.245 5.916 3.459 1.00 81.56 301 PRO A C 1
ATOM 2263 O O . PRO A 1 301 ? -8.511 6.782 2.619 1.00 81.56 301 PRO A O 1
ATOM 2266 N N . MET A 1 302 ? -7.063 5.844 4.066 1.00 78.19 302 MET A N 1
ATOM 2267 C CA . MET A 1 302 ? -5.926 6.713 3.772 1.00 78.19 302 MET A CA 1
ATOM 2268 C C . MET A 1 302 ? -6.222 8.208 3.920 1.00 78.19 302 MET A C 1
ATOM 2270 O O . MET A 1 302 ? -5.486 9.022 3.368 1.00 78.19 302 MET A O 1
ATOM 2274 N N . ALA A 1 303 ? -7.252 8.593 4.683 1.00 75.12 303 ALA A N 1
ATOM 2275 C CA . ALA A 1 303 ? -7.651 9.983 4.913 1.00 75.12 303 ALA A CA 1
ATOM 2276 C C . ALA A 1 303 ? -7.767 10.814 3.617 1.00 75.12 303 ALA A C 1
ATOM 2278 O O . ALA A 1 303 ? -7.488 12.013 3.610 1.00 75.12 303 ALA A O 1
ATOM 2279 N N . THR A 1 304 ? -8.186 10.166 2.526 1.00 69.38 304 THR A N 1
ATOM 2280 C CA . THR A 1 304 ? -8.413 10.762 1.193 1.00 69.38 304 THR A CA 1
ATOM 2281 C C . THR A 1 304 ? -9.488 11.839 1.196 1.00 69.38 304 THR A C 1
ATOM 2283 O O . THR A 1 304 ? -9.595 12.633 0.265 1.00 69.38 304 THR A O 1
ATOM 2286 N N . SER A 1 305 ? -10.282 11.883 2.262 1.00 65.69 305 SER A N 1
ATOM 2287 C CA . SER A 1 305 ? -11.230 12.941 2.505 1.00 65.69 305 SER A CA 1
ATOM 2288 C C . SER A 1 305 ? -11.289 13.319 3.980 1.00 65.69 305 SER A C 1
ATOM 2290 O O . SER A 1 305 ? -11.316 12.480 4.885 1.00 65.69 305 SER A O 1
ATOM 2292 N N . ALA A 1 306 ? -11.339 14.617 4.228 1.00 64.56 306 ALA A N 1
ATOM 2293 C CA . ALA A 1 306 ? -11.629 15.192 5.526 1.00 64.56 306 ALA A CA 1
ATOM 2294 C C . ALA A 1 306 ? -12.801 16.163 5.391 1.00 64.56 306 ALA A C 1
ATOM 2296 O O . ALA A 1 306 ? -12.938 16.832 4.373 1.00 64.56 306 ALA A O 1
ATOM 2297 N N . GLY A 1 307 ? -13.579 16.360 6.461 1.00 60.59 307 GLY A N 1
ATOM 2298 C CA . GLY A 1 307 ? -14.679 17.343 6.486 1.00 60.59 307 GLY A CA 1
ATOM 2299 C C . GLY A 1 307 ? -14.268 18.803 6.210 1.00 60.59 307 GLY A C 1
ATOM 2300 O O . GLY A 1 307 ? -15.118 19.681 6.165 1.00 60.59 307 GLY A O 1
ATOM 2301 N N . LYS A 1 308 ? -12.969 19.084 6.035 1.00 65.50 308 LYS A N 1
ATOM 2302 C CA . LYS A 1 308 ? -12.433 20.382 5.593 1.00 65.50 308 LYS A CA 1
ATOM 2303 C C . LYS A 1 308 ? -12.278 20.499 4.067 1.00 65.50 308 LYS A C 1
ATOM 2305 O O . LYS A 1 308 ? -12.055 21.599 3.578 1.00 65.50 308 LYS A O 1
ATOM 2310 N N . GLN A 1 309 ? -12.380 19.401 3.320 1.00 69.50 309 GLN A N 1
ATOM 2311 C CA . GLN A 1 309 ? -12.267 19.364 1.859 1.00 69.50 309 GLN A CA 1
ATOM 2312 C C . GLN A 1 309 ? -13.660 19.459 1.229 1.00 69.50 309 GLN A C 1
ATOM 2314 O O . GLN A 1 309 ? -14.174 18.495 0.671 1.00 69.50 309 GLN A O 1
ATOM 2319 N N . TRP A 1 310 ? -14.292 20.629 1.356 1.00 71.19 310 TRP A N 1
ATOM 2320 C CA . TRP A 1 310 ? -15.699 20.820 0.980 1.00 71.19 310 TRP A CA 1
ATOM 2321 C C . TRP A 1 310 ? -15.981 20.542 -0.498 1.00 71.19 310 TRP A C 1
ATOM 2323 O O . TRP A 1 310 ? -17.055 20.059 -0.822 1.00 71.19 310 TRP A O 1
ATOM 2333 N N . GLY A 1 311 ? -15.000 20.760 -1.380 1.00 69.94 311 GLY A N 1
ATOM 2334 C CA . GLY A 1 311 ? -15.128 20.484 -2.815 1.00 69.94 311 GLY A CA 1
ATOM 2335 C C . GLY A 1 311 ? -15.351 19.011 -3.183 1.00 69.94 311 GLY A C 1
ATOM 2336 O O . GLY A 1 311 ? -15.618 18.732 -4.344 1.00 69.94 311 GLY A O 1
ATOM 2337 N N . LEU A 1 312 ? -15.239 18.081 -2.226 1.00 72.19 312 LEU A N 1
ATOM 2338 C CA . LEU A 1 312 ? -15.528 16.657 -2.426 1.00 72.19 312 LEU A CA 1
ATOM 2339 C C . LEU A 1 312 ? -16.995 16.286 -2.155 1.00 72.19 312 LEU A C 1
ATOM 2341 O O . LEU A 1 312 ? -17.364 15.139 -2.389 1.00 72.19 312 LEU A O 1
ATOM 2345 N N . PHE A 1 313 ? -17.801 17.206 -1.618 1.00 76.19 313 PHE A N 1
ATOM 2346 C CA . PHE A 1 313 ? -19.192 16.951 -1.246 1.00 76.19 313 PHE A CA 1
ATOM 2347 C C . PHE A 1 313 ? -20.156 17.682 -2.180 1.00 76.19 313 PHE A C 1
ATOM 2349 O O . PHE A 1 313 ? -19.850 18.775 -2.667 1.00 76.19 313 PHE A O 1
ATOM 2356 N N . ASP A 1 314 ? -21.334 17.091 -2.389 1.00 77.31 314 ASP A N 1
ATOM 2357 C CA . ASP A 1 314 ? -22.423 17.714 -3.142 1.00 77.31 314 ASP A CA 1
ATOM 2358 C C . ASP A 1 314 ? -22.734 19.108 -2.589 1.00 77.31 314 ASP A C 1
ATOM 2360 O O . ASP A 1 314 ? -22.747 19.324 -1.376 1.00 77.31 314 ASP A O 1
ATOM 2364 N N . ASP A 1 315 ? -22.929 20.072 -3.492 1.00 81.31 315 ASP A N 1
ATOM 2365 C CA . ASP A 1 315 ? -23.166 21.487 -3.175 1.00 81.31 315 ASP A CA 1
ATOM 2366 C C . ASP A 1 315 ? -22.101 22.139 -2.264 1.00 81.31 315 ASP A C 1
ATOM 2368 O O . ASP A 1 315 ? -22.313 23.229 -1.728 1.00 81.31 315 ASP A O 1
ATOM 2372 N N . MET A 1 316 ? -20.927 21.506 -2.121 1.00 81.12 316 MET A N 1
ATOM 2373 C CA . MET A 1 316 ? -19.888 21.862 -1.151 1.00 81.12 316 MET A CA 1
ATOM 2374 C C . MET A 1 316 ? -20.388 21.867 0.302 1.00 81.12 316 MET A C 1
ATOM 2376 O O . MET A 1 316 ? -19.868 22.614 1.135 1.00 81.12 316 MET A O 1
ATOM 2380 N N . ASP A 1 317 ? -21.390 21.038 0.605 1.00 79.62 317 ASP A N 1
ATOM 2381 C CA . ASP A 1 317 ? -21.997 20.905 1.925 1.00 79.62 317 ASP A CA 1
ATOM 2382 C C . ASP A 1 317 ? -21.537 19.609 2.619 1.00 79.62 317 ASP A C 1
ATOM 2384 O O . ASP A 1 317 ? -21.975 18.513 2.259 1.00 79.62 317 ASP A O 1
ATOM 2388 N N . PRO A 1 318 ? -20.695 19.698 3.665 1.00 76.81 318 PRO A N 1
ATOM 2389 C CA . PRO A 1 318 ? -20.296 18.529 4.439 1.00 76.81 318 PRO A CA 1
ATOM 2390 C C . PRO A 1 318 ? -21.452 17.803 5.146 1.00 76.81 318 PRO A C 1
ATOM 2392 O O . PRO A 1 318 ? -21.298 16.628 5.473 1.00 76.81 318 PRO A O 1
ATOM 2395 N N . GLY A 1 319 ? -22.603 18.450 5.379 1.00 79.19 319 GLY A N 1
ATOM 2396 C CA . GLY A 1 319 ? -23.810 17.774 5.878 1.00 79.19 319 GLY A CA 1
ATOM 2397 C C . GLY A 1 319 ? -24.367 16.755 4.878 1.00 79.19 319 GLY A C 1
ATOM 2398 O O . GLY A 1 319 ? -24.910 15.719 5.251 1.00 79.19 319 GLY A O 1
ATOM 2399 N N . SER A 1 320 ? -24.124 16.967 3.588 1.00 80.75 320 SER A N 1
ATOM 2400 C CA . SER A 1 320 ? -24.515 16.045 2.521 1.00 80.75 320 SER A CA 1
ATOM 2401 C C . SER A 1 320 ? -23.484 14.931 2.272 1.00 80.75 320 SER A C 1
ATOM 2403 O O . SER A 1 320 ? -23.640 14.143 1.339 1.00 80.75 320 SER A O 1
ATOM 2405 N N . ALA A 1 321 ? -22.448 14.799 3.115 1.00 81.06 321 ALA A N 1
ATOM 2406 C CA . ALA A 1 321 ? -21.384 13.805 2.940 1.00 81.06 321 ALA A CA 1
ATOM 2407 C C . ALA A 1 321 ? -21.906 12.361 2.834 1.00 81.06 321 ALA A C 1
ATOM 2409 O O . ALA A 1 321 ? -21.370 11.580 2.049 1.00 81.06 321 ALA A O 1
ATOM 2410 N N . HIS A 1 322 ? -22.988 12.028 3.547 1.00 84.31 322 HIS A N 1
ATOM 2411 C CA . HIS A 1 322 ? -23.620 10.705 3.514 1.00 84.31 322 HIS A CA 1
ATOM 2412 C C . HIS A 1 322 ? -24.181 10.330 2.132 1.00 84.31 322 HIS A C 1
ATOM 2414 O O . HIS A 1 322 ? -24.362 9.153 1.859 1.00 84.31 322 HIS A O 1
ATOM 2420 N N . ARG A 1 323 ? -24.433 11.298 1.238 1.00 85.69 323 ARG A N 1
ATOM 2421 C CA . ARG A 1 323 ? -24.905 11.034 -0.136 1.00 85.69 323 ARG A CA 1
ATOM 2422 C C . ARG A 1 323 ? -23.777 10.638 -1.074 1.00 85.69 323 ARG A C 1
ATOM 2424 O O . ARG A 1 323 ? -23.941 9.760 -1.909 1.00 85.69 323 ARG A O 1
ATOM 2431 N N . THR A 1 324 ? -22.624 11.283 -0.914 1.00 81.69 324 THR A N 1
ATOM 2432 C CA . THR A 1 324 ? -21.422 10.976 -1.704 1.00 81.69 324 THR A CA 1
ATOM 2433 C C . THR A 1 324 ? -20.714 9.721 -1.203 1.00 81.69 324 THR A C 1
ATOM 2435 O O . THR A 1 324 ? -20.059 9.027 -1.977 1.00 81.69 324 THR A O 1
ATOM 2438 N N . ARG A 1 325 ? -20.836 9.426 0.098 1.00 82.94 325 ARG A N 1
ATOM 2439 C CA . ARG A 1 325 ? -20.233 8.264 0.756 1.00 82.94 325 ARG A CA 1
ATOM 2440 C C . ARG A 1 325 ? -21.211 7.654 1.754 1.00 82.94 325 ARG A C 1
ATOM 2442 O O . ARG A 1 325 ? -21.051 7.853 2.958 1.00 82.94 325 ARG A O 1
ATOM 2449 N N . PRO A 1 326 ? -22.235 6.945 1.272 1.00 89.44 326 PRO A N 1
ATOM 2450 C CA . PRO A 1 326 ? -23.193 6.308 2.155 1.00 89.44 326 PRO A CA 1
ATOM 2451 C C . PRO A 1 326 ? -22.530 5.105 2.827 1.00 89.44 326 PRO A C 1
ATOM 2453 O O . PRO A 1 326 ? -22.286 4.093 2.184 1.00 89.44 326 PRO A O 1
ATOM 2456 N N . LEU A 1 327 ? -22.194 5.194 4.112 1.00 89.81 327 LEU A N 1
ATOM 2457 C CA . LEU A 1 327 ? -21.649 4.065 4.872 1.00 89.81 327 LEU A CA 1
ATOM 2458 C C . LEU A 1 327 ? -22.602 3.695 5.995 1.00 89.81 327 LEU A C 1
ATOM 2460 O O . LEU A 1 327 ? -23.002 4.571 6.752 1.00 89.81 327 LEU A O 1
ATOM 2464 N N . SER A 1 328 ? -22.936 2.415 6.135 1.00 91.00 328 SER A N 1
ATOM 2465 C CA . SER A 1 328 ? -23.663 1.937 7.310 1.00 91.00 328 SER A CA 1
ATOM 2466 C C . SER A 1 328 ? -22.865 2.173 8.589 1.00 91.00 328 SER A C 1
ATOM 2468 O O . SER A 1 328 ? -21.651 2.415 8.562 1.00 91.00 328 SER A O 1
ATOM 2470 N N . ARG A 1 329 ? -23.544 2.050 9.730 1.00 86.62 329 ARG A N 1
ATOM 2471 C CA . ARG A 1 329 ? -22.920 2.119 11.056 1.00 86.62 329 ARG A CA 1
ATOM 2472 C C . ARG A 1 329 ? -21.738 1.143 11.181 1.00 86.62 329 ARG A C 1
ATOM 2474 O O . ARG A 1 329 ? -20.659 1.546 11.620 1.00 86.62 329 ARG A O 1
ATOM 2481 N N . ASP A 1 330 ? -21.912 -0.102 10.737 1.00 85.12 330 ASP A N 1
ATOM 2482 C CA . ASP A 1 330 ? -20.882 -1.149 10.806 1.00 85.12 330 ASP A CA 1
ATOM 2483 C C . ASP A 1 330 ? -19.729 -0.890 9.831 1.00 85.12 330 ASP A C 1
ATOM 2485 O O . ASP A 1 330 ? -18.555 -0.973 10.208 1.00 85.12 330 ASP A O 1
ATOM 2489 N N . ALA A 1 331 ? -20.043 -0.501 8.590 1.00 88.69 331 ALA A N 1
ATOM 2490 C CA . ALA A 1 331 ? -19.031 -0.200 7.582 1.00 88.69 331 ALA A CA 1
ATOM 2491 C C . ALA A 1 331 ? -18.167 0.997 8.007 1.00 88.69 331 ALA A C 1
ATOM 2493 O O . ALA A 1 331 ? -16.939 0.928 7.970 1.00 88.69 331 ALA A O 1
ATOM 2494 N N . ALA A 1 332 ? -18.785 2.077 8.491 1.00 86.06 332 ALA A N 1
ATOM 2495 C CA . ALA A 1 332 ? -18.087 3.272 8.962 1.00 86.06 332 ALA A CA 1
ATOM 2496 C C . ALA A 1 332 ? -17.105 2.981 10.114 1.00 86.06 332 ALA A C 1
ATOM 2498 O O . ALA A 1 332 ? -16.002 3.544 10.161 1.00 86.06 332 ALA A O 1
ATOM 2499 N N . ASN A 1 333 ? -17.490 2.102 11.043 1.00 81.81 333 ASN A N 1
ATOM 2500 C CA . ASN A 1 333 ? -16.633 1.711 12.159 1.00 81.81 333 ASN A CA 1
ATOM 2501 C C . ASN A 1 333 ? -15.495 0.783 11.720 1.00 81.81 333 ASN A C 1
ATOM 2503 O O . ASN A 1 333 ? -14.346 1.059 12.072 1.00 81.81 333 ASN A O 1
ATOM 2507 N N . SER A 1 334 ? -15.784 -0.213 10.879 1.00 83.62 334 SER A N 1
ATOM 2508 C CA . SER A 1 334 ? -14.779 -1.131 10.315 1.00 83.62 334 SER A CA 1
ATOM 2509 C C . SER A 1 334 ? -13.699 -0.381 9.524 1.00 83.62 334 SER A C 1
ATOM 2511 O O . SER A 1 334 ? -12.499 -0.607 9.691 1.00 83.62 334 SER A O 1
ATOM 2513 N N . LEU A 1 335 ? -14.104 0.609 8.726 1.00 83.81 335 LEU A N 1
ATOM 2514 C CA . LEU A 1 335 ? -13.188 1.450 7.950 1.00 83.81 335 LEU A CA 1
ATOM 2515 C C . LEU A 1 335 ? -12.295 2.336 8.821 1.00 83.81 335 LEU A C 1
ATOM 2517 O O . LEU A 1 335 ? -11.179 2.671 8.427 1.00 83.81 335 LEU A O 1
ATOM 2521 N N . SER A 1 336 ? -12.762 2.714 10.012 1.00 74.88 336 SER A N 1
ATOM 2522 C CA . SER A 1 336 ? -11.961 3.513 10.943 1.00 74.88 336 SER A CA 1
ATOM 2523 C C . SER A 1 336 ? -10.775 2.722 11.513 1.00 74.88 336 SER A C 1
ATOM 2525 O O . SER A 1 336 ? -9.775 3.336 11.882 1.00 74.88 336 SER A O 1
ATOM 2527 N N . GLY A 1 337 ? -10.868 1.386 11.558 1.00 72.62 337 GLY A N 1
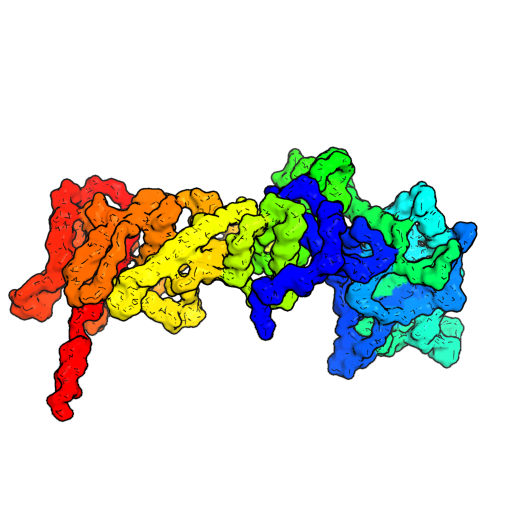ATOM 2528 C CA . GLY A 1 337 ? -9.782 0.486 11.967 1.00 72.62 337 GLY A CA 1
ATOM 2529 C C . GLY A 1 337 ? -8.821 0.091 10.837 1.00 72.62 337 GLY A C 1
ATOM 2530 O O . GLY A 1 337 ? -7.686 -0.286 11.112 1.00 72.62 337 GLY A O 1
ATOM 2531 N N . ALA A 1 338 ? -9.225 0.242 9.572 1.00 83.19 338 ALA A N 1
ATOM 2532 C CA . ALA A 1 338 ? -8.488 -0.298 8.426 1.00 83.19 338 ALA A CA 1
ATOM 2533 C C . ALA A 1 338 ? -7.120 0.363 8.174 1.00 83.19 338 ALA A C 1
ATOM 2535 O O . ALA A 1 338 ? -6.243 -0.249 7.571 1.00 83.19 338 ALA A O 1
ATOM 2536 N N . GLN A 1 339 ? -6.914 1.612 8.615 1.00 81.81 339 GLN A N 1
ATOM 2537 C CA . GLN A 1 339 ? -5.718 2.390 8.263 1.00 81.81 339 GLN A CA 1
ATOM 2538 C C . GLN A 1 339 ? -4.410 1.696 8.660 1.00 81.81 339 GLN A C 1
ATOM 2540 O O . GLN A 1 339 ? -3.463 1.730 7.881 1.00 81.81 339 GLN A O 1
ATOM 2545 N N . GLY A 1 340 ? -4.368 1.067 9.840 1.00 79.94 340 GLY A N 1
ATOM 2546 C CA . GLY A 1 340 ? -3.172 0.368 10.315 1.00 79.94 340 GLY A CA 1
ATOM 2547 C C . GLY A 1 340 ? -2.785 -0.803 9.413 1.00 79.94 340 GLY A C 1
ATOM 2548 O O . GLY A 1 340 ? -1.611 -0.955 9.106 1.00 79.94 340 GLY A O 1
ATOM 2549 N N . ILE A 1 341 ? -3.775 -1.561 8.929 1.00 85.06 341 ILE A N 1
ATOM 2550 C CA . ILE A 1 341 ? -3.564 -2.686 8.008 1.00 85.06 341 ILE A CA 1
ATOM 2551 C C . ILE A 1 341 ? -3.142 -2.160 6.630 1.00 85.06 341 ILE A C 1
ATOM 2553 O O . ILE A 1 341 ? -2.164 -2.623 6.056 1.00 85.06 341 ILE A O 1
ATOM 2557 N N . LEU A 1 342 ? -3.829 -1.137 6.109 1.00 88.69 342 LEU A N 1
ATOM 2558 C CA . LEU A 1 342 ? -3.501 -0.540 4.808 1.00 88.69 342 LEU A CA 1
ATOM 2559 C C . LEU A 1 342 ? -2.078 0.035 4.765 1.00 88.69 342 LEU A C 1
ATOM 2561 O O . LEU A 1 342 ? -1.407 -0.074 3.742 1.00 88.69 342 LEU A O 1
ATOM 2565 N N . ASP A 1 343 ? -1.614 0.648 5.859 1.00 86.50 343 ASP A N 1
ATOM 2566 C CA . ASP A 1 343 ? -0.274 1.235 5.947 1.00 86.50 343 ASP A CA 1
ATOM 2567 C C . ASP A 1 343 ? 0.855 0.192 5.875 1.00 86.50 343 ASP A C 1
ATOM 2569 O O . ASP A 1 343 ? 1.976 0.568 5.533 1.00 86.50 343 ASP A O 1
ATOM 2573 N N . GLN A 1 344 ? 0.577 -1.096 6.112 1.00 86.06 344 GLN A N 1
ATOM 2574 C CA . GLN A 1 344 ? 1.565 -2.169 5.937 1.00 86.06 344 GLN A CA 1
ATOM 2575 C C . GLN A 1 344 ? 1.889 -2.436 4.456 1.00 86.06 344 GLN A C 1
ATOM 2577 O O . GLN A 1 344 ? 2.982 -2.879 4.127 1.00 86.06 344 GLN A O 1
ATOM 2582 N N . PHE A 1 345 ? 0.983 -2.086 3.539 1.00 88.25 345 PHE A N 1
ATOM 2583 C CA . PHE A 1 345 ? 1.168 -2.238 2.088 1.00 88.25 345 PHE A CA 1
ATOM 2584 C C . PHE A 1 345 ? 1.722 -0.972 1.416 1.00 88.25 345 PHE A C 1
ATOM 2586 O O . PHE A 1 345 ? 1.605 -0.799 0.197 1.00 88.25 345 PHE A O 1
ATOM 2593 N N . ARG A 1 346 ? 2.260 -0.036 2.207 1.00 87.88 346 ARG A N 1
ATOM 2594 C CA . ARG A 1 346 ? 2.669 1.292 1.747 1.00 87.88 346 ARG A CA 1
ATOM 2595 C C . ARG A 1 346 ? 4.153 1.350 1.395 1.00 87.88 346 ARG A C 1
ATOM 2597 O O . ARG A 1 346 ? 5.014 1.192 2.254 1.00 87.88 346 ARG A O 1
ATOM 2604 N N . THR A 1 347 ? 4.448 1.794 0.179 1.00 83.56 347 THR A N 1
ATOM 2605 C CA . THR A 1 347 ? 5.801 2.108 -0.293 1.00 83.56 347 THR A CA 1
ATOM 2606 C C . THR A 1 347 ? 5.994 3.616 -0.430 1.00 83.56 347 THR A C 1
ATOM 2608 O O . THR A 1 347 ? 5.239 4.300 -1.126 1.00 83.56 347 THR A O 1
ATOM 2611 N N . GLU A 1 348 ? 7.048 4.162 0.176 1.00 82.44 348 GLU A N 1
ATOM 2612 C CA . GLU A 1 348 ? 7.414 5.570 -0.007 1.00 82.44 348 GLU A CA 1
ATOM 2613 C C . GLU A 1 348 ? 8.234 5.766 -1.291 1.00 82.44 348 GLU A C 1
ATOM 2615 O O . GLU A 1 348 ? 9.322 5.208 -1.469 1.00 82.44 348 GLU A O 1
ATOM 2620 N N . LEU A 1 349 ? 7.725 6.589 -2.213 1.00 73.94 349 LEU A N 1
ATOM 2621 C CA . LEU A 1 349 ? 8.376 6.840 -3.502 1.00 73.94 349 LEU A CA 1
ATOM 2622 C C . LEU A 1 349 ? 9.264 8.100 -3.507 1.00 73.94 349 LEU A C 1
ATOM 2624 O O . LEU A 1 349 ? 10.074 8.270 -4.422 1.00 73.94 349 LEU A O 1
ATOM 2628 N N . GLY A 1 350 ? 9.198 8.916 -2.448 1.00 71.12 350 GLY A N 1
ATOM 2629 C CA . GLY A 1 350 ? 9.878 10.211 -2.316 1.00 71.12 350 GLY A CA 1
ATOM 2630 C C . GLY A 1 350 ? 8.974 11.385 -2.708 1.00 71.12 350 GLY A C 1
ATOM 2631 O O . GLY A 1 350 ? 7.876 11.173 -3.198 1.00 71.12 350 GLY A O 1
ATOM 2632 N N . LEU A 1 351 ? 9.404 12.634 -2.464 1.00 70.25 351 LEU A N 1
ATOM 2633 C CA . LEU A 1 351 ? 8.609 13.846 -2.774 1.00 70.25 351 LEU A CA 1
ATOM 2634 C C . LEU A 1 351 ? 7.195 13.852 -2.148 1.00 70.25 351 LEU A C 1
ATOM 2636 O O . LEU A 1 351 ? 6.267 14.436 -2.694 1.00 70.25 351 LEU A O 1
ATOM 2640 N N . GLY A 1 352 ? 7.029 13.188 -0.999 1.00 74.00 352 GLY A N 1
ATOM 2641 C CA . GLY A 1 352 ? 5.726 13.042 -0.344 1.00 74.00 352 GLY A CA 1
ATOM 2642 C C . GLY A 1 352 ? 4.774 12.069 -1.046 1.00 74.00 352 GLY A C 1
ATOM 2643 O O . GLY A 1 352 ? 3.573 12.141 -0.810 1.00 74.00 352 GLY A O 1
ATOM 2644 N N . GLN A 1 353 ? 5.269 11.188 -1.921 1.00 78.75 353 GLN A N 1
ATOM 2645 C CA . GLN A 1 353 ? 4.463 10.185 -2.616 1.00 78.75 353 GLN A CA 1
ATOM 2646 C C . GLN A 1 353 ? 4.453 8.848 -1.873 1.00 78.75 353 GLN A C 1
ATOM 2648 O O . GLN A 1 353 ? 5.508 8.312 -1.522 1.00 78.75 353 GLN A O 1
ATOM 2653 N N . HIS A 1 354 ? 3.259 8.288 -1.709 1.00 85.75 354 HIS A N 1
ATOM 2654 C CA . HIS A 1 354 ? 3.017 6.982 -1.111 1.00 85.75 354 HIS A CA 1
ATOM 2655 C C . HIS A 1 354 ? 2.190 6.132 -2.067 1.00 85.75 354 HIS A C 1
ATOM 2657 O O . HIS A 1 354 ? 1.081 6.516 -2.440 1.00 85.75 354 HIS A O 1
ATOM 2663 N N . LEU A 1 355 ? 2.741 4.990 -2.455 1.00 85.44 355 LEU A N 1
ATOM 2664 C CA . LEU A 1 355 ? 2.056 3.977 -3.242 1.00 85.44 355 LEU A CA 1
ATOM 2665 C C . LEU A 1 355 ? 1.550 2.888 -2.305 1.00 85.44 355 LEU A C 1
ATOM 2667 O O . LEU A 1 355 ? 2.288 2.444 -1.433 1.00 85.44 355 LEU A O 1
ATOM 2671 N N . TYR A 1 356 ? 0.320 2.448 -2.510 1.00 89.00 356 TYR A N 1
ATOM 2672 C CA . TYR A 1 356 ? -0.256 1.296 -1.835 1.00 89.00 356 TYR A CA 1
ATOM 2673 C C . TYR A 1 356 ? -0.534 0.223 -2.880 1.00 89.00 356 TYR A C 1
ATOM 2675 O O . TYR A 1 356 ? -1.158 0.516 -3.902 1.00 89.00 356 TYR A O 1
ATOM 2683 N N . LEU A 1 357 ? -0.060 -0.995 -2.627 1.00 88.12 357 LEU A N 1
ATOM 2684 C CA . LEU A 1 357 ? -0.318 -2.171 -3.459 1.00 88.12 357 LEU A CA 1
ATOM 2685 C C . LEU A 1 357 ? -1.130 -3.171 -2.639 1.00 88.12 357 LEU A C 1
ATOM 2687 O O . LEU A 1 357 ? -0.577 -3.937 -1.856 1.00 88.12 357 LEU A O 1
ATOM 2691 N N . LEU A 1 358 ? -2.452 -3.118 -2.783 1.00 91.56 358 LEU A N 1
ATOM 2692 C CA . LEU A 1 358 ? -3.381 -3.849 -1.925 1.00 91.56 358 LEU A CA 1
ATOM 2693 C C . LEU A 1 358 ? -3.864 -5.130 -2.621 1.00 91.56 358 LEU A C 1
ATOM 2695 O O . LEU A 1 358 ? -4.542 -5.020 -3.646 1.00 91.56 358 LEU A O 1
ATOM 2699 N N . PRO A 1 359 ? -3.539 -6.333 -2.118 1.00 92.12 359 PRO A N 1
ATOM 2700 C CA . PRO A 1 359 ? -4.134 -7.563 -2.627 1.00 92.12 359 PRO A CA 1
ATOM 2701 C C . PRO A 1 359 ? -5.646 -7.631 -2.366 1.00 92.12 359 PRO A C 1
ATOM 2703 O O . PRO A 1 359 ? -6.134 -7.266 -1.306 1.00 92.12 359 PRO A O 1
ATOM 2706 N N . TYR A 1 360 ? -6.425 -8.127 -3.317 1.00 92.81 360 TYR A N 1
ATOM 2707 C CA . TYR A 1 360 ? -7.854 -8.360 -3.113 1.00 92.81 360 TYR A CA 1
ATOM 2708 C C . TYR A 1 360 ? -8.359 -9.470 -4.040 1.00 92.81 360 TYR A C 1
ATOM 2710 O O . TYR A 1 360 ? -7.849 -9.605 -5.154 1.00 92.81 360 TYR A O 1
ATOM 2718 N N . PRO A 1 361 ? -9.353 -10.267 -3.629 1.00 92.44 361 PRO A N 1
ATOM 2719 C CA . PRO A 1 361 ? -9.853 -11.352 -4.453 1.00 92.44 361 PRO A CA 1
ATOM 2720 C C . PRO A 1 361 ? -10.912 -10.868 -5.462 1.00 92.44 361 PRO A C 1
ATOM 2722 O O . PRO A 1 361 ? -11.649 -9.912 -5.215 1.00 92.44 361 PRO A O 1
ATOM 2725 N N . HIS A 1 362 ? -10.994 -11.522 -6.622 1.00 86.88 362 HIS A N 1
ATOM 2726 C CA . HIS A 1 362 ? -12.025 -11.267 -7.640 1.00 86.88 362 HIS A CA 1
ATOM 2727 C C . HIS A 1 362 ? -13.383 -11.882 -7.293 1.00 86.88 362 HIS A C 1
ATOM 2729 O O . HIS A 1 362 ? -14.420 -11.405 -7.760 1.00 86.88 362 HIS A O 1
ATOM 2735 N N . SER A 1 363 ? -13.362 -12.941 -6.495 1.00 89.19 363 SER A N 1
ATOM 2736 C CA . SER A 1 363 ? -14.505 -13.623 -5.903 1.00 89.19 363 SER A CA 1
ATOM 2737 C C . SER A 1 363 ? -14.405 -13.549 -4.383 1.00 89.19 363 SER A C 1
ATOM 2739 O O . SER A 1 363 ? -13.364 -13.226 -3.828 1.00 89.19 363 SER A O 1
ATOM 2741 N N . LEU A 1 364 ? -15.512 -13.803 -3.696 1.00 90.94 364 LEU A N 1
ATOM 2742 C CA . LEU A 1 364 ? -15.540 -13.922 -2.237 1.00 90.94 364 LEU A CA 1
ATOM 2743 C C . LEU A 1 364 ? -15.835 -15.364 -1.824 1.00 90.94 364 LEU A C 1
ATOM 2745 O O . LEU A 1 364 ? -16.580 -15.619 -0.888 1.00 90.94 364 LEU A O 1
ATOM 2749 N N . ASP A 1 365 ? -15.284 -16.313 -2.570 1.00 91.94 365 ASP A N 1
ATOM 2750 C CA . ASP A 1 365 ? -15.216 -17.700 -2.146 1.00 91.94 365 ASP A CA 1
ATOM 2751 C C . ASP A 1 365 ? -14.188 -17.867 -1.024 1.00 91.94 365 ASP A C 1
ATOM 2753 O O . ASP A 1 365 ? -13.187 -17.149 -0.936 1.00 91.94 365 ASP A O 1
ATOM 2757 N N . VAL A 1 366 ? -14.456 -18.831 -0.144 1.00 92.44 366 VAL A N 1
ATOM 2758 C CA . VAL A 1 366 ? -13.662 -19.058 1.069 1.00 92.44 366 VAL A CA 1
ATOM 2759 C C . VAL A 1 366 ? -12.190 -19.317 0.740 1.00 92.44 366 VAL A C 1
ATOM 2761 O O . VAL A 1 366 ? -11.315 -18.813 1.442 1.00 92.44 366 VAL A O 1
ATOM 2764 N N . ASP A 1 367 ? -11.904 -20.033 -0.350 1.00 90.75 367 ASP A N 1
ATOM 2765 C CA . ASP A 1 367 ? -10.535 -20.337 -0.774 1.00 90.75 367 ASP A CA 1
ATOM 2766 C C . ASP A 1 367 ? -9.759 -19.074 -1.181 1.00 90.75 367 ASP A C 1
ATOM 2768 O O . ASP A 1 367 ? -8.648 -18.860 -0.687 1.00 90.75 367 ASP A O 1
ATOM 2772 N N . ALA A 1 368 ? -10.342 -18.186 -1.998 1.00 91.94 368 ALA A N 1
ATOM 2773 C CA . ALA A 1 368 ? -9.688 -16.930 -2.376 1.00 91.94 368 ALA A CA 1
ATOM 2774 C C . ALA A 1 368 ? -9.513 -15.990 -1.177 1.00 91.94 368 ALA A C 1
ATOM 2776 O O . ALA A 1 368 ? -8.506 -15.291 -1.064 1.00 91.94 368 ALA A O 1
ATOM 2777 N N . VAL A 1 369 ? -10.476 -15.982 -0.255 1.00 93.81 369 VAL A N 1
ATOM 2778 C CA . VAL A 1 369 ? -10.399 -15.197 0.982 1.00 93.81 369 VAL A CA 1
ATOM 2779 C C . VAL A 1 369 ? -9.300 -15.716 1.909 1.00 93.81 369 VAL A C 1
ATOM 2781 O O . VAL A 1 369 ? -8.564 -14.917 2.490 1.00 93.81 369 VAL A O 1
ATOM 2784 N N . ARG A 1 370 ? -9.132 -17.036 2.016 1.00 91.81 370 ARG A N 1
ATOM 2785 C CA . ARG A 1 370 ? -8.017 -17.637 2.759 1.00 91.81 370 ARG A CA 1
ATOM 2786 C C . ARG A 1 370 ? -6.676 -17.339 2.107 1.00 91.81 370 ARG A C 1
ATOM 2788 O O . ARG A 1 370 ? -5.734 -16.994 2.814 1.00 91.81 370 ARG A O 1
ATOM 2795 N N . ASP A 1 371 ? -6.596 -17.405 0.781 1.00 90.50 371 ASP A N 1
ATOM 2796 C CA . ASP A 1 371 ? -5.397 -17.011 0.041 1.00 90.50 371 ASP A CA 1
ATOM 2797 C C . ASP A 1 371 ? -5.052 -15.531 0.257 1.00 90.50 371 ASP A C 1
ATOM 2799 O O . ASP A 1 371 ? -3.886 -15.205 0.475 1.00 90.50 371 ASP A O 1
ATOM 2803 N N . LEU A 1 372 ? -6.046 -14.634 0.273 1.00 92.88 372 LEU A N 1
ATOM 2804 C CA . LEU A 1 372 ? -5.828 -13.237 0.653 1.00 92.88 372 LEU A CA 1
ATOM 2805 C C . LEU A 1 372 ? -5.281 -13.148 2.084 1.00 92.88 372 LEU A C 1
ATOM 2807 O O . LEU A 1 372 ? -4.321 -12.418 2.327 1.00 92.88 372 LEU A O 1
ATOM 2811 N N . TYR A 1 373 ? -5.886 -13.870 3.031 1.00 92.25 373 TYR A N 1
ATOM 2812 C CA . TYR A 1 373 ? -5.509 -13.769 4.437 1.00 92.25 373 TYR A CA 1
ATOM 2813 C C . TYR A 1 373 ? -4.082 -14.250 4.710 1.00 92.25 373 TYR A C 1
ATOM 2815 O O . TYR A 1 373 ? -3.405 -13.636 5.524 1.00 92.25 373 TYR A O 1
ATOM 2823 N N . VAL A 1 374 ? -3.581 -15.257 3.984 1.00 89.81 374 VAL A N 1
ATOM 2824 C CA . VAL A 1 374 ? -2.159 -15.652 4.042 1.00 89.81 374 VAL A CA 1
ATOM 2825 C C . VAL A 1 374 ? -1.246 -14.454 3.769 1.00 89.81 374 VAL A C 1
ATOM 2827 O O . VAL A 1 374 ? -0.256 -14.263 4.469 1.00 89.81 374 VAL A O 1
ATOM 2830 N N . VAL A 1 375 ? -1.592 -13.610 2.792 1.00 89.38 375 VAL A N 1
ATOM 2831 C CA . VAL A 1 375 ? -0.810 -12.407 2.476 1.00 89.38 375 VAL A CA 1
ATOM 2832 C C . VAL A 1 375 ? -0.937 -11.352 3.577 1.00 89.38 375 VAL A C 1
ATOM 2834 O O . VAL A 1 375 ? 0.066 -10.743 3.944 1.00 89.38 375 VAL A O 1
ATOM 2837 N N . LEU A 1 376 ? -2.145 -11.138 4.114 1.00 89.06 376 LEU A N 1
ATOM 2838 C CA . LEU A 1 376 ? -2.377 -10.182 5.207 1.00 89.06 376 LEU A CA 1
ATOM 2839 C C . LEU A 1 376 ? -1.603 -10.564 6.476 1.00 89.06 376 LEU A C 1
ATOM 2841 O O . LEU A 1 376 ? -0.961 -9.712 7.084 1.00 89.06 376 LEU A O 1
ATOM 2845 N N . ASP A 1 377 ? -1.657 -11.839 6.851 1.00 86.31 377 ASP A N 1
ATOM 2846 C CA . ASP A 1 377 ? -1.011 -12.392 8.041 1.00 86.31 377 ASP A CA 1
ATOM 2847 C C . ASP A 1 377 ? 0.517 -12.333 7.922 1.00 86.31 377 ASP A C 1
ATOM 2849 O O . ASP A 1 377 ? 1.217 -11.850 8.809 1.00 86.31 377 ASP A O 1
ATOM 2853 N N . ALA A 1 378 ? 1.042 -12.705 6.755 1.00 84.31 378 ALA A N 1
ATOM 2854 C CA . ALA A 1 378 ? 2.470 -12.670 6.492 1.00 84.31 378 ALA A CA 1
ATOM 2855 C C . ALA A 1 378 ? 3.050 -11.248 6.564 1.00 84.31 378 ALA A C 1
ATOM 2857 O O . ALA A 1 378 ? 4.062 -11.028 7.230 1.00 84.31 378 ALA A O 1
ATOM 2858 N N . VAL A 1 379 ? 2.406 -10.275 5.906 1.00 81.88 379 VAL A N 1
ATOM 2859 C CA . VAL A 1 379 ? 2.839 -8.863 5.908 1.00 81.88 379 VAL A CA 1
ATOM 2860 C C . VAL A 1 379 ? 2.772 -8.251 7.311 1.00 81.88 379 VAL A C 1
ATOM 2862 O O . VAL A 1 379 ? 3.563 -7.369 7.639 1.00 81.88 379 VAL A O 1
ATOM 2865 N N . ARG A 1 380 ? 1.856 -8.730 8.154 1.00 77.50 380 ARG A N 1
ATOM 2866 C CA . ARG A 1 380 ? 1.734 -8.304 9.548 1.00 77.50 380 ARG A CA 1
ATOM 2867 C C . ARG A 1 380 ? 2.881 -8.817 10.420 1.00 77.50 380 ARG A C 1
ATOM 2869 O O . ARG A 1 380 ? 3.362 -8.071 11.271 1.00 77.50 380 ARG A O 1
ATOM 2876 N N . ASP A 1 381 ? 3.296 -10.063 10.214 1.00 72.69 381 ASP A N 1
ATOM 2877 C CA . ASP A 1 381 ? 4.231 -10.766 11.099 1.00 72.69 381 ASP A CA 1
ATOM 2878 C C . ASP A 1 381 ? 5.696 -10.683 10.635 1.00 72.69 381 ASP A C 1
ATOM 2880 O O . ASP A 1 381 ? 6.612 -11.088 11.360 1.00 72.69 381 ASP A O 1
ATOM 2884 N N . SER A 1 382 ? 5.945 -10.150 9.436 1.00 69.81 382 SER A N 1
ATOM 2885 C CA . SER A 1 382 ? 7.283 -10.044 8.860 1.00 69.81 382 SER A CA 1
ATOM 2886 C C . SER A 1 382 ? 7.619 -8.629 8.397 1.00 69.81 382 SER A C 1
ATOM 2888 O O . SER A 1 382 ? 7.194 -8.187 7.334 1.00 69.81 382 SER A O 1
ATOM 2890 N N . ASP A 1 383 ? 8.516 -7.974 9.138 1.00 66.19 383 ASP A N 1
ATOM 2891 C CA . ASP A 1 383 ? 9.162 -6.723 8.711 1.00 66.19 383 ASP A CA 1
ATOM 2892 C C . ASP A 1 383 ? 10.092 -6.915 7.488 1.00 66.19 383 ASP A C 1
ATOM 2894 O O . ASP A 1 383 ? 10.515 -5.940 6.865 1.00 66.19 383 ASP A O 1
ATOM 2898 N N . ASP A 1 384 ? 10.431 -8.166 7.151 1.00 66.75 384 ASP A N 1
ATOM 2899 C CA . ASP A 1 384 ? 11.352 -8.526 6.066 1.00 66.75 384 ASP A CA 1
ATOM 2900 C C . ASP A 1 384 ? 10.639 -8.802 4.732 1.00 66.75 384 ASP A C 1
ATOM 2902 O O . ASP A 1 384 ? 11.309 -8.897 3.699 1.00 66.75 384 ASP A O 1
ATOM 2906 N N . LEU A 1 385 ? 9.309 -8.962 4.727 1.00 70.62 385 LEU A N 1
ATOM 2907 C CA . LEU A 1 385 ? 8.567 -9.172 3.487 1.00 70.62 385 LEU A CA 1
ATOM 2908 C C . LEU A 1 385 ? 8.549 -7.894 2.665 1.00 70.62 385 LEU A C 1
ATOM 2910 O O . LEU A 1 385 ? 8.141 -6.825 3.118 1.00 70.62 385 LEU A O 1
ATOM 2914 N N . THR A 1 386 ? 8.963 -8.025 1.410 1.00 73.44 386 THR A N 1
ATOM 2915 C CA . THR A 1 386 ? 8.972 -6.911 0.472 1.00 73.44 386 THR A CA 1
ATOM 2916 C C . THR A 1 386 ? 7.998 -7.157 -0.669 1.00 73.44 386 THR A C 1
ATOM 2918 O O . THR A 1 386 ? 7.516 -8.262 -0.912 1.00 73.44 386 THR A O 1
ATOM 2921 N N . GLU A 1 387 ? 7.754 -6.126 -1.467 1.00 72.69 387 GLU A N 1
ATOM 2922 C CA . GLU A 1 387 ? 6.967 -6.233 -2.693 1.00 72.69 387 GLU A CA 1
ATOM 2923 C C . GLU A 1 387 ? 7.593 -7.198 -3.719 1.00 72.69 387 GLU A C 1
ATOM 2925 O O . GLU A 1 387 ? 6.897 -7.638 -4.631 1.00 72.69 387 GLU A O 1
ATOM 2930 N N . VAL A 1 388 ? 8.883 -7.546 -3.580 1.00 73.38 388 VAL A N 1
ATOM 2931 C CA . VAL A 1 388 ? 9.542 -8.585 -4.396 1.00 73.38 388 VAL A CA 1
ATOM 2932 C C . VAL A 1 388 ? 8.982 -9.969 -4.081 1.00 73.38 388 VAL A C 1
ATOM 2934 O O . VAL A 1 388 ? 8.930 -10.807 -4.974 1.00 73.38 388 VAL A O 1
ATOM 2937 N N . ASP A 1 389 ? 8.530 -10.189 -2.850 1.00 76.38 389 ASP A N 1
ATOM 2938 C CA . ASP A 1 389 ? 7.941 -11.448 -2.398 1.00 76.38 389 ASP A CA 1
ATOM 2939 C C . ASP A 1 389 ? 6.421 -11.431 -2.621 1.00 76.38 389 ASP A C 1
ATOM 2941 O O . ASP A 1 389 ? 5.842 -12.373 -3.163 1.00 76.38 389 ASP A O 1
ATOM 2945 N N . LEU A 1 390 ? 5.781 -10.306 -2.283 1.00 79.69 390 LEU A N 1
ATOM 2946 C CA . LEU A 1 390 ? 4.329 -10.154 -2.325 1.00 79.69 390 LEU A CA 1
ATOM 2947 C C . LEU A 1 390 ? 3.754 -10.107 -3.743 1.00 79.69 390 LEU A C 1
ATOM 2949 O O . LEU A 1 390 ? 2.775 -10.793 -4.032 1.00 79.69 390 LEU A O 1
ATOM 2953 N N . VAL A 1 391 ? 4.323 -9.286 -4.632 1.00 82.31 391 VAL A N 1
ATOM 2954 C CA . VAL A 1 391 ? 3.733 -9.058 -5.961 1.00 82.31 391 VAL A CA 1
ATOM 2955 C C . VAL A 1 391 ? 3.701 -10.348 -6.787 1.00 82.31 391 VAL A C 1
ATOM 2957 O O . VAL A 1 391 ? 2.630 -10.671 -7.303 1.00 82.31 391 VAL A O 1
ATOM 2960 N N . PRO A 1 392 ? 4.796 -11.126 -6.902 1.00 80.25 392 PRO A N 1
ATOM 2961 C CA . PRO A 1 392 ? 4.765 -12.399 -7.614 1.00 80.25 392 PRO A CA 1
ATOM 2962 C C . PRO A 1 392 ? 3.738 -13.361 -7.023 1.00 80.25 392 PRO A C 1
ATOM 2964 O O . PRO A 1 392 ? 2.870 -13.805 -7.770 1.00 80.25 392 PRO A O 1
ATOM 2967 N N . HIS A 1 393 ? 3.751 -13.569 -5.700 1.00 82.94 393 HIS A N 1
ATOM 2968 C CA . HIS A 1 393 ? 2.828 -14.484 -5.026 1.00 82.94 393 HIS A CA 1
ATOM 2969 C C . HIS A 1 393 ? 1.362 -14.132 -5.313 1.00 82.94 393 HIS A C 1
ATOM 2971 O O . HIS A 1 393 ? 0.595 -14.983 -5.754 1.00 82.94 393 HIS A O 1
ATOM 2977 N N . VAL A 1 394 ? 0.976 -12.860 -5.156 1.00 85.12 394 VAL A N 1
ATOM 2978 C CA . VAL A 1 394 ? -0.395 -12.410 -5.453 1.00 85.12 394 VAL A CA 1
ATOM 2979 C C . VAL A 1 394 ? -0.731 -12.608 -6.931 1.00 85.12 394 VAL A C 1
ATOM 2981 O O . VAL A 1 394 ? -1.822 -13.064 -7.260 1.00 85.12 394 VAL A O 1
ATOM 2984 N N . THR A 1 395 ? 0.197 -12.297 -7.840 1.00 79.62 395 THR A N 1
ATOM 2985 C CA . THR A 1 395 ? -0.055 -12.460 -9.281 1.00 79.62 395 THR A CA 1
ATOM 2986 C C . THR A 1 395 ? -0.085 -13.917 -9.750 1.00 79.62 395 THR A C 1
ATOM 2988 O O . THR A 1 395 ? -0.681 -14.175 -10.794 1.00 79.62 395 THR A O 1
ATOM 2991 N N . ASP A 1 396 ? 0.537 -14.847 -9.018 1.00 82.00 396 ASP A N 1
ATOM 2992 C CA . ASP A 1 396 ? 0.512 -16.291 -9.294 1.00 82.00 396 ASP A CA 1
ATOM 2993 C C . ASP A 1 396 ? -0.815 -16.943 -8.889 1.00 82.00 396 ASP A C 1
ATOM 2995 O O . ASP A 1 396 ? -1.210 -17.956 -9.468 1.00 82.00 396 ASP A O 1
ATOM 2999 N N . LYS A 1 397 ? -1.534 -16.360 -7.926 1.00 84.62 397 LYS A N 1
ATOM 3000 C CA . LYS A 1 397 ? -2.872 -16.814 -7.540 1.00 84.62 397 LYS A CA 1
ATOM 3001 C C . LYS A 1 397 ? -3.895 -16.354 -8.571 1.00 84.62 397 LYS A C 1
ATOM 3003 O O . LYS A 1 397 ? -3.995 -15.161 -8.851 1.00 84.62 397 LYS A O 1
ATOM 3008 N N . GLU A 1 398 ? -4.690 -17.268 -9.127 1.00 82.75 398 GLU A N 1
ATOM 3009 C CA . GLU A 1 398 ? -5.695 -16.925 -10.148 1.00 82.75 398 GLU A CA 1
ATOM 3010 C C . GLU A 1 398 ? -6.763 -15.962 -9.603 1.00 82.75 398 GLU A C 1
ATOM 3012 O O . GLU A 1 398 ? -7.126 -14.997 -10.289 1.00 82.75 398 GLU A O 1
ATOM 3017 N N . ASP A 1 399 ? -7.141 -16.119 -8.333 1.00 87.12 399 ASP A N 1
ATOM 3018 C CA . ASP A 1 399 ? -8.261 -15.393 -7.729 1.00 87.12 399 ASP A CA 1
ATOM 3019 C C . ASP A 1 399 ? -7.882 -14.060 -7.066 1.00 87.12 399 ASP A C 1
ATOM 3021 O O . ASP A 1 399 ? -8.763 -13.233 -6.849 1.00 87.12 399 ASP A O 1
ATOM 3025 N N . LEU A 1 400 ? -6.593 -13.776 -6.817 1.00 89.38 400 LEU A N 1
ATOM 3026 C CA . LEU A 1 400 ? -6.145 -12.530 -6.162 1.00 89.38 400 LEU A CA 1
ATOM 3027 C C . LEU A 1 400 ? -5.581 -11.500 -7.134 1.00 89.38 400 LEU A C 1
ATOM 3029 O O . LEU A 1 400 ? -4.665 -11.810 -7.870 1.00 89.38 400 LEU A O 1
ATOM 3033 N N . SER A 1 401 ? -6.022 -10.252 -7.104 1.00 87.25 401 SER A N 1
ATOM 3034 C CA . SER A 1 401 ? -5.418 -9.135 -7.841 1.00 87.25 401 SER A CA 1
ATOM 3035 C C . SER A 1 401 ? -4.783 -8.107 -6.920 1.00 87.25 401 SER A C 1
ATOM 3037 O O . SER A 1 401 ? -4.942 -8.161 -5.709 1.00 87.25 401 SER A O 1
ATOM 3039 N N . LEU A 1 402 ? -4.065 -7.151 -7.510 1.00 87.81 402 LEU A N 1
ATOM 3040 C CA . LEU A 1 402 ? -3.536 -5.986 -6.809 1.00 87.81 402 LEU A CA 1
ATOM 3041 C C . LEU A 1 402 ? -4.313 -4.734 -7.215 1.00 87.81 402 LEU A C 1
ATOM 3043 O O . LEU A 1 402 ? -4.560 -4.500 -8.402 1.00 87.81 402 LEU A O 1
ATOM 3047 N N . TYR A 1 403 ? -4.657 -3.932 -6.217 1.00 88.25 403 TYR A N 1
ATOM 3048 C CA . TYR A 1 403 ? -5.216 -2.596 -6.339 1.00 88.25 403 TYR A CA 1
ATOM 3049 C C . TYR A 1 403 ? -4.095 -1.592 -6.051 1.00 88.25 403 TYR A C 1
ATOM 3051 O O . TYR A 1 403 ? -3.548 -1.564 -4.945 1.00 88.25 403 TYR A O 1
ATOM 3059 N N . ALA A 1 404 ? -3.721 -0.790 -7.049 1.00 85.88 404 ALA A N 1
ATOM 3060 C CA . ALA A 1 404 ? -2.672 0.216 -6.917 1.00 85.88 404 ALA A CA 1
ATOM 3061 C C . ALA A 1 404 ? -3.278 1.592 -6.633 1.00 85.88 404 ALA A C 1
ATOM 3063 O O . ALA A 1 404 ? -4.106 2.083 -7.400 1.00 85.88 404 ALA A O 1
ATOM 3064 N N . TYR A 1 405 ? -2.823 2.240 -5.562 1.00 86.50 405 TYR A N 1
ATOM 3065 C CA . TYR A 1 405 ? -3.291 3.568 -5.173 1.00 86.50 405 TYR A CA 1
ATOM 3066 C C . TYR A 1 405 ? -2.121 4.494 -4.857 1.00 86.50 405 TYR A C 1
ATOM 3068 O O . TYR A 1 405 ? -1.319 4.204 -3.970 1.00 86.50 405 TYR A O 1
ATOM 3076 N N . LEU A 1 406 ? -2.011 5.617 -5.569 1.00 84.75 406 LEU A N 1
ATOM 3077 C CA . LEU A 1 406 ? -0.934 6.589 -5.376 1.00 84.75 406 LEU A CA 1
ATOM 3078 C C . LEU A 1 406 ? -1.463 7.869 -4.735 1.00 84.75 406 LEU A C 1
ATOM 3080 O O . LEU A 1 406 ? -2.297 8.578 -5.305 1.00 84.75 406 LEU A O 1
ATOM 3084 N N . LEU A 1 407 ? -0.891 8.215 -3.585 1.00 83.31 407 LEU A N 1
ATOM 3085 C CA . LEU A 1 407 ? -1.178 9.442 -2.854 1.00 83.31 407 LEU A CA 1
ATOM 3086 C C . LEU A 1 407 ? 0.031 10.363 -2.827 1.00 83.31 407 LEU A C 1
ATOM 3088 O O . LEU A 1 407 ? 1.142 9.930 -2.541 1.00 83.31 407 LEU A O 1
ATOM 3092 N N . THR A 1 408 ? -0.199 11.654 -3.056 1.00 77.31 408 THR A N 1
ATOM 3093 C CA . THR A 1 408 ? 0.813 12.700 -2.848 1.00 77.31 408 THR A CA 1
ATOM 3094 C C . THR A 1 408 ? 0.419 13.587 -1.676 1.00 77.31 408 THR A C 1
ATOM 3096 O O . THR A 1 408 ? -0.750 13.946 -1.523 1.00 77.31 408 THR A O 1
ATOM 3099 N N . PHE A 1 409 ? 1.396 13.924 -0.836 1.00 70.88 409 PHE A N 1
ATOM 3100 C CA . PHE A 1 409 ? 1.221 14.773 0.333 1.00 70.88 409 PHE A CA 1
ATOM 3101 C C . PHE A 1 409 ? 1.614 16.207 -0.000 1.00 70.88 409 PHE A C 1
ATOM 3103 O O . PHE A 1 409 ? 2.776 16.519 -0.256 1.00 70.88 409 PHE A O 1
ATOM 3110 N N . GLU A 1 410 ? 0.638 17.099 0.078 1.00 61.84 410 GLU A N 1
ATOM 3111 C CA . GLU A 1 410 ? 0.832 18.535 -0.002 1.00 61.84 410 GLU A CA 1
ATOM 3112 C C . GLU A 1 410 ? 0.950 19.110 1.423 1.00 61.84 410 GLU A C 1
ATOM 3114 O O . GLU A 1 410 ? 0.131 18.820 2.306 1.00 61.84 410 GLU A O 1
ATOM 3119 N N . GLN A 1 411 ? 2.013 19.890 1.673 1.00 56.72 411 GLN A N 1
ATOM 3120 C CA . GLN A 1 411 ? 2.283 20.573 2.953 1.00 56.72 411 GLN A CA 1
ATOM 3121 C C . GLN A 1 411 ? 2.116 19.667 4.194 1.00 56.72 411 GLN A C 1
ATOM 3123 O O . GLN A 1 411 ? 1.534 20.064 5.209 1.00 56.72 411 GLN A O 1
ATOM 3128 N N . SER A 1 412 ? 2.578 18.416 4.096 1.00 52.47 412 SER A N 1
ATOM 3129 C CA . SER A 1 412 ? 2.541 17.406 5.168 1.00 52.47 412 SER A CA 1
ATOM 3130 C C . SER A 1 412 ? 1.148 17.085 5.738 1.00 52.47 412 SER A C 1
ATOM 3132 O O . SER A 1 412 ? 1.058 16.498 6.816 1.00 52.47 412 SER A O 1
ATOM 3134 N N . SER A 1 413 ? 0.051 17.464 5.067 1.00 56.19 413 SER A N 1
ATOM 3135 C CA . SER A 1 413 ? -1.295 17.315 5.648 1.00 56.19 413 SER A CA 1
ATOM 3136 C C . SER A 1 413 ? -2.439 17.092 4.661 1.00 56.19 413 SER A C 1
ATOM 3138 O O . SER A 1 413 ? -3.436 16.482 5.052 1.00 56.19 413 SER A O 1
ATOM 3140 N N . VAL A 1 414 ? -2.322 17.523 3.402 1.00 60.31 414 VAL A N 1
ATOM 3141 C CA . VAL A 1 414 ? -3.349 17.278 2.380 1.00 60.31 414 VAL A CA 1
ATOM 3142 C C . VAL A 1 414 ? -2.916 16.096 1.522 1.00 60.31 414 VAL A C 1
ATOM 3144 O O . VAL A 1 414 ? -1.832 16.102 0.952 1.00 60.31 414 VAL A O 1
ATOM 3147 N N . ARG A 1 415 ? -3.756 15.063 1.457 1.00 69.25 415 ARG A N 1
ATOM 3148 C CA . ARG A 1 415 ? -3.519 13.865 0.647 1.00 69.25 415 ARG A CA 1
ATOM 3149 C C . ARG A 1 415 ? -4.316 13.993 -0.645 1.00 69.25 415 ARG A C 1
ATOM 3151 O O . ARG A 1 415 ? -5.541 14.090 -0.590 1.00 69.25 415 ARG A O 1
ATOM 3158 N N . LEU A 1 416 ? -3.627 14.021 -1.782 1.00 71.06 416 LEU A N 1
ATOM 3159 C CA . LEU A 1 416 ? -4.243 14.099 -3.104 1.00 71.06 416 LEU A CA 1
ATOM 3160 C C . LEU A 1 416 ? -4.066 12.760 -3.827 1.00 71.06 416 LEU A C 1
ATOM 3162 O O . LEU A 1 416 ? -2.915 12.378 -4.078 1.00 71.06 416 LEU A O 1
ATOM 3166 N N . PRO A 1 417 ? -5.157 12.048 -4.168 1.00 74.75 417 PRO A N 1
ATOM 3167 C CA . PRO A 1 417 ? -5.060 10.885 -5.037 1.00 74.75 417 PRO A CA 1
ATOM 3168 C C . PRO A 1 417 ? -4.562 11.331 -6.407 1.00 74.75 417 PRO A C 1
ATOM 3170 O O . PRO A 1 417 ? -5.107 12.258 -7.000 1.00 74.75 417 PRO A O 1
ATOM 3173 N N . GLN A 1 418 ? -3.480 10.709 -6.861 1.00 72.62 418 GLN A N 1
ATOM 3174 C CA . GLN A 1 418 ? -2.914 10.942 -8.190 1.00 72.62 418 GLN A CA 1
ATOM 3175 C C . GLN A 1 418 ? -3.315 9.839 -9.160 1.00 72.62 418 GLN A C 1
ATOM 3177 O O . GLN A 1 418 ? -3.465 10.095 -10.348 1.00 72.62 418 GLN A O 1
ATOM 3182 N N . PHE A 1 419 ? -3.460 8.617 -8.647 1.00 75.62 419 PHE A N 1
ATOM 3183 C CA . PHE A 1 419 ? -3.723 7.444 -9.457 1.00 75.62 419 PHE A CA 1
ATOM 3184 C C . PHE A 1 419 ? -4.457 6.369 -8.656 1.00 75.62 419 PHE A C 1
ATOM 3186 O O . PHE A 1 419 ? -4.179 6.173 -7.468 1.00 75.62 419 PHE A O 1
ATOM 3193 N N . GLU A 1 420 ? -5.349 5.659 -9.337 1.00 81.31 420 GLU A N 1
ATOM 3194 C CA . GLU A 1 420 ? -6.112 4.528 -8.828 1.00 81.31 420 GLU A CA 1
ATOM 3195 C C . GLU A 1 420 ? -6.283 3.506 -9.961 1.00 81.31 420 GLU A C 1
ATOM 3197 O O . GLU A 1 420 ? -7.057 3.754 -10.880 1.00 81.31 420 GLU A O 1
ATOM 3202 N N . ALA A 1 421 ? -5.596 2.360 -9.878 1.00 78.88 421 ALA A N 1
ATOM 3203 C CA . ALA A 1 421 ? -5.870 1.208 -10.739 1.00 78.88 421 ALA A CA 1
ATOM 3204 C C . ALA A 1 421 ? -6.461 0.085 -9.898 1.00 78.88 421 ALA A C 1
ATOM 3206 O O . ALA A 1 421 ? -5.728 -0.571 -9.144 1.00 78.88 421 ALA A O 1
ATOM 3207 N N . PRO A 1 422 ? -7.765 -0.194 -10.047 1.00 71.94 422 PRO A N 1
ATOM 3208 C CA . PRO A 1 422 ? -8.409 -1.219 -9.258 1.00 71.94 422 PRO A CA 1
ATOM 3209 C C . PRO A 1 422 ? -7.926 -2.614 -9.622 1.00 71.94 422 PRO A C 1
ATOM 3211 O O . PRO A 1 422 ? -7.988 -3.502 -8.787 1.00 71.94 422 PRO A O 1
ATOM 3214 N N . ARG A 1 423 ? -7.422 -2.831 -10.838 1.00 73.31 423 ARG A N 1
ATOM 3215 C CA . ARG A 1 423 ? -6.919 -4.128 -11.277 1.00 73.31 423 ARG A CA 1
ATOM 3216 C C . ARG A 1 423 ? -5.622 -3.950 -12.037 1.00 73.31 423 ARG A C 1
ATOM 3218 O O . ARG A 1 423 ? -5.627 -3.577 -13.203 1.00 73.31 423 ARG A O 1
ATOM 3225 N N . ILE A 1 424 ? -4.524 -4.297 -11.386 1.00 68.69 424 ILE A N 1
ATOM 3226 C CA . ILE A 1 424 ? -3.264 -4.538 -12.078 1.00 68.69 424 ILE A CA 1
ATOM 3227 C C . ILE A 1 424 ? -3.467 -5.719 -13.035 1.00 68.69 424 ILE A C 1
ATOM 3229 O O . ILE A 1 424 ? -3.812 -6.822 -12.596 1.00 68.69 424 ILE A O 1
ATOM 3233 N N . VAL A 1 425 ? -3.281 -5.504 -14.343 1.00 59.88 425 VAL A N 1
ATOM 3234 C CA . VAL A 1 425 ? -3.365 -6.586 -15.329 1.00 59.88 425 VAL A CA 1
ATOM 3235 C C . VAL A 1 425 ? -2.214 -7.557 -15.070 1.00 59.88 425 VAL A C 1
ATOM 3237 O O . VAL A 1 425 ? -1.073 -7.324 -15.473 1.00 59.88 425 VAL A O 1
ATOM 3240 N N . LYS A 1 426 ? -2.538 -8.674 -14.404 1.00 67.00 426 LYS A N 1
ATOM 3241 C CA . LYS A 1 426 ? -1.598 -9.763 -14.094 1.00 67.00 426 LYS A CA 1
ATOM 3242 C C . LYS A 1 426 ? -0.808 -10.203 -15.324 1.00 67.00 426 LYS A C 1
ATOM 3244 O O . LYS A 1 426 ? 0.380 -10.481 -15.222 1.00 67.00 426 LYS A O 1
ATOM 3249 N N . THR A 1 427 ? -1.478 -10.249 -16.475 1.00 71.94 427 THR A N 1
ATOM 3250 C CA . THR A 1 427 ? -0.938 -10.802 -17.715 1.00 71.94 427 THR A CA 1
ATOM 3251 C C . THR A 1 427 ? 0.086 -9.870 -18.357 1.00 71.94 427 THR A C 1
ATOM 3253 O O . THR A 1 427 ? 1.237 -10.265 -18.474 1.00 71.94 427 THR A O 1
ATOM 3256 N N . ARG A 1 428 ? -0.261 -8.610 -18.669 1.00 81.75 428 ARG A N 1
ATOM 3257 C CA . ARG A 1 428 ? 0.660 -7.688 -19.360 1.00 81.75 428 ARG A CA 1
ATOM 3258 C C . ARG A 1 428 ? 1.891 -7.339 -18.524 1.00 81.75 428 ARG A C 1
ATOM 3260 O O . ARG A 1 428 ? 2.997 -7.302 -19.052 1.00 81.75 428 ARG A O 1
ATOM 3267 N N . GLY A 1 429 ? 1.730 -7.131 -17.214 1.00 82.06 429 GLY A N 1
ATOM 3268 C CA . GLY A 1 429 ? 2.865 -6.880 -16.318 1.00 82.06 429 GLY A CA 1
ATOM 3269 C C . GLY A 1 429 ? 3.836 -8.065 -16.254 1.00 82.06 429 GLY A C 1
ATOM 3270 O O . GLY A 1 429 ? 5.054 -7.875 -16.268 1.00 82.06 429 GLY A O 1
ATOM 3271 N N . ARG A 1 430 ? 3.303 -9.293 -16.240 1.00 83.06 430 ARG A N 1
ATOM 3272 C CA . ARG A 1 430 ? 4.093 -10.529 -16.270 1.00 83.06 430 ARG A CA 1
ATOM 3273 C C . ARG A 1 430 ? 4.759 -10.749 -17.622 1.00 83.06 430 ARG A C 1
ATOM 3275 O O . ARG A 1 430 ? 5.963 -10.964 -17.656 1.00 83.06 430 ARG A O 1
ATOM 3282 N N . GLU A 1 431 ? 4.018 -10.615 -18.716 1.00 88.88 431 GLU A N 1
ATOM 3283 C CA . GLU A 1 431 ? 4.553 -10.689 -20.078 1.00 88.88 431 GLU A CA 1
ATOM 3284 C C . GLU A 1 431 ? 5.684 -9.675 -20.275 1.00 88.88 431 GLU A C 1
ATOM 3286 O O . GLU A 1 431 ? 6.725 -10.013 -20.828 1.00 88.88 431 GLU A O 1
ATOM 3291 N N . LEU A 1 432 ? 5.529 -8.449 -19.759 1.00 90.38 432 LEU A N 1
ATOM 3292 C CA . LEU A 1 432 ? 6.566 -7.421 -19.822 1.00 90.38 432 LEU A CA 1
ATOM 3293 C C . LEU A 1 432 ? 7.790 -7.798 -18.986 1.00 90.38 432 LEU A C 1
ATOM 3295 O O . LEU A 1 432 ? 8.924 -7.590 -19.414 1.00 90.38 432 LEU A O 1
ATOM 3299 N N . SER A 1 433 ? 7.574 -8.355 -17.796 1.00 89.31 433 SER A N 1
ATOM 3300 C CA . SER A 1 433 ? 8.652 -8.855 -16.949 1.00 89.31 433 SER A CA 1
ATOM 3301 C C . SER A 1 433 ? 9.428 -9.995 -17.619 1.00 89.31 433 SER A C 1
ATOM 3303 O O . SER A 1 433 ? 10.660 -9.992 -17.590 1.00 89.31 433 SER A O 1
ATOM 3305 N N . GLU A 1 434 ? 8.735 -10.936 -18.255 1.00 90.81 434 GLU A N 1
ATOM 3306 C CA . GLU A 1 434 ? 9.332 -12.043 -19.006 1.00 90.81 434 GLU A CA 1
ATOM 3307 C C . GLU A 1 434 ? 10.062 -11.542 -20.258 1.00 90.81 434 GLU A C 1
ATOM 3309 O O . GLU A 1 434 ? 11.197 -11.951 -20.518 1.00 90.81 434 GLU A O 1
ATOM 3314 N N . ALA A 1 435 ? 9.459 -10.607 -20.997 1.00 92.44 435 ALA A N 1
ATOM 3315 C CA . ALA A 1 435 ? 10.073 -9.955 -22.148 1.00 92.44 435 ALA A CA 1
ATOM 3316 C C . ALA A 1 435 ? 11.350 -9.207 -21.747 1.00 92.44 435 ALA A C 1
ATOM 3318 O O . ALA A 1 435 ? 12.370 -9.340 -22.416 1.00 92.44 435 ALA A O 1
ATOM 3319 N N . HIS A 1 436 ? 11.338 -8.490 -20.621 1.00 92.81 436 HIS A N 1
ATOM 3320 C CA . HIS A 1 436 ? 12.521 -7.815 -20.093 1.00 92.81 436 HIS A CA 1
ATOM 3321 C C . HIS A 1 436 ? 13.653 -8.801 -19.800 1.00 92.81 436 HIS A C 1
ATOM 3323 O O . HIS A 1 436 ? 14.767 -8.613 -20.286 1.00 92.81 436 HIS A O 1
ATOM 3329 N N . VAL A 1 437 ? 13.376 -9.873 -19.051 1.00 91.69 437 VAL A N 1
ATOM 3330 C CA . VAL A 1 437 ? 14.383 -10.897 -18.723 1.00 91.69 437 VAL A CA 1
ATOM 3331 C C . VAL A 1 437 ? 14.931 -11.551 -19.992 1.00 91.69 437 VAL A C 1
ATOM 3333 O O . VAL A 1 437 ? 16.138 -11.763 -20.106 1.00 91.69 437 VAL A O 1
ATOM 3336 N N . LYS A 1 438 ? 14.064 -11.830 -20.971 1.00 91.00 438 LYS A N 1
ATOM 3337 C CA . LYS A 1 438 ? 14.463 -12.373 -22.271 1.00 91.00 438 LYS A CA 1
ATOM 3338 C C . LYS A 1 438 ? 15.384 -11.418 -23.032 1.00 91.00 438 LYS A C 1
ATOM 3340 O O . LYS A 1 438 ? 16.374 -11.871 -23.599 1.00 91.00 438 LYS A O 1
ATOM 3345 N N . GLU A 1 439 ? 15.092 -10.120 -23.034 1.00 89.50 439 GLU A N 1
ATOM 3346 C CA . GLU A 1 439 ? 15.946 -9.123 -23.683 1.00 89.50 439 GLU A CA 1
ATOM 3347 C C . GLU A 1 439 ? 17.294 -8.967 -22.962 1.00 89.50 439 GLU A C 1
ATOM 3349 O O . GLU A 1 439 ? 18.323 -8.915 -23.634 1.00 89.50 439 GLU A O 1
ATOM 3354 N N . VAL A 1 440 ? 17.328 -8.989 -21.621 1.00 89.19 440 VAL A N 1
ATOM 3355 C CA . VAL A 1 440 ? 18.583 -9.000 -20.837 1.00 89.19 440 VAL A CA 1
ATOM 3356 C C . VAL A 1 440 ? 19.429 -10.240 -21.142 1.00 89.19 440 VAL A C 1
ATOM 3358 O O . VAL A 1 440 ? 20.650 -10.140 -21.242 1.00 89.19 440 VAL A O 1
ATOM 3361 N N . ALA A 1 441 ? 18.799 -11.405 -21.305 1.00 86.62 441 ALA A N 1
ATOM 3362 C CA . ALA A 1 441 ? 19.482 -12.648 -21.663 1.00 86.62 441 ALA A CA 1
ATOM 3363 C C . ALA A 1 441 ? 19.895 -12.717 -23.148 1.00 86.62 441 ALA A C 1
ATOM 3365 O O . ALA A 1 441 ? 20.656 -13.606 -23.535 1.00 86.62 441 ALA A O 1
ATOM 3366 N N . GLY A 1 442 ? 19.390 -11.805 -23.983 1.00 85.38 442 GLY A N 1
ATOM 3367 C CA . GLY A 1 442 ? 19.661 -11.763 -25.414 1.00 85.38 442 GLY A CA 1
ATOM 3368 C C . GLY A 1 442 ? 21.100 -11.363 -25.745 1.00 85.38 442 GLY A C 1
ATOM 3369 O O . GLY A 1 442 ? 21.804 -10.724 -24.960 1.00 85.38 442 GLY A O 1
ATOM 3370 N N . TRP A 1 443 ? 21.534 -11.679 -26.970 1.00 84.44 443 TRP A N 1
ATOM 3371 C CA . TRP A 1 443 ? 22.915 -11.461 -27.432 1.00 84.44 443 TRP A CA 1
ATOM 3372 C C . TRP A 1 443 ? 23.399 -10.005 -27.316 1.00 84.44 443 TRP A C 1
ATOM 3374 O O . TRP A 1 443 ? 24.595 -9.754 -27.184 1.00 84.44 443 TRP A O 1
ATOM 3384 N N . VAL A 1 444 ? 22.479 -9.034 -27.339 1.00 86.69 444 VAL A N 1
ATOM 3385 C CA . VAL A 1 444 ? 22.789 -7.604 -27.197 1.00 86.69 444 VAL A CA 1
ATOM 3386 C C . VAL A 1 444 ? 23.423 -7.298 -25.833 1.00 86.69 444 VAL A C 1
ATOM 3388 O O . VAL A 1 444 ? 24.344 -6.480 -25.755 1.00 86.69 444 VAL A O 1
ATOM 3391 N N . PHE A 1 445 ? 22.980 -7.994 -24.784 1.00 85.75 445 PHE A N 1
ATOM 3392 C CA . PHE A 1 445 ? 23.427 -7.838 -23.397 1.00 85.75 445 PHE A CA 1
ATOM 3393 C C . PHE A 1 445 ? 24.197 -9.056 -22.855 1.00 85.75 445 PHE A C 1
ATOM 3395 O O . PHE A 1 445 ? 24.565 -9.059 -21.678 1.00 85.75 445 PHE A O 1
ATOM 3402 N N . ALA A 1 446 ? 24.464 -10.058 -23.700 1.00 78.25 446 ALA A N 1
ATOM 3403 C CA . ALA A 1 446 ? 25.219 -11.255 -23.338 1.00 78.25 446 ALA A CA 1
ATOM 3404 C C . ALA A 1 446 ? 26.630 -10.917 -22.833 1.00 78.25 446 ALA A C 1
ATOM 3406 O O . ALA A 1 446 ? 27.307 -10.043 -23.384 1.00 78.25 446 ALA A O 1
ATOM 3407 N N . ASP A 1 447 ? 27.062 -11.632 -21.793 1.00 68.75 447 ASP A N 1
ATOM 3408 C CA . ASP A 1 447 ? 28.287 -11.350 -21.043 1.00 68.75 447 ASP A CA 1
ATOM 3409 C C . ASP A 1 447 ? 29.524 -11.303 -21.958 1.00 68.75 447 ASP A C 1
ATOM 3411 O O . ASP A 1 447 ? 29.713 -12.154 -22.827 1.00 68.75 447 ASP A O 1
ATOM 3415 N N . GLU A 1 448 ? 30.358 -10.274 -21.765 1.00 67.12 448 GLU A N 1
ATOM 3416 C CA . GLU A 1 448 ? 31.646 -10.012 -22.440 1.00 67.12 448 GLU A CA 1
ATOM 3417 C C . GLU A 1 448 ? 31.615 -9.786 -23.969 1.00 67.12 448 GLU A C 1
ATOM 3419 O O . GLU A 1 448 ? 32.480 -9.081 -24.487 1.00 67.12 448 GLU A O 1
ATOM 3424 N N . GLN A 1 449 ? 30.624 -10.307 -24.699 1.00 70.25 449 GLN A N 1
ATOM 3425 C CA . GLN A 1 449 ? 30.601 -10.305 -26.173 1.00 70.25 449 GLN A CA 1
ATOM 3426 C C . GLN A 1 449 ? 29.497 -9.422 -26.775 1.00 70.25 449 GLN A C 1
ATOM 3428 O O . GLN A 1 449 ? 29.631 -8.931 -27.906 1.00 70.25 449 GLN A O 1
ATOM 3433 N N . GLY A 1 450 ? 28.424 -9.165 -26.020 1.00 78.88 450 GLY A N 1
ATOM 3434 C CA . GLY A 1 450 ? 27.306 -8.346 -26.472 1.00 78.88 450 GLY A CA 1
ATOM 3435 C C . GLY A 1 450 ? 27.679 -6.868 -26.659 1.00 78.88 450 GLY A C 1
ATOM 3436 O O . GLY A 1 450 ? 28.481 -6.320 -25.892 1.00 78.88 450 GLY A O 1
ATOM 3437 N N . PRO A 1 451 ? 27.097 -6.161 -27.647 1.00 84.19 451 PRO A N 1
ATOM 3438 C CA . PRO A 1 451 ? 27.339 -4.735 -27.850 1.00 84.19 451 PRO A CA 1
ATOM 3439 C C . PRO A 1 451 ? 27.040 -3.867 -26.626 1.00 84.19 451 PRO A C 1
ATOM 3441 O O . PRO A 1 451 ? 27.660 -2.816 -26.480 1.00 84.19 451 PRO A O 1
ATOM 3444 N N . PHE A 1 452 ? 26.161 -4.285 -25.717 1.00 88.44 452 PHE A N 1
ATOM 3445 C CA . PHE A 1 452 ? 25.840 -3.540 -24.499 1.00 88.44 452 PHE A CA 1
ATOM 3446 C C . PHE A 1 452 ? 26.300 -4.225 -23.200 1.00 88.44 452 PHE A C 1
ATOM 3448 O O . PHE A 1 452 ? 26.016 -3.710 -22.117 1.00 88.44 452 PHE A O 1
ATOM 3455 N N . ALA A 1 453 ? 27.094 -5.300 -23.284 1.00 82.69 453 ALA A N 1
ATOM 3456 C CA . ALA A 1 453 ? 27.584 -6.067 -22.130 1.00 82.69 453 ALA A CA 1
ATOM 3457 C C . ALA A 1 453 ? 28.292 -5.196 -21.073 1.00 82.69 453 ALA A C 1
ATOM 3459 O O . ALA A 1 453 ? 28.021 -5.293 -19.878 1.00 82.69 453 ALA A O 1
ATOM 3460 N N . ARG A 1 454 ? 29.145 -4.261 -21.516 1.00 80.94 454 ARG A N 1
ATOM 3461 C CA . ARG A 1 454 ? 29.885 -3.358 -20.615 1.00 80.94 454 ARG A CA 1
ATOM 3462 C C . ARG A 1 454 ? 28.982 -2.452 -19.775 1.00 80.94 454 ARG A C 1
ATOM 3464 O O . ARG A 1 454 ? 29.368 -2.028 -18.690 1.00 80.94 454 ARG A O 1
ATOM 3471 N N . TYR A 1 455 ? 27.804 -2.098 -20.293 1.00 81.62 455 TYR A N 1
ATOM 3472 C CA . TYR A 1 455 ? 26.879 -1.239 -19.562 1.00 81.62 455 TYR A CA 1
ATOM 3473 C C . TYR A 1 455 ? 26.180 -2.045 -18.483 1.00 81.62 455 TYR A C 1
ATOM 3475 O O . TYR A 1 455 ? 26.099 -1.552 -17.368 1.00 81.62 455 TYR A O 1
ATOM 3483 N N . ARG A 1 456 ? 25.789 -3.291 -18.772 1.00 76.56 456 ARG A N 1
ATOM 3484 C CA . ARG A 1 456 ? 25.262 -4.230 -17.776 1.00 76.56 456 ARG A CA 1
ATOM 3485 C C . ARG A 1 456 ? 26.227 -4.427 -16.599 1.00 76.56 456 ARG A C 1
ATOM 3487 O O . ARG A 1 456 ? 25.844 -4.155 -15.465 1.00 76.56 456 ARG A O 1
ATOM 3494 N N . GLN A 1 457 ? 27.492 -4.760 -16.871 1.00 70.88 457 GLN A N 1
ATOM 3495 C CA . GLN A 1 457 ? 28.526 -4.965 -15.838 1.00 70.88 457 GLN A CA 1
ATOM 3496 C C . GLN A 1 457 ? 28.712 -3.750 -14.917 1.00 70.88 457 GLN A C 1
ATOM 3498 O O . GLN A 1 457 ? 28.978 -3.882 -13.726 1.00 70.88 457 GLN A O 1
ATOM 3503 N N . PHE A 1 458 ? 28.553 -2.541 -15.459 1.00 67.75 458 PHE A N 1
ATOM 3504 C CA . PHE A 1 458 ? 28.658 -1.318 -14.675 1.00 67.75 458 PHE A CA 1
ATOM 3505 C C . PHE A 1 458 ? 27.530 -1.173 -13.634 1.00 67.75 458 PHE A C 1
ATOM 3507 O O . PHE A 1 458 ? 27.766 -0.616 -12.564 1.00 67.75 458 PHE A O 1
ATOM 3514 N N . TRP A 1 459 ? 26.312 -1.638 -13.936 1.00 64.19 459 TRP A N 1
ATOM 3515 C CA . TRP A 1 459 ? 25.196 -1.627 -12.979 1.00 64.19 459 TRP A CA 1
ATOM 3516 C C . TRP A 1 459 ? 25.332 -2.728 -11.927 1.00 64.19 459 TRP A C 1
ATOM 3518 O O . TRP A 1 459 ? 24.952 -2.504 -10.785 1.00 64.19 459 TRP A O 1
ATOM 3528 N N . GLU A 1 460 ? 25.912 -3.873 -12.292 1.00 62.91 460 GLU A N 1
ATOM 3529 C CA . GLU A 1 460 ? 26.182 -4.989 -11.373 1.00 62.91 460 GLU A CA 1
ATOM 3530 C C . GLU A 1 460 ? 27.295 -4.668 -10.353 1.00 62.91 460 GLU A C 1
ATOM 3532 O O . GLU A 1 460 ? 27.325 -5.253 -9.276 1.00 62.91 460 GLU A O 1
ATOM 3537 N N . ALA A 1 461 ? 28.196 -3.728 -10.664 1.00 55.19 461 ALA A N 1
ATOM 3538 C CA . ALA A 1 461 ? 29.333 -3.357 -9.814 1.00 55.19 461 ALA A CA 1
ATOM 3539 C C . ALA A 1 461 ? 29.067 -2.194 -8.831 1.00 55.19 461 ALA A C 1
ATOM 3541 O O . ALA A 1 461 ? 29.972 -1.822 -8.083 1.00 55.19 461 ALA A O 1
ATOM 3542 N N . ASP A 1 462 ? 27.881 -1.577 -8.851 1.00 55.91 462 ASP A N 1
ATOM 3543 C CA . ASP A 1 462 ? 27.557 -0.412 -8.017 1.00 55.91 462 ASP A CA 1
ATOM 3544 C C . ASP A 1 462 ? 26.351 -0.683 -7.110 1.00 55.91 462 ASP A C 1
ATOM 3546 O O . ASP A 1 462 ? 25.200 -0.594 -7.542 1.00 55.91 462 ASP A O 1
ATOM 3550 N N . ASP A 1 463 ? 26.631 -0.934 -5.829 1.00 48.12 463 ASP A N 1
ATOM 3551 C CA . ASP A 1 463 ? 25.632 -1.207 -4.786 1.00 48.12 463 ASP A CA 1
ATOM 3552 C C . ASP A 1 463 ? 24.612 -0.063 -4.592 1.00 48.12 463 ASP A C 1
ATOM 3554 O O . ASP A 1 463 ? 23.532 -0.280 -4.044 1.00 48.12 463 ASP A O 1
ATOM 3558 N N . ASN A 1 464 ? 24.915 1.163 -5.045 1.00 50.09 464 ASN A N 1
ATOM 3559 C CA . ASN A 1 464 ? 24.014 2.318 -4.939 1.00 50.09 464 ASN A CA 1
ATOM 3560 C C . ASN A 1 464 ? 23.107 2.502 -6.163 1.00 50.09 464 ASN A C 1
ATOM 3562 O O . ASN A 1 464 ? 22.330 3.463 -6.225 1.00 50.09 464 ASN A O 1
ATOM 3566 N N . LYS A 1 465 ? 23.207 1.626 -7.166 1.00 60.03 465 LYS A N 1
ATOM 3567 C CA . LYS A 1 465 ? 22.416 1.722 -8.388 1.00 60.03 465 LYS A CA 1
ATOM 3568 C C . LYS A 1 465 ? 21.265 0.712 -8.406 1.00 60.03 465 LYS A C 1
ATOM 3570 O O . LYS A 1 465 ? 21.342 -0.331 -7.769 1.00 60.03 465 LYS A O 1
ATOM 3575 N N . PRO A 1 466 ? 20.164 0.999 -9.130 1.00 58.41 466 PRO A N 1
ATOM 3576 C CA . PRO A 1 466 ? 19.073 0.052 -9.329 1.00 58.41 466 PRO A CA 1
ATOM 3577 C C . PRO A 1 466 ? 19.555 -1.231 -10.026 1.00 58.41 466 PRO A C 1
ATOM 3579 O O . PRO A 1 466 ? 19.486 -1.343 -11.248 1.00 58.41 466 PRO A O 1
ATOM 3582 N N . GLY A 1 467 ? 19.988 -2.220 -9.240 1.00 64.50 467 GLY A N 1
ATOM 3583 C CA . GLY A 1 467 ? 20.425 -3.540 -9.714 1.00 64.50 467 GLY A CA 1
ATOM 3584 C C . GLY A 1 467 ? 19.336 -4.336 -10.443 1.00 64.50 467 GLY A C 1
ATOM 3585 O O . GLY A 1 467 ? 19.613 -5.370 -11.036 1.00 64.50 467 GLY A O 1
ATOM 3586 N N . TRP A 1 468 ? 18.096 -3.837 -10.455 1.00 75.75 468 TRP A N 1
ATOM 3587 C CA . TRP A 1 468 ? 16.989 -4.447 -11.181 1.00 75.75 468 TRP A CA 1
ATOM 3588 C C . TRP A 1 468 ? 17.049 -4.232 -12.700 1.00 75.75 468 TRP A C 1
ATOM 3590 O O . TRP A 1 468 ? 16.454 -5.011 -13.432 1.00 75.75 468 TRP A O 1
ATOM 3600 N N . VAL A 1 469 ? 17.729 -3.183 -13.189 1.00 80.94 469 VAL A N 1
ATOM 3601 C CA . VAL A 1 469 ? 17.665 -2.773 -14.610 1.00 80.94 469 VAL A CA 1
ATOM 3602 C C . VAL A 1 469 ? 18.157 -3.867 -15.556 1.00 80.94 469 VAL A C 1
ATOM 3604 O O . VAL A 1 469 ? 17.695 -3.940 -16.686 1.00 80.94 469 VAL A O 1
ATOM 3607 N N . TYR A 1 470 ? 19.084 -4.699 -15.089 1.00 80.44 470 TYR A N 1
ATOM 3608 C CA . TYR A 1 470 ? 19.606 -5.855 -15.816 1.00 80.44 470 TYR A CA 1
ATOM 3609 C C . TYR A 1 470 ? 19.299 -7.148 -15.057 1.00 80.44 470 TYR A C 1
ATOM 3611 O O . TYR A 1 470 ? 20.084 -8.095 -15.077 1.00 80.44 470 TYR A O 1
ATOM 3619 N N . ALA A 1 471 ? 18.174 -7.175 -14.338 1.00 81.06 471 ALA A N 1
ATOM 3620 C CA . ALA A 1 471 ? 17.743 -8.354 -13.613 1.00 81.06 471 ALA A CA 1
ATOM 3621 C C . ALA A 1 471 ? 17.439 -9.494 -14.581 1.00 81.06 471 ALA A C 1
ATOM 3623 O O . ALA A 1 471 ? 16.713 -9.346 -15.562 1.00 81.06 471 ALA A O 1
ATOM 3624 N N . THR A 1 472 ? 17.946 -10.669 -14.237 1.00 81.44 472 THR A N 1
ATOM 3625 C CA . THR A 1 472 ? 17.653 -11.928 -14.926 1.00 81.44 472 THR A CA 1
ATOM 3626 C C . THR A 1 472 ? 16.498 -12.687 -14.270 1.00 81.44 472 THR A C 1
ATOM 3628 O O . THR A 1 472 ? 16.197 -13.815 -14.653 1.00 81.44 472 THR A O 1
ATOM 3631 N N . THR A 1 473 ? 15.835 -12.079 -13.278 1.00 83.62 473 THR A N 1
ATOM 3632 C CA . THR A 1 473 ? 14.713 -12.666 -12.543 1.00 83.62 473 THR A CA 1
ATOM 3633 C C . THR A 1 473 ? 13.436 -11.860 -12.773 1.00 83.62 473 THR A C 1
ATOM 3635 O O . THR A 1 473 ? 13.371 -10.661 -12.503 1.00 83.62 473 THR A O 1
ATOM 3638 N N . GLY A 1 474 ? 12.390 -12.538 -13.252 1.00 83.75 474 GLY A N 1
ATOM 3639 C CA . GLY A 1 474 ? 11.078 -11.928 -13.485 1.00 83.75 474 GLY A CA 1
ATOM 3640 C C . GLY A 1 474 ? 10.469 -11.283 -12.228 1.00 83.75 474 GLY A C 1
ATOM 3641 O O . GLY A 1 474 ? 10.118 -10.106 -12.276 1.00 83.75 474 GLY A O 1
ATOM 3642 N N . PRO A 1 475 ? 10.440 -11.971 -11.069 1.00 83.19 475 PRO A N 1
ATOM 3643 C CA . PRO A 1 475 ? 9.906 -11.426 -9.817 1.00 83.19 475 PRO A CA 1
ATOM 3644 C C . PRO A 1 475 ? 10.404 -10.019 -9.459 1.00 83.19 475 PRO A C 1
ATOM 3646 O O . PRO A 1 475 ? 9.616 -9.134 -9.118 1.00 83.19 475 PRO A O 1
ATOM 3649 N N . LEU A 1 476 ? 11.709 -9.769 -9.613 1.00 83.06 476 LEU A N 1
ATOM 3650 C CA . LEU A 1 476 ? 12.294 -8.464 -9.323 1.00 83.06 476 LEU A CA 1
ATOM 3651 C C . LEU A 1 476 ? 11.806 -7.396 -10.310 1.00 83.06 476 LEU A C 1
ATOM 3653 O O . LEU A 1 476 ? 11.412 -6.309 -9.884 1.00 83.06 476 LEU A O 1
ATOM 3657 N N . VAL A 1 477 ? 11.777 -7.703 -11.608 1.00 85.69 477 VAL A N 1
ATOM 3658 C CA . VAL A 1 477 ? 11.279 -6.776 -12.638 1.00 85.69 477 VAL A CA 1
ATOM 3659 C C . VAL A 1 477 ? 9.802 -6.456 -12.410 1.00 85.69 477 VAL A C 1
ATOM 3661 O O . VAL A 1 477 ? 9.422 -5.284 -12.424 1.00 85.69 477 VAL A O 1
ATOM 3664 N N . LEU A 1 478 ? 8.985 -7.473 -12.127 1.00 84.25 478 LEU A N 1
ATOM 3665 C CA . LEU A 1 478 ? 7.559 -7.325 -11.842 1.00 84.25 478 LEU A CA 1
ATOM 3666 C C . LEU A 1 478 ? 7.306 -6.441 -10.609 1.00 84.25 478 LEU A C 1
ATOM 3668 O O . LEU A 1 478 ? 6.445 -5.563 -10.6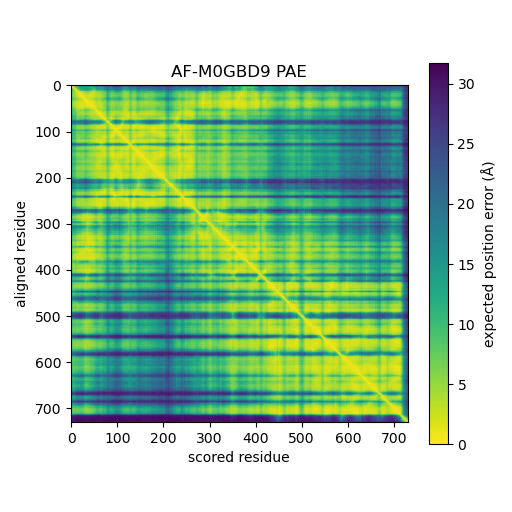46 1.00 84.25 478 LEU A O 1
ATOM 3672 N N . SER A 1 479 ? 8.098 -6.597 -9.546 1.00 81.38 479 SER A N 1
ATOM 3673 C CA . SER A 1 479 ? 7.990 -5.746 -8.351 1.00 81.38 479 SER A CA 1
ATOM 3674 C C . SER A 1 479 ? 8.328 -4.272 -8.635 1.00 81.38 479 SER A C 1
ATOM 3676 O O . SER A 1 479 ? 7.692 -3.357 -8.113 1.00 81.38 479 SER A O 1
ATOM 3678 N N . VAL A 1 480 ? 9.315 -4.007 -9.498 1.00 84.12 480 VAL A N 1
ATOM 3679 C CA . VAL A 1 480 ? 9.725 -2.645 -9.882 1.00 84.12 480 VAL A CA 1
ATOM 3680 C C . VAL A 1 480 ? 8.674 -1.987 -10.760 1.00 84.12 480 VAL A C 1
ATOM 3682 O O . VAL A 1 480 ? 8.394 -0.793 -10.607 1.00 84.12 480 VAL A O 1
ATOM 3685 N N . LEU A 1 481 ? 8.115 -2.774 -11.674 1.00 82.81 481 LEU A N 1
ATOM 3686 C CA . LEU A 1 481 ? 6.962 -2.424 -12.478 1.00 82.81 481 LEU A CA 1
ATOM 3687 C C . LEU A 1 481 ? 5.801 -2.022 -11.557 1.00 82.81 481 LEU A C 1
ATOM 3689 O O . LEU A 1 481 ? 5.314 -0.901 -11.672 1.00 82.81 481 LEU A O 1
ATOM 3693 N N . ALA A 1 482 ? 5.450 -2.851 -10.567 1.00 79.94 482 ALA A N 1
ATOM 3694 C CA . ALA A 1 482 ? 4.349 -2.569 -9.641 1.00 79.94 482 ALA A CA 1
ATOM 3695 C C . ALA A 1 482 ? 4.601 -1.309 -8.800 1.00 79.94 482 ALA A C 1
ATOM 3697 O O . ALA A 1 482 ? 3.685 -0.521 -8.571 1.00 79.94 482 ALA A O 1
ATOM 3698 N N . ARG A 1 483 ? 5.863 -1.058 -8.427 1.00 77.94 483 ARG A N 1
ATOM 3699 C CA . ARG A 1 483 ? 6.318 0.173 -7.757 1.00 77.94 483 ARG A CA 1
ATOM 3700 C C . ARG A 1 483 ? 6.392 1.401 -8.670 1.00 77.94 483 ARG A C 1
ATOM 3702 O O . ARG A 1 483 ? 6.807 2.466 -8.211 1.00 77.94 483 ARG A O 1
ATOM 3709 N N . GLN A 1 484 ? 6.045 1.265 -9.949 1.00 80.19 484 GLN A N 1
ATOM 3710 C CA . GLN A 1 484 ? 6.038 2.344 -10.940 1.00 80.19 484 GLN A CA 1
ATOM 3711 C C . GLN A 1 484 ? 7.425 2.973 -11.151 1.00 80.19 484 GLN A C 1
ATOM 3713 O O . GLN A 1 484 ? 7.589 4.159 -11.438 1.00 80.19 484 GLN A O 1
ATOM 3718 N N . ARG A 1 485 ? 8.479 2.171 -10.961 1.00 81.31 485 ARG A N 1
ATOM 3719 C CA . ARG A 1 485 ? 9.877 2.616 -11.054 1.00 81.31 485 ARG A CA 1
ATOM 3720 C C . ARG A 1 485 ? 10.576 2.151 -12.320 1.00 81.31 485 ARG A C 1
ATOM 3722 O O . ARG A 1 485 ? 11.735 2.516 -12.509 1.00 81.31 485 ARG A O 1
ATOM 3729 N N . TYR A 1 486 ? 9.885 1.416 -13.188 1.00 87.44 486 TYR A N 1
ATOM 3730 C CA . TYR A 1 486 ? 10.476 0.845 -14.392 1.00 87.44 486 TYR A CA 1
ATOM 3731 C C . TYR A 1 486 ? 11.109 1.933 -15.271 1.00 87.44 486 TYR A C 1
ATOM 3733 O O . TYR A 1 486 ? 12.307 1.909 -15.509 1.00 87.44 486 TYR A O 1
ATOM 3741 N N . PHE A 1 487 ? 10.394 2.998 -15.624 1.00 90.62 487 PHE A N 1
ATOM 3742 C CA . PHE A 1 487 ? 10.962 4.063 -16.470 1.00 90.62 487 PHE A CA 1
ATOM 3743 C C . PHE A 1 487 ? 11.838 5.093 -15.738 1.00 90.62 487 PHE A C 1
ATOM 3745 O O . PHE A 1 487 ? 12.412 5.987 -16.356 1.00 90.62 487 PHE A O 1
ATOM 3752 N N . ALA A 1 488 ? 11.996 4.987 -14.417 1.00 85.75 488 ALA A N 1
ATOM 3753 C CA . ALA A 1 488 ? 12.738 5.973 -13.631 1.00 85.75 488 ALA A CA 1
ATOM 3754 C C . ALA A 1 488 ? 14.200 6.237 -14.071 1.00 85.75 488 ALA A C 1
ATOM 3756 O O . ALA A 1 488 ? 14.646 7.384 -13.936 1.00 85.75 488 ALA A O 1
ATOM 3757 N N . PRO A 1 489 ? 14.977 5.241 -14.552 1.00 85.94 489 PRO A N 1
ATOM 3758 C CA . PRO A 1 489 ? 16.361 5.473 -14.970 1.00 85.94 489 PRO A CA 1
ATOM 3759 C C . PRO A 1 489 ? 16.485 6.324 -16.241 1.00 85.94 489 PRO A C 1
ATOM 3761 O O . PRO A 1 489 ? 17.498 6.999 -16.428 1.00 85.94 489 PRO A O 1
ATOM 3764 N N . THR A 1 490 ? 15.471 6.300 -17.102 1.00 89.56 490 THR A N 1
ATOM 3765 C CA . THR A 1 490 ? 15.536 6.807 -18.481 1.00 89.56 490 THR A CA 1
ATOM 3766 C C . THR A 1 490 ? 14.645 8.010 -18.722 1.00 89.56 490 THR A C 1
ATOM 3768 O O . THR A 1 490 ? 14.939 8.812 -19.599 1.00 89.56 490 THR A O 1
ATOM 3771 N N . VAL A 1 491 ? 13.629 8.200 -17.886 1.00 88.25 491 VAL A N 1
ATOM 3772 C CA . VAL A 1 491 ? 12.712 9.336 -17.935 1.00 88.25 491 VAL A CA 1
ATOM 3773 C C . VAL A 1 491 ? 13.116 10.412 -16.925 1.00 88.25 491 VAL A C 1
ATOM 3775 O O . VAL A 1 491 ? 13.805 10.170 -15.919 1.00 88.25 491 VAL A O 1
ATOM 3778 N N . THR A 1 492 ? 12.723 11.652 -17.215 1.00 76.56 492 THR A N 1
ATOM 3779 C CA . THR A 1 492 ? 12.952 12.777 -16.311 1.00 76.56 492 THR A CA 1
ATOM 3780 C C . THR A 1 492 ? 12.239 12.566 -14.976 1.00 76.56 492 THR A C 1
ATOM 3782 O O . THR A 1 492 ? 11.124 12.049 -14.880 1.00 76.56 492 THR A O 1
ATOM 3785 N N . ARG A 1 493 ? 12.931 12.957 -13.906 1.00 68.31 493 ARG A N 1
ATOM 3786 C CA . ARG A 1 493 ? 12.335 13.134 -12.587 1.00 68.31 493 ARG A CA 1
ATOM 3787 C C . ARG A 1 493 ? 12.424 14.616 -12.276 1.00 68.31 493 ARG A C 1
ATOM 3789 O O . ARG A 1 493 ? 13.497 15.179 -12.495 1.00 68.31 493 ARG A O 1
ATOM 3796 N N . PRO A 1 494 ? 11.350 15.238 -11.788 1.00 62.34 494 PRO A N 1
ATOM 3797 C CA . PRO A 1 494 ? 11.436 16.631 -11.401 1.00 62.34 494 PRO A CA 1
ATOM 3798 C C . PRO A 1 494 ? 12.448 16.795 -10.257 1.00 62.34 494 PRO A C 1
ATOM 3800 O O . PRO A 1 494 ? 12.608 15.904 -9.416 1.00 62.34 494 PRO A O 1
ATOM 3803 N N . ASP A 1 495 ? 13.167 17.911 -10.278 1.00 56.88 495 ASP A N 1
ATOM 3804 C CA . ASP A 1 495 ? 14.268 18.192 -9.363 1.00 56.88 495 ASP A CA 1
ATOM 3805 C C . ASP A 1 495 ? 13.745 18.519 -7.953 1.00 56.88 495 ASP A C 1
ATOM 3807 O O . ASP A 1 495 ? 12.897 19.397 -7.786 1.00 56.88 495 ASP A O 1
ATOM 3811 N N . LYS A 1 496 ? 14.266 17.819 -6.934 1.00 52.25 496 LYS A N 1
ATOM 3812 C CA . LYS A 1 496 ? 13.929 18.069 -5.521 1.00 52.25 496 LYS A CA 1
ATOM 3813 C C . LYS A 1 496 ? 14.458 19.425 -5.039 1.00 52.25 496 LYS A C 1
ATOM 3815 O O . LYS A 1 496 ? 13.866 20.013 -4.137 1.00 52.25 496 LYS A O 1
ATOM 3820 N N . ASP A 1 497 ? 15.540 19.918 -5.644 1.00 46.78 497 ASP A N 1
ATOM 3821 C CA . ASP A 1 497 ? 16.281 21.099 -5.192 1.00 46.78 497 ASP A CA 1
ATOM 3822 C C . ASP A 1 497 ? 15.883 22.382 -5.936 1.00 46.78 497 ASP A C 1
ATOM 3824 O O . ASP A 1 497 ? 16.300 23.480 -5.561 1.00 46.78 497 ASP A O 1
ATOM 3828 N N . ALA A 1 498 ? 15.004 22.292 -6.940 1.00 50.00 498 ALA A N 1
ATOM 3829 C CA . ALA A 1 498 ? 14.523 23.442 -7.708 1.00 50.00 498 ALA A CA 1
ATOM 3830 C C . ALA A 1 498 ? 13.595 24.388 -6.911 1.00 50.00 498 ALA A C 1
ATOM 3832 O O . ALA A 1 498 ? 12.924 25.236 -7.502 1.00 50.00 498 ALA A O 1
ATOM 3833 N N . GLY A 1 499 ? 13.498 24.236 -5.582 1.00 46.69 499 GLY A N 1
ATOM 3834 C CA . GLY A 1 499 ? 12.584 25.000 -4.721 1.00 46.69 499 GLY A CA 1
ATOM 3835 C C . GLY A 1 499 ? 11.117 24.860 -5.134 1.00 46.69 499 GLY A C 1
ATOM 3836 O O . GLY A 1 499 ? 10.291 25.713 -4.819 1.00 46.69 499 GLY A O 1
ATOM 3837 N N . THR A 1 500 ? 10.820 23.820 -5.909 1.00 47.72 500 THR A N 1
ATOM 3838 C CA . THR A 1 500 ? 9.515 23.557 -6.491 1.00 47.72 500 THR A CA 1
ATOM 3839 C C . THR A 1 500 ? 8.760 22.727 -5.465 1.00 47.72 500 THR A C 1
ATOM 3841 O O . THR A 1 500 ? 9.084 21.560 -5.251 1.00 47.72 500 THR A O 1
ATOM 3844 N N . ASP A 1 501 ? 7.811 23.346 -4.757 1.00 49.94 501 ASP A N 1
ATOM 3845 C CA . ASP A 1 501 ? 6.966 22.628 -3.802 1.00 49.94 501 ASP A CA 1
ATOM 3846 C C . ASP A 1 501 ? 6.313 21.438 -4.516 1.00 49.94 501 ASP A C 1
ATOM 3848 O O . ASP A 1 501 ? 5.812 21.593 -5.636 1.00 49.94 501 ASP A O 1
ATOM 3852 N N . ALA A 1 502 ? 6.253 20.275 -3.855 1.00 47.12 502 ALA A N 1
ATOM 3853 C CA . ALA A 1 502 ? 5.538 19.092 -4.355 1.00 47.12 502 ALA A CA 1
ATOM 3854 C C . ALA A 1 502 ? 4.094 19.427 -4.798 1.00 47.12 502 ALA A C 1
ATOM 3856 O O . ALA A 1 502 ? 3.563 18.792 -5.701 1.00 47.12 502 ALA A O 1
ATOM 3857 N N . ALA A 1 503 ? 3.511 20.495 -4.233 1.00 47.56 503 ALA A N 1
ATOM 3858 C CA . ALA A 1 503 ? 2.229 21.103 -4.598 1.00 47.56 503 ALA A CA 1
ATOM 3859 C C . ALA A 1 503 ? 2.112 21.561 -6.068 1.00 47.56 503 ALA A C 1
ATOM 3861 O O . ALA A 1 503 ? 1.019 21.611 -6.623 1.00 47.56 503 ALA A O 1
ATOM 3862 N N . SER A 1 504 ? 3.224 21.936 -6.704 1.00 49.41 504 SER A N 1
ATOM 3863 C CA . SER A 1 504 ? 3.249 22.441 -8.087 1.00 49.41 504 SER A CA 1
ATOM 3864 C C . SER A 1 504 ? 3.561 21.360 -9.124 1.00 49.41 504 SER A C 1
ATOM 3866 O O . SER A 1 504 ? 3.430 21.594 -10.326 1.00 49.41 504 SER A O 1
ATOM 3868 N N . MET A 1 505 ? 3.936 20.163 -8.669 1.00 55.75 505 MET A N 1
ATOM 3869 C CA . MET A 1 505 ? 4.266 19.033 -9.522 1.00 55.75 505 MET A CA 1
ATOM 3870 C C . MET A 1 505 ? 3.058 18.117 -9.683 1.00 55.75 505 MET A C 1
ATOM 3872 O O . MET A 1 505 ? 2.744 17.310 -8.817 1.00 55.75 505 MET A O 1
ATOM 3876 N N . THR A 1 506 ? 2.385 18.248 -10.821 1.00 55.88 506 THR A N 1
ATOM 3877 C CA . THR A 1 506 ? 1.168 17.491 -11.159 1.00 55.88 506 THR A CA 1
ATOM 3878 C C . THR A 1 506 ? 1.429 16.290 -12.063 1.00 55.88 506 THR A C 1
ATOM 3880 O O . THR A 1 506 ? 0.521 15.502 -12.291 1.00 55.88 506 THR A O 1
ATOM 3883 N N . TYR A 1 507 ? 2.647 16.137 -12.592 1.00 68.81 507 TYR A N 1
ATOM 3884 C CA . TYR A 1 507 ? 2.949 15.093 -13.566 1.00 68.81 507 TYR A CA 1
ATOM 3885 C C . TYR A 1 507 ? 4.321 14.460 -13.340 1.00 68.81 507 TYR A C 1
ATOM 3887 O O . TYR A 1 507 ? 5.338 15.147 -13.221 1.00 68.81 507 TYR A O 1
ATOM 3895 N N . PHE A 1 508 ? 4.337 13.128 -13.312 1.00 77.69 508 PHE A N 1
ATOM 3896 C CA . PHE A 1 508 ? 5.531 12.308 -13.148 1.00 77.69 508 PHE A CA 1
ATOM 3897 C C . PHE A 1 508 ? 5.562 11.273 -14.277 1.00 77.69 508 PHE A C 1
ATOM 3899 O O . PHE A 1 508 ? 4.993 10.195 -14.113 1.00 77.69 508 PHE A O 1
ATOM 3906 N N . PRO A 1 509 ? 6.235 11.555 -15.407 1.00 83.31 509 PRO A N 1
ATOM 3907 C CA . PRO A 1 509 ? 6.098 10.721 -16.603 1.00 83.31 509 PRO A CA 1
ATOM 3908 C C . PRO A 1 509 ? 6.520 9.259 -16.392 1.00 83.31 509 PRO A C 1
ATOM 3910 O O . PRO A 1 509 ? 5.927 8.349 -16.953 1.00 83.31 509 PRO A O 1
ATOM 3913 N N . HIS A 1 510 ? 7.493 8.996 -15.513 1.00 83.44 510 HIS A N 1
ATOM 3914 C CA . HIS A 1 510 ? 7.879 7.619 -15.181 1.00 83.44 510 HIS A CA 1
ATOM 3915 C C . HIS A 1 510 ? 6.782 6.822 -14.451 1.00 83.44 510 HIS A C 1
ATOM 3917 O O . HIS A 1 510 ? 6.742 5.598 -14.595 1.00 83.44 510 HIS A O 1
ATOM 3923 N N . LEU A 1 511 ? 5.927 7.500 -13.672 1.00 81.56 511 LEU A N 1
ATOM 3924 C CA . LEU A 1 511 ? 4.769 6.890 -13.020 1.00 81.56 511 LEU A CA 1
ATOM 3925 C C . LEU A 1 511 ? 3.664 6.663 -14.054 1.00 81.56 511 LEU A C 1
ATOM 3927 O O . LEU A 1 511 ? 3.191 5.542 -14.169 1.00 81.56 511 LEU A O 1
ATOM 3931 N N . ASP A 1 512 ? 3.335 7.686 -14.850 1.00 83.31 512 ASP A N 1
ATOM 3932 C CA . ASP A 1 512 ? 2.304 7.623 -15.900 1.00 83.31 512 ASP A CA 1
ATOM 3933 C C . ASP A 1 512 ? 2.526 6.465 -16.885 1.00 83.31 512 ASP A C 1
ATOM 3935 O O . ASP A 1 512 ? 1.651 5.625 -17.076 1.00 83.31 512 ASP A O 1
ATOM 3939 N N . PHE A 1 513 ? 3.736 6.352 -17.438 1.00 88.12 513 PHE A N 1
ATOM 3940 C CA . PHE A 1 513 ? 4.071 5.274 -18.367 1.00 88.12 513 PHE A CA 1
ATOM 3941 C C . PHE A 1 513 ? 3.968 3.895 -17.734 1.00 88.12 513 PHE A C 1
ATOM 3943 O O . PHE A 1 513 ? 3.475 2.960 -18.359 1.00 88.12 513 PHE A O 1
ATOM 3950 N N . SER A 1 514 ? 4.444 3.756 -16.495 1.00 84.25 514 SER A N 1
ATOM 3951 C CA . SER A 1 514 ? 4.334 2.483 -15.792 1.00 84.25 514 SER A CA 1
ATOM 3952 C C . SER A 1 514 ? 2.850 2.147 -15.586 1.00 84.25 514 SER A C 1
ATOM 3954 O O . SER A 1 514 ? 2.433 1.047 -15.924 1.00 84.25 514 SER A O 1
ATOM 3956 N N . PHE A 1 515 ? 2.025 3.113 -15.182 1.00 80.06 515 PHE A N 1
ATOM 3957 C CA . PHE A 1 515 ? 0.596 2.906 -14.970 1.00 80.06 515 PHE A CA 1
ATOM 3958 C C . PHE A 1 515 ? -0.171 2.508 -16.228 1.00 80.06 515 PHE A C 1
ATOM 3960 O O . PHE A 1 515 ? -0.904 1.523 -16.185 1.00 80.06 515 PHE A O 1
ATOM 3967 N N . ARG A 1 516 ? 0.050 3.191 -17.355 1.00 83.94 516 ARG A N 1
ATOM 3968 C CA . ARG A 1 516 ? -0.579 2.836 -18.638 1.00 83.94 516 ARG A CA 1
ATOM 3969 C C . ARG A 1 516 ? -0.314 1.377 -19.002 1.00 83.94 516 ARG A C 1
ATOM 3971 O O . ARG A 1 516 ? -1.246 0.627 -19.275 1.00 83.94 516 ARG A O 1
ATOM 3978 N N . LEU A 1 517 ? 0.933 0.917 -18.869 1.00 83.31 517 LEU A N 1
ATOM 3979 C CA . LEU A 1 517 ? 1.265 -0.491 -19.119 1.00 83.31 517 LEU A CA 1
ATOM 3980 C C . LEU A 1 517 ? 0.574 -1.454 -18.145 1.00 83.31 517 LEU A C 1
ATOM 3982 O O . LEU A 1 517 ? 0.217 -2.564 -18.539 1.00 83.31 517 LEU A O 1
ATOM 3986 N N . PHE A 1 518 ? 0.375 -1.043 -16.891 1.00 77.19 518 PHE A N 1
ATOM 3987 C CA . PHE A 1 518 ? -0.330 -1.830 -15.875 1.00 77.19 518 PHE A CA 1
ATOM 3988 C C . PHE A 1 518 ? -1.832 -1.953 -16.126 1.00 77.19 518 PHE A C 1
ATOM 3990 O O . PHE A 1 518 ? -2.416 -2.976 -15.763 1.00 77.19 518 PHE A O 1
ATOM 3997 N N . GLU A 1 519 ? -2.445 -0.941 -16.735 1.00 76.31 519 GLU A N 1
ATOM 3998 C CA . GLU A 1 519 ? -3.860 -0.940 -17.126 1.00 76.31 519 GLU A CA 1
ATOM 3999 C C . GLU A 1 519 ? -4.098 -1.639 -18.470 1.00 76.31 519 GLU A C 1
ATOM 4001 O O . GLU A 1 519 ? -5.222 -2.038 -18.776 1.00 76.31 519 GLU A O 1
ATOM 4006 N N . GLY A 1 520 ? -3.032 -1.868 -19.239 1.00 79.38 520 GLY A N 1
ATOM 4007 C CA . GLY A 1 520 ? -3.116 -2.442 -20.577 1.00 79.38 520 GLY A CA 1
ATOM 4008 C C . GLY A 1 520 ? -3.220 -1.398 -21.688 1.00 79.38 520 GLY A C 1
ATOM 4009 O O . GLY A 1 520 ? -3.516 -1.769 -22.819 1.00 79.38 520 GLY A O 1
ATOM 4010 N N . ASP A 1 521 ? -2.916 -0.137 -21.392 1.00 85.88 521 ASP A N 1
ATOM 4011 C CA . ASP A 1 521 ? -2.768 0.932 -22.375 1.00 85.88 521 ASP A CA 1
ATOM 4012 C C . ASP A 1 521 ? -1.357 0.947 -22.974 1.00 85.88 521 ASP A C 1
ATOM 4014 O O . ASP A 1 521 ? -0.370 0.559 -22.339 1.00 85.88 521 ASP A O 1
ATOM 4018 N N . ASP A 1 522 ? -1.260 1.426 -24.210 1.00 90.56 522 ASP A N 1
ATOM 4019 C CA . ASP A 1 522 ? 0.005 1.549 -24.932 1.00 90.56 522 ASP A CA 1
ATOM 4020 C C . ASP A 1 522 ? 0.639 2.920 -24.677 1.00 90.56 522 ASP A C 1
ATOM 4022 O O . ASP A 1 522 ? -0.058 3.914 -24.455 1.00 90.56 522 ASP A O 1
ATOM 4026 N N . ILE A 1 523 ? 1.969 2.996 -24.742 1.00 93.44 523 ILE A N 1
ATOM 4027 C CA . ILE A 1 523 ? 2.744 4.243 -24.685 1.00 93.44 523 ILE A CA 1
ATOM 4028 C C . ILE A 1 523 ? 3.106 4.663 -26.112 1.00 93.44 523 ILE A C 1
ATOM 4030 O O . ILE A 1 523 ? 3.495 3.828 -26.923 1.00 93.44 523 ILE A O 1
ATOM 4034 N N . GLY A 1 524 ? 3.046 5.957 -26.433 1.00 94.31 524 GLY A N 1
ATOM 4035 C CA . GLY A 1 524 ? 3.560 6.448 -27.714 1.00 94.31 524 GLY A CA 1
ATOM 4036 C C . GLY A 1 524 ? 5.091 6.500 -27.720 1.00 94.31 524 GLY A C 1
ATOM 4037 O O . GLY A 1 524 ? 5.687 7.113 -26.834 1.00 94.31 524 GLY A O 1
ATOM 4038 N N . ALA A 1 525 ? 5.749 5.928 -28.732 1.00 93.12 525 ALA A N 1
ATOM 4039 C CA . ALA A 1 525 ? 7.213 5.935 -28.830 1.00 93.12 525 ALA A CA 1
ATOM 4040 C C . ALA A 1 525 ? 7.804 7.352 -28.788 1.00 93.12 525 ALA A C 1
ATOM 4042 O O . ALA A 1 525 ? 8.750 7.609 -28.045 1.00 93.12 525 ALA A O 1
ATOM 4043 N N . THR A 1 526 ? 7.199 8.298 -29.511 1.00 92.50 526 THR A N 1
ATOM 4044 C CA . THR A 1 526 ? 7.608 9.710 -29.505 1.00 92.50 526 THR A CA 1
ATOM 4045 C C . THR A 1 526 ? 7.552 10.324 -28.105 1.00 92.50 526 THR A C 1
ATOM 4047 O O . THR A 1 526 ? 8.464 11.046 -27.710 1.00 92.50 526 THR A O 1
ATOM 4050 N N . GLU A 1 527 ? 6.508 10.011 -27.335 1.00 93.50 527 GLU A N 1
ATOM 4051 C CA . GLU A 1 527 ? 6.311 10.521 -25.976 1.00 93.50 527 GLU A CA 1
ATOM 4052 C C . GLU A 1 527 ? 7.395 9.999 -25.019 1.00 93.50 527 GLU A C 1
ATOM 4054 O O . GLU A 1 527 ? 8.009 10.767 -24.273 1.00 93.50 527 GLU A O 1
ATOM 4059 N N . LEU A 1 528 ? 7.686 8.698 -25.090 1.00 94.56 528 LEU A N 1
ATOM 4060 C CA . LEU A 1 528 ? 8.743 8.063 -24.305 1.00 94.56 528 LEU A CA 1
ATOM 4061 C C . LEU A 1 528 ? 10.128 8.617 -24.671 1.00 94.56 528 LEU A C 1
ATOM 4063 O O . LEU A 1 528 ? 10.934 8.936 -23.791 1.00 94.56 528 LEU A O 1
ATOM 4067 N N . PHE A 1 529 ? 10.405 8.767 -25.968 1.00 94.19 529 PHE A N 1
ATOM 4068 C CA . PHE A 1 529 ? 11.691 9.259 -26.458 1.00 94.19 529 PHE A CA 1
ATOM 4069 C C . PHE A 1 529 ? 11.917 10.740 -26.159 1.00 94.19 529 PHE A C 1
ATOM 4071 O O . PHE A 1 529 ? 13.064 11.145 -25.959 1.00 94.19 529 PHE A O 1
ATOM 4078 N N . ASP A 1 530 ? 10.858 11.543 -26.047 1.00 93.00 530 ASP A N 1
ATOM 4079 C CA . ASP A 1 530 ? 10.960 12.935 -25.604 1.00 93.00 530 ASP A CA 1
ATOM 4080 C C . ASP A 1 530 ? 11.456 13.032 -24.160 1.00 93.00 530 ASP A C 1
ATOM 4082 O O . ASP A 1 530 ? 12.435 13.728 -23.864 1.00 93.00 530 ASP A O 1
ATOM 4086 N N . GLN A 1 531 ? 10.868 12.229 -23.273 1.00 93.06 531 GLN A N 1
ATOM 4087 C CA . GLN A 1 531 ? 11.302 12.137 -21.884 1.00 93.06 531 GLN A CA 1
ATOM 4088 C C . GLN A 1 531 ? 12.743 11.633 -21.749 1.00 93.06 531 GLN A C 1
ATOM 4090 O O . GLN A 1 531 ? 13.516 12.159 -20.942 1.00 93.06 531 GLN A O 1
ATOM 4095 N N . PHE A 1 532 ? 13.129 10.656 -22.570 1.00 93.00 532 PHE A N 1
ATOM 4096 C CA . PHE A 1 532 ? 14.507 10.184 -22.658 1.00 93.00 532 PHE A CA 1
ATOM 4097 C C . PHE A 1 532 ? 15.477 11.280 -23.122 1.00 93.00 532 PHE A C 1
ATOM 4099 O O . PHE A 1 532 ? 16.533 11.494 -22.512 1.00 93.00 532 PHE A O 1
ATOM 4106 N N . ALA A 1 533 ? 15.134 12.000 -24.192 1.00 90.94 533 ALA A N 1
ATOM 4107 C CA . ALA A 1 533 ? 15.977 13.056 -24.734 1.00 90.94 533 ALA A CA 1
ATOM 4108 C C . ALA A 1 533 ? 16.182 14.168 -23.697 1.00 90.94 533 ALA A C 1
ATOM 4110 O O . ALA A 1 533 ? 17.317 14.607 -23.485 1.00 90.94 533 ALA A O 1
ATOM 4111 N N . GLN A 1 534 ? 15.117 14.565 -22.994 1.00 88.44 534 GLN A N 1
ATOM 4112 C CA . GLN A 1 534 ? 15.198 15.547 -21.919 1.00 88.44 534 GLN A CA 1
ATOM 4113 C C . GLN A 1 534 ? 16.069 15.051 -20.756 1.00 88.44 534 GLN A C 1
ATOM 4115 O O . GLN A 1 534 ? 16.931 15.793 -20.287 1.00 88.44 534 GLN A O 1
ATOM 4120 N N . LYS A 1 535 ? 15.956 13.775 -20.363 1.00 87.44 535 LYS A N 1
ATOM 4121 C CA . LYS A 1 535 ? 16.823 13.171 -19.337 1.00 87.44 535 LYS A CA 1
ATOM 4122 C C . LYS A 1 535 ? 18.302 13.253 -19.710 1.00 87.44 535 LYS A C 1
ATOM 4124 O O . LYS A 1 535 ? 19.134 13.600 -18.871 1.00 87.44 535 LYS A O 1
ATOM 4129 N N . CYS A 1 536 ? 18.635 12.957 -20.964 1.00 86.31 536 CYS A N 1
ATOM 4130 C CA . CYS A 1 536 ? 19.997 13.086 -21.472 1.00 86.31 536 CYS A CA 1
ATOM 4131 C C . CYS A 1 536 ? 20.488 14.538 -21.459 1.00 86.31 536 CYS A C 1
ATOM 4133 O O . CYS A 1 536 ? 21.631 14.775 -21.074 1.00 86.31 536 CYS A O 1
ATOM 4135 N N . ILE A 1 537 ? 19.636 15.499 -21.828 1.00 83.12 537 ILE A N 1
ATOM 4136 C CA . ILE A 1 537 ? 19.953 16.933 -21.784 1.00 83.12 537 ILE A CA 1
ATOM 4137 C C . ILE A 1 537 ? 20.234 17.383 -20.348 1.00 83.12 537 ILE A C 1
ATOM 4139 O O . ILE A 1 537 ? 21.252 18.028 -20.099 1.00 83.12 537 ILE A O 1
ATOM 4143 N N . ASP A 1 538 ? 19.362 17.035 -19.404 1.00 79.56 538 ASP A N 1
ATOM 4144 C CA . ASP A 1 538 ? 19.502 17.438 -18.004 1.00 79.56 538 ASP A CA 1
ATOM 4145 C C . ASP A 1 538 ? 20.770 16.849 -17.391 1.00 79.56 538 ASP A C 1
ATOM 4147 O O . ASP A 1 538 ? 21.560 17.581 -16.796 1.00 79.56 538 ASP A O 1
ATOM 4151 N N . TYR A 1 539 ? 21.031 15.562 -17.635 1.00 78.06 539 TYR A N 1
ATOM 4152 C CA . TYR A 1 539 ? 22.255 14.913 -17.173 1.00 78.06 539 TYR A CA 1
ATOM 4153 C C . TYR A 1 539 ? 23.508 15.552 -17.785 1.00 78.06 539 TYR A C 1
ATOM 4155 O O . TYR A 1 539 ? 24.479 15.834 -17.088 1.00 78.06 539 TYR A O 1
ATOM 4163 N N . GLN A 1 540 ? 23.499 15.835 -19.091 1.00 76.75 540 GLN A N 1
ATOM 4164 C CA . GLN A 1 540 ? 24.613 16.520 -19.749 1.00 76.75 540 GLN A CA 1
ATOM 4165 C C . GLN A 1 540 ? 24.842 17.924 -19.178 1.00 76.75 540 GLN A C 1
ATOM 4167 O O . GLN A 1 540 ? 25.968 18.397 -19.189 1.00 76.75 540 GLN A O 1
ATOM 4172 N N . ARG A 1 541 ? 23.824 18.605 -18.646 1.00 72.31 541 ARG A N 1
ATOM 4173 C CA . ARG A 1 541 ? 24.002 19.922 -18.014 1.00 72.31 541 ARG A CA 1
ATOM 4174 C C . ARG A 1 541 ? 24.604 19.838 -16.614 1.00 72.31 541 ARG A C 1
ATOM 4176 O O . ARG A 1 541 ? 25.350 20.742 -16.244 1.00 72.31 541 ARG A O 1
ATOM 4183 N N . THR A 1 542 ? 24.273 18.802 -15.846 1.00 65.50 542 THR A N 1
ATOM 4184 C CA . THR A 1 542 ? 24.625 18.698 -14.419 1.00 65.50 542 THR A CA 1
ATOM 4185 C C . THR A 1 542 ? 25.844 17.821 -14.141 1.00 65.50 542 THR A C 1
ATOM 4187 O O . THR A 1 542 ? 26.564 18.081 -13.185 1.00 65.50 542 THR A O 1
ATOM 4190 N N . ALA A 1 543 ? 26.120 16.818 -14.977 1.00 58.69 543 ALA A N 1
ATOM 4191 C CA . ALA A 1 543 ? 26.994 15.700 -14.625 1.00 58.69 543 ALA A CA 1
ATOM 4192 C C . ALA A 1 543 ? 28.192 15.495 -15.574 1.00 58.69 543 ALA A C 1
ATOM 4194 O O . ALA A 1 543 ? 28.714 14.387 -15.711 1.00 58.69 543 ALA A O 1
ATOM 4195 N N . PHE A 1 544 ? 28.719 16.562 -16.190 1.00 54.59 544 PHE A N 1
ATOM 4196 C CA . PHE A 1 544 ? 29.990 16.470 -16.936 1.00 54.59 544 PHE A CA 1
ATOM 4197 C C . PHE A 1 544 ? 31.181 16.003 -16.068 1.00 54.59 544 PHE A C 1
ATOM 4199 O O . PHE A 1 544 ? 32.179 15.530 -16.625 1.00 54.59 544 PHE A O 1
ATOM 4206 N N . GLU A 1 545 ? 31.065 16.096 -14.738 1.00 48.47 545 GLU A N 1
ATOM 4207 C CA . GLU A 1 545 ? 32.046 15.624 -13.751 1.00 48.47 545 GLU A CA 1
ATOM 4208 C C . GLU A 1 545 ? 31.938 14.110 -13.441 1.00 48.47 545 GLU A C 1
ATOM 4210 O O . GLU A 1 545 ? 32.942 13.507 -13.073 1.00 48.47 545 GLU A O 1
ATOM 4215 N N . GLU A 1 546 ? 30.784 13.457 -13.670 1.00 48.03 546 GLU A N 1
ATOM 4216 C CA . GLU A 1 546 ? 30.513 12.050 -13.281 1.00 48.03 546 GLU A CA 1
ATOM 4217 C C . GLU A 1 546 ? 30.920 10.984 -14.325 1.00 48.03 546 GLU A C 1
ATOM 4219 O O . GLU A 1 546 ? 30.790 9.780 -14.089 1.00 48.03 546 GLU A O 1
ATOM 4224 N N . GLY A 1 547 ? 31.444 11.396 -15.483 1.00 56.66 547 GLY A N 1
ATOM 4225 C CA . GLY A 1 547 ? 32.079 10.495 -16.454 1.00 56.66 547 GLY A CA 1
ATOM 4226 C C . GLY A 1 547 ? 31.354 10.328 -17.798 1.00 56.66 547 GLY A C 1
ATOM 4227 O O . GLY A 1 547 ? 30.153 10.531 -17.945 1.00 56.66 547 GLY A O 1
ATOM 4228 N N . TRP A 1 548 ? 32.132 9.954 -18.821 1.00 61.75 548 TRP A N 1
ATOM 4229 C CA . TRP A 1 548 ? 31.744 9.919 -20.243 1.00 61.75 548 TRP A CA 1
ATOM 4230 C C . TRP A 1 548 ? 30.655 8.881 -20.582 1.00 61.75 548 TRP A C 1
ATOM 4232 O O . TRP A 1 548 ? 29.936 9.063 -21.554 1.00 61.75 548 TRP A O 1
ATOM 4242 N N . ASP A 1 549 ? 30.455 7.840 -19.773 1.00 69.12 549 ASP A N 1
ATOM 4243 C CA . ASP A 1 549 ? 29.563 6.716 -20.104 1.00 69.12 549 ASP A CA 1
ATOM 4244 C C . ASP A 1 549 ? 28.081 6.936 -19.739 1.00 69.12 549 ASP A C 1
ATOM 4246 O O . ASP A 1 549 ? 27.276 6.016 -19.820 1.00 69.12 549 ASP A O 1
ATOM 4250 N N . ALA A 1 550 ? 27.661 8.126 -19.303 1.00 76.31 550 ALA A N 1
ATOM 4251 C CA . ALA A 1 550 ? 26.284 8.338 -18.840 1.00 76.31 550 ALA A CA 1
ATOM 4252 C C . ALA A 1 550 ? 25.205 8.276 -19.922 1.00 76.31 550 ALA A C 1
ATOM 4254 O O . ALA A 1 550 ? 24.282 7.477 -19.797 1.00 76.31 550 ALA A O 1
ATOM 4255 N N . THR A 1 551 ? 25.320 9.077 -20.986 1.00 82.94 551 THR A N 1
ATOM 4256 C CA . THR A 1 551 ? 24.374 9.015 -22.111 1.00 82.94 551 THR A CA 1
ATOM 4257 C C . THR A 1 551 ? 24.310 7.599 -22.693 1.00 82.94 551 THR A C 1
ATOM 4259 O O . THR A 1 551 ? 23.198 7.091 -22.827 1.00 82.94 551 THR A O 1
ATOM 4262 N N . PRO A 1 552 ? 25.446 6.909 -22.932 1.00 87.62 552 PRO A N 1
ATOM 4263 C CA . PRO A 1 552 ? 25.406 5.513 -23.342 1.00 87.62 552 PRO A CA 1
ATOM 4264 C C . PRO A 1 552 ? 24.694 4.561 -22.370 1.00 87.62 552 PRO A C 1
ATOM 4266 O O . PRO A 1 552 ? 23.921 3.712 -22.800 1.00 87.62 552 PRO A O 1
ATOM 4269 N N . ARG A 1 553 ? 24.887 4.719 -21.053 1.00 84.06 553 ARG A N 1
ATOM 4270 C CA . ARG A 1 553 ? 24.181 3.912 -20.040 1.00 84.06 553 ARG A CA 1
ATOM 4271 C C . ARG A 1 553 ? 22.667 4.122 -20.089 1.00 84.06 553 ARG A C 1
ATOM 4273 O O . ARG A 1 553 ? 21.929 3.146 -20.104 1.00 84.06 553 ARG A O 1
ATOM 4280 N N . ILE A 1 554 ? 22.211 5.377 -20.127 1.00 88.12 554 ILE A N 1
ATOM 4281 C CA . ILE A 1 554 ? 20.777 5.708 -20.186 1.00 88.12 554 ILE A CA 1
ATOM 4282 C C . ILE A 1 554 ? 20.174 5.160 -21.488 1.00 88.12 554 ILE A C 1
ATOM 4284 O O . ILE A 1 554 ? 19.099 4.572 -21.461 1.00 88.12 554 ILE A O 1
ATOM 4288 N N . ALA A 1 555 ? 20.873 5.303 -22.616 1.00 91.94 555 ALA A N 1
ATOM 4289 C CA . ALA A 1 555 ? 20.420 4.810 -23.916 1.00 91.94 555 ALA A CA 1
ATOM 4290 C C . ALA A 1 555 ? 20.341 3.276 -23.981 1.00 91.94 555 ALA A C 1
ATOM 4292 O O . ALA A 1 555 ? 19.343 2.756 -24.474 1.00 91.94 555 ALA A O 1
ATOM 4293 N N . ALA A 1 556 ? 21.329 2.554 -23.439 1.00 91.81 556 ALA A N 1
ATOM 4294 C CA . ALA A 1 556 ? 21.282 1.093 -23.332 1.00 91.81 556 ALA A CA 1
ATOM 4295 C C . ALA A 1 556 ? 20.078 0.631 -22.493 1.00 91.81 556 ALA A C 1
ATOM 4297 O O . ALA A 1 556 ? 19.339 -0.263 -22.903 1.00 91.81 556 ALA A O 1
ATOM 4298 N N . THR A 1 557 ? 19.828 1.293 -21.358 1.00 91.06 557 THR A N 1
ATOM 4299 C CA . THR A 1 557 ? 18.657 1.009 -20.521 1.00 91.06 557 THR A CA 1
ATOM 4300 C C . THR A 1 557 ? 17.342 1.330 -21.240 1.00 91.06 557 THR A C 1
ATOM 4302 O O . THR A 1 557 ? 16.410 0.532 -21.190 1.00 91.06 557 THR A O 1
ATOM 4305 N N . GLN A 1 558 ? 17.252 2.464 -21.944 1.00 94.00 558 GLN A N 1
ATOM 4306 C CA . GLN A 1 558 ? 16.046 2.841 -22.691 1.00 94.00 558 GLN A CA 1
ATOM 4307 C C . GLN A 1 558 ? 15.777 1.878 -23.847 1.00 94.00 558 GLN A C 1
ATOM 4309 O O . GLN A 1 558 ? 14.624 1.578 -24.136 1.00 94.00 558 GLN A O 1
ATOM 4314 N N . TYR A 1 559 ? 16.827 1.380 -24.497 1.00 94.38 559 TYR A N 1
ATOM 4315 C CA . TYR A 1 559 ? 16.726 0.343 -25.515 1.00 94.38 559 TYR A CA 1
ATOM 4316 C C . TYR A 1 559 ? 16.159 -0.963 -24.952 1.00 94.38 559 TYR A C 1
ATOM 4318 O O . TYR A 1 559 ? 15.211 -1.494 -25.527 1.00 94.38 559 TYR A O 1
ATOM 4326 N N . LEU A 1 560 ? 16.664 -1.432 -23.806 1.00 92.94 560 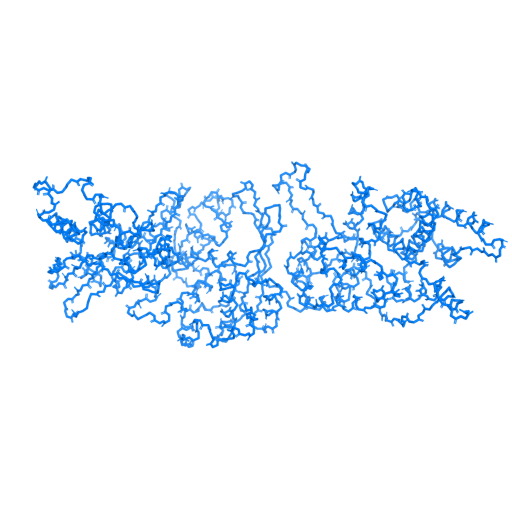LEU A N 1
ATOM 4327 C CA . LEU A 1 560 ? 16.131 -2.622 -23.140 1.00 92.94 560 LEU A CA 1
ATOM 4328 C C . LEU A 1 560 ? 14.636 -2.462 -22.837 1.00 92.94 560 LEU A C 1
ATOM 4330 O O . LEU A 1 560 ? 13.830 -3.333 -23.155 1.00 92.94 560 LEU A O 1
ATOM 4334 N N . GLN A 1 561 ? 14.262 -1.314 -22.272 1.00 93.81 561 GLN A N 1
ATOM 4335 C CA . GLN A 1 561 ? 12.872 -1.006 -21.951 1.00 93.81 561 GLN A CA 1
ATOM 4336 C C . GLN A 1 561 ? 11.993 -0.930 -23.199 1.00 93.81 561 GLN A C 1
ATOM 4338 O O . GLN A 1 561 ? 10.931 -1.539 -23.211 1.00 93.81 561 GLN A O 1
ATOM 4343 N N . ALA A 1 562 ? 12.428 -0.228 -24.249 1.00 94.94 562 ALA A N 1
ATOM 4344 C CA . ALA A 1 562 ? 11.664 -0.088 -25.486 1.00 94.94 562 ALA A CA 1
ATOM 4345 C C . ALA A 1 562 ? 11.447 -1.442 -26.176 1.00 94.94 562 ALA A C 1
ATOM 4347 O O . ALA A 1 562 ? 10.331 -1.726 -26.600 1.00 94.94 562 ALA A O 1
ATOM 4348 N N . CYS A 1 563 ? 12.470 -2.303 -26.224 1.00 93.31 563 CYS A N 1
ATOM 4349 C CA . CYS A 1 563 ? 12.346 -3.646 -26.796 1.00 93.31 563 CYS A CA 1
ATOM 4350 C C . CYS A 1 563 ? 11.377 -4.520 -25.994 1.00 93.31 563 CYS A C 1
ATOM 4352 O O . CYS A 1 563 ? 10.499 -5.146 -26.582 1.00 93.31 563 CYS A O 1
ATOM 4354 N N . ALA A 1 564 ? 11.498 -4.528 -24.662 1.00 93.81 564 ALA A N 1
ATOM 4355 C CA . ALA A 1 564 ? 10.619 -5.312 -23.797 1.00 93.81 564 ALA A CA 1
ATOM 4356 C C . ALA A 1 564 ? 9.154 -4.850 -23.886 1.00 93.81 564 ALA A C 1
ATOM 4358 O O . ALA A 1 564 ? 8.253 -5.677 -23.967 1.00 93.81 564 ALA A O 1
ATOM 4359 N N . VAL A 1 565 ? 8.917 -3.535 -23.917 1.00 94.56 565 VAL A N 1
ATOM 4360 C CA . VAL A 1 565 ? 7.568 -2.957 -24.023 1.00 94.56 565 VAL A CA 1
ATOM 4361 C C . VAL A 1 565 ? 6.974 -3.190 -25.414 1.00 94.56 565 VAL A C 1
ATOM 4363 O O . VAL A 1 565 ? 5.813 -3.574 -25.521 1.00 94.56 565 VAL A O 1
ATOM 4366 N N . ALA A 1 566 ? 7.761 -3.037 -26.481 1.00 94.00 566 ALA A N 1
ATOM 4367 C CA . ALA A 1 566 ? 7.309 -3.344 -27.837 1.00 94.00 566 ALA A CA 1
ATOM 4368 C C . ALA A 1 566 ? 6.991 -4.838 -28.025 1.00 94.00 566 ALA A C 1
ATOM 4370 O O . ALA A 1 566 ? 6.079 -5.176 -28.769 1.00 94.00 566 ALA A O 1
ATOM 4371 N N . ALA A 1 567 ? 7.707 -5.741 -27.343 1.00 92.38 567 ALA A N 1
ATOM 4372 C CA . ALA A 1 567 ? 7.467 -7.185 -27.420 1.00 92.38 567 ALA A CA 1
ATOM 4373 C C . ALA A 1 567 ? 6.116 -7.629 -26.826 1.00 92.38 567 ALA A C 1
ATOM 4375 O O . ALA A 1 567 ? 5.672 -8.738 -27.117 1.00 92.38 567 ALA A O 1
ATOM 4376 N N . VAL A 1 568 ? 5.478 -6.775 -26.019 1.00 91.94 568 VAL A N 1
ATOM 4377 C CA . VAL A 1 568 ? 4.132 -6.979 -25.450 1.00 91.94 568 VAL A CA 1
ATOM 4378 C C . VAL A 1 568 ? 3.100 -6.015 -26.048 1.00 91.94 568 VAL A C 1
ATOM 4380 O O . VAL A 1 568 ? 2.102 -5.666 -25.407 1.00 91.94 568 VAL A O 1
ATOM 4383 N N . ASP A 1 569 ? 3.387 -5.523 -27.257 1.00 91.38 569 ASP A N 1
ATOM 4384 C CA . ASP A 1 569 ? 2.584 -4.560 -28.015 1.00 91.38 569 ASP A CA 1
ATOM 4385 C C . ASP A 1 569 ? 2.283 -3.256 -27.249 1.00 91.38 569 ASP A C 1
ATOM 4387 O O . ASP A 1 569 ? 1.307 -2.578 -27.533 1.00 91.38 569 ASP A O 1
ATOM 4391 N N . GLY A 1 570 ? 3.096 -2.896 -26.247 1.00 92.12 570 GLY A N 1
ATOM 4392 C CA . GLY A 1 570 ? 2.861 -1.744 -25.364 1.00 92.12 570 GLY A CA 1
ATOM 4393 C C . GLY A 1 570 ? 3.474 -0.428 -25.836 1.00 92.12 570 GLY A C 1
ATOM 4394 O O . GLY A 1 570 ? 3.428 0.555 -25.096 1.00 92.12 570 GLY A O 1
ATOM 4395 N N . LEU A 1 571 ? 4.107 -0.403 -27.014 1.00 94.50 571 LEU A N 1
ATOM 4396 C CA . LEU A 1 571 ? 4.804 0.767 -27.554 1.00 94.50 571 LEU A CA 1
ATOM 4397 C C . LEU A 1 571 ? 4.336 1.068 -28.985 1.00 94.50 571 LEU A C 1
ATOM 4399 O O . LEU A 1 571 ? 4.773 0.427 -29.939 1.00 94.50 571 LEU A O 1
ATOM 4403 N N . ASP A 1 572 ? 3.476 2.073 -29.138 1.00 93.25 572 ASP A N 1
ATOM 4404 C CA . ASP A 1 572 ? 2.959 2.500 -30.439 1.00 93.25 572 ASP A CA 1
ATOM 4405 C C . ASP A 1 572 ? 4.031 3.258 -31.241 1.00 93.25 572 ASP A C 1
ATOM 4407 O O . ASP A 1 572 ? 4.755 4.105 -30.712 1.00 93.25 572 ASP A O 1
ATOM 4411 N N . GLY A 1 573 ? 4.139 2.960 -32.536 1.00 87.56 573 GLY A N 1
ATOM 4412 C CA . GLY A 1 573 ? 5.128 3.558 -33.438 1.00 87.56 573 GLY A CA 1
ATOM 4413 C C . GLY A 1 573 ? 6.551 2.983 -33.340 1.00 87.56 573 GLY A C 1
ATOM 4414 O O . GLY A 1 573 ? 7.472 3.531 -33.959 1.00 87.56 573 GLY A O 1
ATOM 4415 N N . TYR A 1 574 ? 6.756 1.881 -32.607 1.00 89.62 574 TYR A N 1
ATOM 4416 C CA . TYR A 1 574 ? 8.053 1.206 -32.493 1.00 89.62 574 TYR A CA 1
ATOM 4417 C C . TYR A 1 574 ? 7.924 -0.314 -32.637 1.00 89.62 574 TYR A C 1
ATOM 4419 O O . TYR A 1 574 ? 7.306 -0.985 -31.817 1.00 89.62 574 TYR A O 1
ATOM 4427 N N . ALA A 1 575 ? 8.523 -0.873 -33.690 1.00 87.94 575 ALA A N 1
ATOM 4428 C CA . ALA A 1 575 ? 8.414 -2.298 -33.982 1.00 87.94 575 ALA A CA 1
ATOM 4429 C C . ALA A 1 575 ? 9.313 -3.152 -33.061 1.00 87.94 575 ALA A C 1
ATOM 4431 O O . ALA A 1 575 ? 10.479 -2.793 -32.856 1.00 87.94 575 ALA A O 1
ATOM 4432 N N . PRO A 1 576 ? 8.825 -4.304 -32.557 1.00 84.88 576 PRO A N 1
ATOM 4433 C CA . PRO A 1 576 ? 9.617 -5.192 -31.716 1.00 84.88 576 PRO A CA 1
ATOM 4434 C C . PRO A 1 576 ? 10.764 -5.854 -32.484 1.00 84.88 576 PRO A C 1
ATOM 4436 O O . PRO A 1 576 ? 10.715 -6.058 -33.702 1.00 84.88 576 PRO A O 1
ATOM 4439 N N . ARG A 1 577 ? 11.794 -6.256 -31.736 1.00 84.00 577 ARG A N 1
ATOM 4440 C CA . ARG A 1 577 ? 12.911 -7.065 -32.235 1.00 84.00 577 ARG A CA 1
ATOM 4441 C C . ARG A 1 577 ? 12.396 -8.444 -32.662 1.00 84.00 577 ARG A C 1
ATOM 4443 O O . ARG A 1 577 ? 11.677 -9.093 -31.906 1.00 84.00 577 ARG A O 1
ATOM 4450 N N . ASN A 1 578 ? 12.750 -8.908 -33.862 1.00 80.94 578 ASN A N 1
ATOM 4451 C CA . ASN A 1 578 ? 12.114 -10.095 -34.460 1.00 80.94 578 ASN A CA 1
ATOM 4452 C C . ASN A 1 578 ? 13.022 -11.329 -34.606 1.00 80.94 578 ASN A C 1
ATOM 4454 O O . ASN A 1 578 ? 12.520 -12.402 -34.940 1.00 80.94 578 ASN A O 1
ATOM 4458 N N . HIS A 1 579 ? 14.325 -11.218 -34.328 1.00 69.62 579 HIS A N 1
ATOM 4459 C CA . HIS A 1 579 ? 15.264 -12.340 -34.400 1.00 69.62 579 HIS A CA 1
ATOM 4460 C C . HIS A 1 579 ? 16.381 -12.245 -33.352 1.00 69.62 579 HIS A C 1
ATOM 4462 O O . HIS A 1 579 ? 16.877 -11.160 -33.037 1.00 69.62 579 HIS A O 1
ATOM 4468 N N . ASP A 1 580 ? 16.796 -13.409 -32.844 1.00 66.06 580 ASP A N 1
ATOM 4469 C CA . ASP A 1 580 ? 17.997 -13.582 -32.025 1.00 66.06 580 ASP A CA 1
ATOM 4470 C C . ASP A 1 580 ? 19.137 -14.080 -32.920 1.00 66.06 580 ASP A C 1
ATOM 4472 O O . ASP A 1 580 ? 18.952 -15.025 -33.690 1.00 66.06 580 ASP A O 1
ATOM 4476 N N . TYR A 1 581 ? 20.294 -13.422 -32.852 1.00 67.75 581 TYR A N 1
ATOM 4477 C CA . TYR A 1 581 ? 21.484 -13.784 -33.622 1.00 67.75 581 TYR A CA 1
ATOM 4478 C C . TYR A 1 581 ? 22.512 -14.498 -32.739 1.00 67.75 581 TYR A C 1
ATOM 4480 O O . TYR A 1 581 ? 22.580 -14.273 -31.533 1.00 67.75 581 TYR A O 1
ATOM 4488 N N . ASP A 1 582 ? 23.318 -15.358 -33.362 1.00 57.94 582 ASP A N 1
ATOM 4489 C CA . ASP A 1 582 ? 24.409 -16.083 -32.708 1.00 57.94 582 ASP A CA 1
ATOM 4490 C C . ASP A 1 582 ? 25.517 -15.113 -32.252 1.00 57.94 582 ASP A C 1
ATOM 4492 O O . ASP A 1 582 ? 26.016 -14.307 -33.042 1.00 57.94 582 ASP A O 1
ATOM 4496 N N . TYR A 1 583 ? 25.891 -15.178 -30.973 1.00 57.09 583 TYR A N 1
ATOM 4497 C CA . TYR A 1 583 ? 26.809 -14.241 -30.318 1.00 57.09 583 TYR A CA 1
ATOM 4498 C C . TYR A 1 583 ? 28.289 -14.570 -30.557 1.00 57.09 583 TYR A C 1
ATOM 4500 O O . TYR A 1 583 ? 29.146 -13.770 -30.194 1.00 57.09 583 TYR A O 1
ATOM 4508 N N . THR A 1 584 ? 28.620 -15.680 -31.231 1.00 59.25 584 THR A N 1
ATOM 4509 C CA . THR A 1 584 ? 30.013 -16.042 -31.562 1.00 59.25 584 THR A CA 1
ATOM 4510 C C . THR A 1 584 ? 30.628 -15.195 -32.691 1.00 59.25 584 THR A C 1
ATOM 4512 O O . THR A 1 584 ? 31.605 -15.604 -33.322 1.00 59.25 584 THR A O 1
ATOM 4515 N N . MET A 1 585 ? 30.044 -14.038 -33.015 1.00 64.69 585 MET A N 1
ATOM 4516 C CA . MET A 1 585 ? 30.493 -13.166 -34.099 1.00 64.69 585 MET A CA 1
ATOM 4517 C C . MET A 1 585 ? 31.717 -12.349 -33.678 1.00 64.69 585 MET A C 1
ATOM 4519 O O . MET A 1 585 ? 31.615 -11.402 -32.902 1.00 64.69 585 MET A O 1
ATOM 4523 N N . THR A 1 586 ? 32.873 -12.677 -34.252 1.00 63.78 586 THR A N 1
ATOM 4524 C CA . THR A 1 586 ? 34.144 -11.971 -34.018 1.00 63.78 586 THR A CA 1
ATOM 4525 C C . THR A 1 586 ? 34.420 -10.861 -35.035 1.00 63.78 586 THR A C 1
ATOM 4527 O O . THR A 1 586 ? 35.460 -10.220 -34.978 1.00 63.78 586 THR A O 1
ATOM 4530 N N . ASP A 1 587 ? 33.520 -10.612 -35.987 1.00 78.62 587 ASP A N 1
ATOM 4531 C CA . ASP A 1 587 ? 33.681 -9.538 -36.968 1.00 78.62 587 ASP A CA 1
ATOM 4532 C C . ASP A 1 587 ? 32.743 -8.357 -36.668 1.00 78.62 587 ASP A C 1
ATOM 4534 O O . ASP A 1 587 ? 31.529 -8.520 -36.510 1.00 78.62 587 ASP A O 1
ATOM 4538 N N . ARG A 1 588 ? 33.313 -7.146 -36.608 1.00 79.50 588 ARG A N 1
ATOM 4539 C CA . ARG A 1 588 ? 32.594 -5.910 -36.246 1.00 79.50 588 ARG A CA 1
ATOM 4540 C C . ARG A 1 588 ? 31.540 -5.529 -37.286 1.00 79.50 588 ARG A C 1
ATOM 4542 O O . ARG A 1 588 ? 30.488 -5.002 -36.924 1.00 79.50 588 ARG A O 1
ATOM 4549 N N . GLU A 1 589 ? 31.808 -5.780 -38.566 1.00 83.44 589 GLU A N 1
ATOM 4550 C CA . GLU A 1 589 ? 30.854 -5.499 -39.641 1.00 83.44 589 GLU A CA 1
ATOM 4551 C C . GLU A 1 589 ? 29.651 -6.443 -39.570 1.00 83.44 589 GLU A C 1
ATOM 4553 O O . GLU A 1 589 ? 28.501 -5.998 -39.611 1.00 83.44 589 GLU A O 1
ATOM 4558 N N . THR A 1 590 ? 29.910 -7.733 -39.372 1.00 83.00 590 THR A N 1
ATOM 4559 C CA . THR A 1 590 ? 28.882 -8.754 -39.167 1.00 83.00 590 THR A CA 1
ATOM 4560 C C . THR A 1 590 ? 28.051 -8.449 -37.917 1.00 83.00 590 THR A C 1
ATOM 4562 O O . THR A 1 590 ? 26.827 -8.518 -37.981 1.00 83.00 590 THR A O 1
ATOM 4565 N N . ARG A 1 591 ? 28.667 -8.004 -36.811 1.00 83.69 591 ARG A N 1
ATOM 4566 C CA . ARG A 1 591 ? 27.929 -7.610 -35.597 1.00 83.69 591 ARG A CA 1
ATOM 4567 C C . ARG A 1 591 ? 27.007 -6.409 -35.829 1.00 83.69 591 ARG A C 1
ATOM 4569 O O . ARG A 1 591 ? 25.865 -6.427 -35.376 1.00 83.69 591 ARG A O 1
ATOM 4576 N N . LEU A 1 592 ? 27.473 -5.386 -36.557 1.00 88.75 592 LEU A N 1
ATOM 4577 C CA . LEU A 1 592 ? 26.658 -4.212 -36.905 1.00 88.75 592 LEU A CA 1
ATOM 4578 C C . LEU A 1 592 ? 25.494 -4.592 -37.832 1.00 88.75 592 LEU A C 1
ATOM 4580 O O . LEU A 1 592 ? 24.379 -4.116 -37.634 1.00 88.75 592 LEU A O 1
ATOM 4584 N N . ASN A 1 593 ? 25.742 -5.469 -38.810 1.00 88.38 593 ASN A N 1
ATOM 4585 C CA . ASN A 1 593 ? 24.702 -6.036 -39.670 1.00 88.38 593 ASN A CA 1
ATOM 4586 C C . ASN A 1 593 ? 23.635 -6.768 -38.864 1.00 88.38 593 ASN A C 1
ATOM 4588 O O . ASN A 1 593 ? 22.459 -6.451 -38.992 1.00 88.38 593 ASN A O 1
ATOM 4592 N N . SER A 1 594 ? 24.046 -7.699 -38.006 1.00 86.94 594 SER A N 1
ATOM 4593 C CA . SER A 1 594 ? 23.128 -8.467 -37.164 1.00 86.94 594 SER A CA 1
ATOM 4594 C C . SER A 1 594 ? 22.341 -7.571 -36.213 1.00 86.94 594 SER A C 1
ATOM 4596 O O . SER A 1 594 ? 21.155 -7.813 -35.988 1.00 86.94 594 SER A O 1
ATOM 4598 N N . PHE A 1 595 ? 22.963 -6.504 -35.691 1.00 90.00 595 PHE A N 1
ATOM 4599 C CA . PHE A 1 595 ? 22.240 -5.494 -34.926 1.00 90.00 595 PHE A CA 1
ATOM 4600 C C . PHE A 1 595 ? 21.153 -4.862 -35.792 1.00 90.00 595 PHE A C 1
ATOM 4602 O O . PHE A 1 595 ? 19.988 -5.007 -35.474 1.00 90.00 595 PHE A O 1
ATOM 4609 N N . ILE A 1 596 ? 21.475 -4.240 -36.922 1.00 90.94 596 ILE A N 1
ATOM 4610 C CA . ILE A 1 596 ? 20.459 -3.562 -37.743 1.00 90.94 596 ILE A CA 1
ATOM 4611 C C . ILE A 1 596 ? 19.359 -4.534 -38.209 1.00 90.94 596 ILE A C 1
ATOM 4613 O O . ILE A 1 596 ? 18.182 -4.234 -38.047 1.00 90.94 596 ILE A O 1
ATOM 4617 N N . GLU A 1 597 ? 19.719 -5.717 -38.708 1.00 89.00 597 GLU A N 1
ATOM 4618 C CA . GLU A 1 597 ? 18.763 -6.699 -39.242 1.00 89.00 597 GLU A CA 1
ATOM 4619 C C . GLU A 1 597 ? 17.801 -7.267 -38.195 1.00 89.00 597 GLU A C 1
ATOM 4621 O O . GLU A 1 597 ? 16.658 -7.590 -38.520 1.00 89.00 597 GLU A O 1
ATOM 4626 N N . SER A 1 598 ? 18.232 -7.365 -36.934 1.00 88.19 598 SER A N 1
ATOM 4627 C CA . SER A 1 598 ? 17.352 -7.805 -35.845 1.00 88.19 598 SER A CA 1
ATOM 4628 C C . SER A 1 598 ? 16.366 -6.728 -35.381 1.00 88.19 598 SER A C 1
ATOM 4630 O O . SER A 1 598 ? 15.423 -7.066 -34.666 1.00 88.19 598 SER A O 1
ATOM 4632 N N . HIS A 1 599 ? 16.529 -5.470 -35.810 1.00 91.06 599 HIS A N 1
ATOM 4633 C CA . HIS A 1 599 ? 15.731 -4.324 -35.369 1.00 91.06 599 HIS A CA 1
ATOM 4634 C C . HIS A 1 599 ? 14.916 -3.716 -36.513 1.00 91.06 599 HIS A C 1
ATOM 4636 O O . HIS A 1 599 ? 15.370 -2.753 -37.133 1.00 91.06 599 HIS A O 1
ATOM 4642 N N . PRO A 1 600 ? 13.679 -4.188 -36.764 1.00 91.12 600 PRO A N 1
ATOM 4643 C CA . PRO A 1 600 ? 12.787 -3.601 -37.767 1.00 91.12 600 PRO A CA 1
ATOM 4644 C C . PRO A 1 600 ? 12.614 -2.086 -37.618 1.00 91.12 600 PRO A C 1
ATOM 4646 O O . PRO A 1 600 ? 12.628 -1.372 -38.613 1.00 91.12 600 PRO A O 1
ATOM 4649 N N . ALA A 1 601 ? 12.559 -1.581 -36.378 1.00 89.56 601 ALA A N 1
ATOM 4650 C CA . ALA A 1 601 ? 12.466 -0.148 -36.096 1.00 89.56 601 ALA A CA 1
ATOM 4651 C C . ALA A 1 601 ? 13.640 0.683 -36.654 1.00 89.56 601 ALA A C 1
ATOM 4653 O O . ALA A 1 601 ? 13.471 1.879 -36.856 1.00 89.56 601 ALA A O 1
ATOM 4654 N N . ILE A 1 602 ? 14.803 0.064 -36.895 1.00 92.00 602 ILE A N 1
ATOM 4655 C CA . ILE A 1 602 ? 15.994 0.693 -37.485 1.00 92.00 602 ILE A CA 1
ATOM 4656 C C . ILE A 1 602 ? 16.148 0.285 -38.952 1.00 92.00 602 ILE A C 1
ATOM 4658 O O . ILE A 1 602 ? 16.491 1.112 -39.783 1.00 92.00 602 ILE A O 1
ATOM 4662 N N . ARG A 1 603 ? 15.951 -0.993 -39.286 1.00 91.50 603 ARG A N 1
ATOM 4663 C CA . ARG A 1 603 ? 16.154 -1.517 -40.643 1.00 91.50 603 ARG A CA 1
ATOM 4664 C C . ARG A 1 603 ? 15.164 -0.939 -41.647 1.00 91.50 603 ARG A C 1
ATOM 4666 O O . ARG A 1 603 ? 15.558 -0.635 -42.767 1.00 91.50 603 ARG A O 1
ATOM 4673 N N . ASP A 1 604 ? 13.899 -0.837 -41.247 1.00 89.88 604 ASP A N 1
ATOM 4674 C CA . ASP A 1 604 ? 12.794 -0.515 -42.152 1.00 89.88 604 ASP A CA 1
ATOM 4675 C C . ASP A 1 604 ? 12.505 1.003 -42.205 1.00 89.88 604 ASP A C 1
ATOM 4677 O O . ASP A 1 604 ? 11.607 1.431 -42.927 1.00 89.88 604 ASP A O 1
ATOM 4681 N N . ASP A 1 605 ? 13.275 1.813 -41.466 1.00 90.00 605 ASP A N 1
ATOM 4682 C CA . ASP A 1 605 ? 13.165 3.273 -41.392 1.00 90.00 605 ASP A CA 1
ATOM 4683 C C . ASP A 1 605 ? 14.538 3.927 -41.625 1.00 90.00 605 ASP A C 1
ATOM 4685 O O . ASP A 1 605 ? 15.430 3.897 -40.774 1.00 90.00 605 ASP A O 1
ATOM 4689 N N . GLU A 1 606 ? 14.714 4.525 -42.803 1.00 88.75 606 GLU A N 1
ATOM 4690 C CA . GLU A 1 606 ? 15.993 5.094 -43.247 1.00 88.75 606 GLU A CA 1
ATOM 4691 C C . GLU A 1 606 ? 16.436 6.309 -42.421 1.00 88.75 606 GLU A C 1
ATOM 4693 O O . GLU A 1 606 ? 17.638 6.546 -42.257 1.00 88.75 606 GLU A O 1
ATOM 4698 N N . GLU A 1 607 ? 15.488 7.065 -41.864 1.00 91.56 607 GLU A N 1
ATOM 4699 C CA . GLU A 1 607 ? 15.763 8.253 -41.055 1.00 91.56 607 GLU A CA 1
ATOM 4700 C C . GLU A 1 607 ? 16.310 7.823 -39.684 1.00 91.56 607 GLU A C 1
ATOM 4702 O O . GLU A 1 607 ? 17.361 8.307 -39.236 1.00 91.56 607 GLU A O 1
ATOM 4707 N N . ARG A 1 608 ? 15.677 6.817 -39.061 1.00 93.25 608 ARG A N 1
ATOM 4708 C CA . ARG A 1 608 ? 16.168 6.167 -37.832 1.00 93.25 608 ARG A CA 1
ATOM 4709 C C . ARG A 1 608 ? 17.502 5.457 -38.057 1.00 93.25 608 ARG A C 1
ATOM 4711 O O . ARG A 1 608 ? 18.410 5.584 -37.227 1.00 93.25 608 ARG A O 1
ATOM 4718 N N . GLN A 1 609 ? 17.662 4.761 -39.185 1.00 93.50 609 GLN A N 1
ATOM 4719 C CA . GLN A 1 609 ? 18.917 4.103 -39.559 1.00 93.50 609 GLN A CA 1
ATOM 4720 C C . GLN A 1 609 ? 20.063 5.107 -39.707 1.00 93.50 609 GLN A C 1
ATOM 4722 O O . GLN A 1 609 ? 21.148 4.897 -39.160 1.00 93.50 609 GLN A O 1
ATOM 4727 N N . SER A 1 610 ? 19.819 6.222 -40.398 1.00 93.00 610 SER A N 1
ATOM 4728 C CA . SER A 1 610 ? 20.803 7.288 -40.600 1.00 93.00 610 SER A CA 1
ATOM 4729 C C . SER A 1 610 ? 21.230 7.920 -39.273 1.00 93.00 610 SER A C 1
ATOM 4731 O O . SER A 1 610 ? 22.425 8.111 -39.028 1.00 93.00 610 SER A O 1
ATOM 4733 N N . ALA A 1 611 ? 20.276 8.180 -38.373 1.00 94.31 611 ALA A N 1
ATOM 4734 C CA . ALA A 1 611 ? 20.553 8.656 -37.019 1.00 94.31 611 ALA A CA 1
ATOM 4735 C C . ALA A 1 611 ? 21.416 7.678 -36.217 1.00 94.31 611 ALA A C 1
ATOM 4737 O O . ALA A 1 611 ? 22.435 8.079 -35.642 1.00 94.31 611 ALA A O 1
ATOM 4738 N N . PHE A 1 612 ? 21.054 6.396 -36.234 1.00 95.69 612 PHE A N 1
ATOM 4739 C CA . PHE A 1 612 ? 21.804 5.336 -35.571 1.00 95.69 612 PHE A CA 1
ATOM 4740 C C . PHE A 1 612 ? 23.240 5.218 -36.103 1.00 95.69 612 PHE A C 1
ATOM 4742 O O . PHE A 1 612 ? 24.188 5.179 -35.318 1.00 95.69 612 PHE A O 1
ATOM 4749 N N . LEU A 1 613 ? 23.438 5.224 -37.424 1.00 95.44 613 LEU A N 1
ATOM 4750 C CA . LEU A 1 613 ? 24.763 5.099 -38.041 1.00 95.44 613 LEU A CA 1
ATOM 4751 C C . LEU A 1 613 ? 25.669 6.301 -37.742 1.00 95.44 613 LEU A C 1
ATOM 4753 O O . LEU A 1 613 ? 26.841 6.114 -37.401 1.00 95.44 613 LEU A O 1
ATOM 4757 N N . LEU A 1 614 ? 25.131 7.526 -37.811 1.00 94.94 614 LEU A N 1
ATOM 4758 C CA . LEU A 1 614 ? 25.867 8.735 -37.435 1.00 94.94 614 LEU A CA 1
ATOM 4759 C C . LEU A 1 614 ? 26.280 8.689 -35.958 1.00 94.94 614 LEU A C 1
ATOM 4761 O O . LEU A 1 614 ? 27.439 8.950 -35.624 1.00 94.94 614 LEU A O 1
ATOM 4765 N N . GLY A 1 615 ? 25.352 8.297 -35.081 1.00 94.94 615 GLY A N 1
ATOM 4766 C CA . GLY A 1 615 ? 25.633 8.082 -33.665 1.00 94.94 615 GLY A CA 1
ATOM 4767 C C . GLY A 1 615 ? 26.736 7.047 -33.457 1.00 94.94 615 GLY A C 1
ATOM 4768 O O . GLY A 1 615 ? 27.682 7.298 -32.713 1.00 94.94 615 GLY A O 1
ATOM 4769 N N . GLY A 1 616 ? 26.667 5.916 -34.163 1.00 94.38 616 GLY A N 1
ATOM 4770 C CA . GLY A 1 616 ? 27.673 4.852 -34.138 1.00 94.38 616 GLY A CA 1
ATOM 4771 C C . GLY A 1 616 ? 29.079 5.356 -34.436 1.00 94.38 616 GLY A C 1
ATOM 4772 O O . GLY A 1 616 ? 30.017 5.098 -33.675 1.00 94.38 616 GLY A O 1
ATOM 4773 N N . LEU A 1 617 ? 29.229 6.162 -35.485 1.00 94.25 617 LEU A N 1
ATOM 4774 C CA . LEU A 1 617 ? 30.519 6.751 -35.828 1.00 94.25 617 LEU A CA 1
ATOM 4775 C C . LEU A 1 617 ? 31.019 7.721 -34.743 1.00 94.25 617 LEU A C 1
ATOM 4777 O O . LEU A 1 617 ? 32.179 7.637 -34.330 1.00 94.25 617 LEU A O 1
ATOM 4781 N N . VAL A 1 618 ? 30.142 8.586 -34.218 1.00 93.69 618 VAL A N 1
ATOM 4782 C CA . VAL A 1 618 ? 30.467 9.501 -33.107 1.00 93.69 618 VAL A CA 1
ATOM 4783 C C . VAL A 1 618 ? 30.926 8.732 -31.870 1.00 93.69 618 VAL A C 1
ATOM 4785 O O . VAL A 1 618 ? 31.953 9.080 -31.278 1.00 93.69 618 VAL A O 1
ATOM 4788 N N . GLY A 1 619 ? 30.205 7.678 -31.487 1.00 91.56 619 GLY A N 1
ATOM 4789 C CA . GLY A 1 619 ? 30.542 6.824 -30.350 1.00 91.56 619 GLY A CA 1
ATOM 4790 C C . GLY A 1 619 ? 31.906 6.158 -30.519 1.00 91.56 619 GLY A C 1
ATOM 4791 O O . GLY A 1 619 ? 32.747 6.223 -29.617 1.00 91.56 619 GLY A O 1
ATOM 4792 N N . ARG A 1 620 ? 32.170 5.593 -31.704 1.00 90.12 620 ARG A N 1
ATOM 4793 C CA . ARG A 1 620 ? 33.414 4.865 -31.988 1.00 90.12 620 ARG A CA 1
ATOM 4794 C C . ARG A 1 620 ? 34.644 5.762 -31.986 1.00 90.12 620 ARG A C 1
ATOM 4796 O O . ARG A 1 620 ? 35.672 5.398 -31.405 1.00 90.12 620 ARG A O 1
ATOM 4803 N N . LEU A 1 621 ? 34.538 6.928 -32.618 1.00 90.88 621 LEU A N 1
ATOM 4804 C CA . LEU A 1 621 ? 35.607 7.922 -32.632 1.00 90.88 621 LEU A CA 1
ATOM 4805 C C . LEU A 1 621 ? 35.823 8.536 -31.250 1.00 90.88 621 LEU A C 1
ATOM 4807 O O . LEU A 1 621 ? 36.961 8.763 -30.855 1.00 90.88 621 LEU A O 1
ATOM 4811 N N . SER A 1 622 ? 34.756 8.750 -30.479 1.00 89.81 622 SER A N 1
ATOM 4812 C CA . SER A 1 622 ? 34.869 9.241 -29.103 1.00 89.81 622 SER A CA 1
ATOM 4813 C C . SER A 1 622 ? 35.598 8.251 -28.194 1.00 89.81 622 SER A C 1
ATOM 4815 O O . SER A 1 622 ? 36.410 8.670 -27.369 1.00 89.81 622 SER A O 1
ATOM 4817 N N . ALA A 1 623 ? 35.349 6.948 -28.360 1.00 86.25 623 ALA A N 1
ATOM 4818 C CA . ALA A 1 623 ? 36.065 5.909 -27.626 1.00 86.25 623 ALA A CA 1
ATOM 4819 C C . ALA A 1 623 ? 37.566 5.900 -27.977 1.00 86.25 623 ALA A C 1
ATOM 4821 O O . ALA A 1 623 ? 38.403 5.868 -27.077 1.00 86.25 623 ALA A O 1
ATOM 4822 N N . PHE A 1 624 ? 37.901 6.034 -29.265 1.00 86.12 624 PHE A N 1
ATOM 4823 C CA . PHE A 1 624 ? 39.286 6.167 -29.739 1.00 86.12 624 PHE A CA 1
ATOM 4824 C C . PHE A 1 624 ? 39.974 7.447 -29.223 1.00 86.12 624 PHE A C 1
ATOM 4826 O O . PHE A 1 624 ? 41.101 7.427 -28.737 1.00 86.12 624 PHE A O 1
ATOM 4833 N N . GLN A 1 625 ? 39.283 8.586 -29.257 1.00 87.00 625 GLN A N 1
ATOM 4834 C CA . GLN A 1 625 ? 39.794 9.844 -28.708 1.00 87.00 625 GLN A CA 1
ATOM 4835 C C . GLN A 1 625 ? 40.110 9.728 -27.213 1.00 87.00 625 GLN A C 1
ATOM 4837 O O . GLN A 1 625 ? 41.120 10.263 -26.750 1.00 87.00 625 GLN A O 1
ATOM 4842 N N . ARG A 1 626 ? 39.270 9.009 -26.461 1.00 82.69 626 ARG A N 1
ATOM 4843 C CA . ARG A 1 626 ? 39.464 8.772 -25.029 1.00 82.69 626 ARG A CA 1
ATOM 4844 C C . ARG A 1 626 ? 40.648 7.851 -24.749 1.00 82.69 626 ARG A C 1
ATOM 4846 O O . ARG A 1 626 ? 41.421 8.175 -23.850 1.00 82.69 626 ARG A O 1
ATOM 4853 N N . SER A 1 627 ? 40.815 6.750 -25.491 1.00 81.88 627 SER A N 1
ATOM 4854 C CA . SER A 1 627 ? 41.997 5.882 -25.336 1.00 81.88 627 SER A CA 1
ATOM 4855 C C . SER A 1 627 ? 43.297 6.653 -25.583 1.00 81.88 627 SER A C 1
ATOM 4857 O O . SER A 1 627 ? 44.303 6.379 -24.940 1.00 81.88 627 SER A O 1
ATOM 4859 N N . ASN A 1 628 ? 43.235 7.700 -26.411 1.00 84.00 628 ASN A N 1
ATOM 4860 C CA . ASN A 1 628 ? 44.336 8.625 -26.683 1.00 84.00 628 ASN A CA 1
ATOM 4861 C C . ASN A 1 628 ? 44.374 9.867 -25.765 1.00 84.00 628 ASN A C 1
ATOM 4863 O O . ASN A 1 628 ? 45.052 10.847 -26.070 1.00 84.00 628 ASN A O 1
ATOM 4867 N N . GLY A 1 629 ? 43.644 9.869 -24.644 1.00 81.00 629 GLY A N 1
ATOM 4868 C CA . GLY A 1 629 ? 43.717 10.920 -23.619 1.00 81.00 629 GLY A CA 1
ATOM 4869 C C . GLY A 1 629 ? 43.014 12.242 -23.959 1.00 81.00 629 GLY A C 1
ATOM 4870 O O . GLY A 1 629 ? 43.210 13.239 -23.263 1.00 81.00 629 GLY A O 1
ATOM 4871 N N . THR A 1 630 ? 42.178 12.285 -25.001 1.00 82.31 630 THR A N 1
ATOM 4872 C CA . THR A 1 630 ? 41.415 13.490 -25.363 1.00 82.31 630 THR A CA 1
ATOM 4873 C C . THR A 1 630 ? 40.228 13.683 -24.421 1.00 82.31 630 THR A C 1
ATOM 4875 O O . THR A 1 630 ? 39.334 12.843 -24.341 1.00 82.31 630 THR A O 1
ATOM 4878 N N . SER A 1 631 ? 40.180 14.826 -23.735 1.00 75.00 631 SER A N 1
ATOM 4879 C CA . SER A 1 631 ? 39.114 15.149 -22.777 1.00 75.00 631 SER A CA 1
ATOM 4880 C C . SER A 1 631 ? 37.837 15.697 -23.427 1.00 75.00 631 SER A C 1
ATOM 4882 O O . SER A 1 631 ? 36.748 15.484 -22.895 1.00 75.00 631 SER A O 1
ATOM 4884 N N . ASN A 1 632 ? 37.938 16.394 -24.564 1.00 82.00 632 ASN A N 1
ATOM 4885 C CA . ASN A 1 632 ? 36.796 16.923 -25.317 1.00 82.00 632 ASN A CA 1
ATOM 4886 C C . ASN A 1 632 ? 36.480 16.032 -26.528 1.00 82.00 632 ASN A C 1
ATOM 4888 O O . ASN A 1 632 ? 36.821 16.365 -27.662 1.00 82.00 632 ASN A O 1
ATOM 4892 N N . THR A 1 633 ? 35.892 14.865 -26.266 1.00 87.00 633 THR A N 1
ATOM 4893 C CA . THR A 1 633 ? 35.562 13.878 -27.304 1.00 87.00 633 THR A CA 1
ATOM 4894 C C . THR A 1 633 ? 34.402 14.335 -28.195 1.00 87.00 633 THR A C 1
ATOM 4896 O O . THR A 1 633 ? 33.655 15.251 -27.844 1.00 87.00 633 THR A O 1
ATOM 4899 N N . LEU A 1 634 ? 34.210 13.690 -29.350 1.00 88.38 634 LEU A N 1
ATOM 4900 C CA . LEU A 1 634 ? 33.124 14.014 -30.280 1.00 88.38 634 LEU A CA 1
ATOM 4901 C C . LEU A 1 634 ? 31.740 13.928 -29.633 1.00 88.38 634 LEU A C 1
ATOM 4903 O O . LEU A 1 634 ? 30.911 14.784 -29.896 1.00 88.38 634 LEU A O 1
ATOM 4907 N N . MET A 1 635 ? 31.508 12.987 -28.722 1.00 87.62 635 MET A N 1
ATOM 4908 C CA . MET A 1 635 ? 30.250 12.881 -27.977 1.00 87.62 635 MET A CA 1
ATOM 4909 C C . MET A 1 635 ? 29.987 14.100 -27.076 1.00 87.62 635 MET A C 1
ATOM 4911 O O . MET A 1 635 ? 28.836 14.416 -26.789 1.00 87.62 635 MET A O 1
ATOM 4915 N N . ARG A 1 636 ? 31.040 14.814 -26.641 1.00 85.00 636 ARG A N 1
ATOM 4916 C CA . ARG A 1 636 ? 30.911 16.095 -25.923 1.00 85.00 636 ARG A CA 1
ATOM 4917 C C . ARG A 1 636 ? 30.698 17.274 -26.871 1.00 85.00 636 ARG A C 1
ATOM 4919 O O . ARG A 1 636 ? 29.993 18.210 -26.511 1.00 85.00 636 ARG A O 1
ATOM 4926 N N . ARG A 1 637 ? 31.306 17.236 -28.063 1.00 88.56 637 ARG A N 1
ATOM 4927 C CA . ARG A 1 637 ? 31.129 18.256 -29.113 1.00 88.56 637 ARG A CA 1
ATOM 4928 C C . ARG A 1 637 ? 29.742 18.195 -29.758 1.00 88.56 637 ARG A C 1
ATOM 4930 O O . ARG A 1 637 ? 29.164 19.244 -30.016 1.00 88.56 637 ARG A O 1
ATOM 4937 N N . HIS A 1 638 ? 29.227 16.984 -29.959 1.00 91.69 638 HIS A N 1
ATOM 4938 C CA . HIS A 1 638 ? 27.948 16.673 -30.602 1.00 91.69 638 HIS A CA 1
ATOM 4939 C C . HIS A 1 638 ? 27.037 15.882 -29.652 1.00 91.69 638 HIS A C 1
ATOM 4941 O O . HIS A 1 638 ? 26.761 14.700 -29.892 1.00 91.69 638 HIS A O 1
ATOM 4947 N N . PRO A 1 639 ? 26.604 16.495 -28.534 1.00 88.94 639 PRO A N 1
ATOM 4948 C CA . PRO A 1 639 ? 25.705 15.848 -27.588 1.00 88.94 639 PRO A CA 1
ATOM 4949 C C . PRO A 1 639 ? 24.338 15.558 -28.224 1.00 88.94 639 PRO A C 1
ATOM 4951 O O . PRO A 1 639 ? 23.936 16.199 -29.188 1.00 88.94 639 PRO A O 1
ATOM 4954 N N . VAL A 1 640 ? 23.555 14.656 -27.625 1.00 89.25 640 VAL A N 1
ATOM 4955 C CA . VAL A 1 640 ? 22.162 14.364 -28.043 1.00 89.25 640 VAL A CA 1
ATOM 4956 C C . VAL A 1 640 ? 21.348 15.647 -28.260 1.00 89.25 640 VAL A C 1
ATOM 4958 O O . VAL A 1 640 ? 20.619 15.776 -29.240 1.00 89.25 640 VAL A O 1
ATOM 4961 N N . ALA A 1 641 ? 21.527 16.636 -27.380 1.00 86.81 641 ALA A N 1
ATOM 4962 C CA . ALA A 1 641 ? 20.850 17.927 -27.450 1.00 86.81 641 ALA A CA 1
ATOM 4963 C C . ALA A 1 641 ? 21.095 18.700 -28.761 1.00 86.81 641 ALA A C 1
ATOM 4965 O O . ALA A 1 641 ? 20.209 19.429 -29.213 1.00 86.81 641 ALA A O 1
ATOM 4966 N N . SER A 1 642 ? 22.288 18.578 -29.357 1.00 85.19 642 SER A N 1
ATOM 4967 C CA . SER A 1 642 ? 22.673 19.355 -30.540 1.00 85.19 642 SER A CA 1
ATOM 4968 C C . SER A 1 642 ? 22.096 18.793 -31.833 1.00 85.19 642 SER A C 1
ATOM 4970 O O . SER A 1 642 ? 22.099 19.497 -32.846 1.00 85.19 642 SER A O 1
ATOM 4972 N N . LEU A 1 643 ? 21.600 17.552 -31.822 1.00 90.50 643 LEU A N 1
ATOM 4973 C CA . LEU A 1 643 ? 21.061 16.931 -33.020 1.00 90.50 643 LEU A CA 1
ATOM 4974 C C . LEU A 1 643 ? 19.614 17.368 -33.274 1.00 90.50 643 LEU A C 1
ATOM 4976 O O . LEU A 1 643 ? 18.744 17.318 -32.398 1.00 90.50 643 LEU A O 1
ATOM 4980 N N . THR A 1 644 ? 19.397 17.816 -34.504 1.00 88.75 644 THR A N 1
ATOM 4981 C CA . THR A 1 644 ? 18.124 18.180 -35.125 1.00 88.75 644 THR A CA 1
ATOM 4982 C C . THR A 1 644 ? 18.225 17.833 -36.611 1.00 88.75 644 THR A C 1
ATOM 4984 O O . THR A 1 644 ? 19.338 17.758 -37.129 1.00 88.75 644 THR A O 1
ATOM 4987 N N . GLU A 1 645 ? 17.101 17.725 -37.317 1.00 85.50 645 GLU A N 1
ATOM 4988 C CA . GLU A 1 645 ? 17.058 17.586 -38.788 1.00 85.50 645 GLU A CA 1
ATOM 4989 C C . GLU A 1 645 ? 17.999 18.573 -39.508 1.00 85.50 645 GLU A C 1
ATOM 4991 O O . GLU A 1 645 ? 18.722 18.219 -40.435 1.00 85.50 645 GLU A O 1
ATOM 4996 N N . ARG A 1 646 ? 18.055 19.825 -39.029 1.00 85.25 646 ARG A N 1
ATOM 4997 C CA . ARG A 1 646 ? 18.871 20.893 -39.631 1.00 85.25 646 ARG A CA 1
ATOM 4998 C C . ARG A 1 646 ? 20.362 20.762 -39.347 1.00 85.25 646 ARG A C 1
ATOM 5000 O O . ARG A 1 646 ? 21.160 21.142 -40.192 1.00 85.25 646 ARG A O 1
ATOM 5007 N N . SER A 1 647 ? 20.733 20.287 -38.160 1.00 90.00 647 SER A N 1
ATOM 5008 C CA . SER A 1 647 ? 22.139 20.134 -37.763 1.00 90.00 647 SER A CA 1
ATOM 5009 C C . SER A 1 647 ? 22.720 18.776 -38.151 1.00 90.00 647 SER A C 1
ATOM 5011 O O . SER A 1 647 ? 23.934 18.612 -38.102 1.00 90.00 647 SER A O 1
ATOM 5013 N N . PHE A 1 648 ? 21.885 17.815 -38.558 1.00 91.56 648 PHE A N 1
ATOM 5014 C CA . PHE A 1 648 ? 22.308 16.465 -38.920 1.00 91.56 648 PHE A CA 1
ATOM 5015 C C . PHE A 1 648 ? 23.419 16.461 -39.974 1.00 91.56 648 PHE A C 1
ATOM 5017 O O . PHE A 1 648 ? 24.462 15.847 -39.763 1.00 91.56 648 PHE A O 1
ATOM 5024 N N . ALA A 1 649 ? 23.219 17.182 -41.082 1.00 88.69 649 ALA A N 1
ATOM 5025 C CA . ALA A 1 649 ? 24.178 17.230 -42.184 1.00 88.69 649 ALA A CA 1
ATOM 5026 C C . ALA A 1 649 ? 25.527 17.837 -41.762 1.00 88.69 649 ALA A C 1
ATOM 5028 O O . ALA A 1 649 ? 26.578 17.318 -42.135 1.00 88.69 649 ALA A O 1
ATOM 5029 N N . ASP A 1 650 ? 25.498 18.891 -40.940 1.00 90.44 650 ASP A N 1
ATOM 5030 C CA . ASP A 1 650 ? 26.707 19.549 -40.433 1.00 90.44 650 ASP A CA 1
ATOM 5031 C C . ASP A 1 650 ? 27.490 18.627 -39.487 1.00 90.44 650 ASP A C 1
ATOM 5033 O O . ASP A 1 650 ? 28.713 18.514 -39.590 1.00 90.44 650 ASP A O 1
ATOM 5037 N N . VAL A 1 651 ? 26.785 17.924 -38.591 1.00 92.44 651 VAL A N 1
ATOM 5038 C CA . VAL A 1 651 ? 27.393 16.938 -37.686 1.00 92.44 651 VAL A CA 1
ATOM 5039 C C . VAL A 1 651 ? 27.977 15.774 -38.487 1.00 92.44 651 VAL A C 1
ATOM 5041 O O . VAL A 1 651 ? 29.115 15.380 -38.243 1.00 92.44 651 VAL A O 1
ATOM 5044 N N . ALA A 1 652 ? 27.244 15.248 -39.471 1.00 91.25 652 ALA A N 1
ATOM 5045 C CA . ALA A 1 652 ? 27.726 14.173 -40.332 1.00 91.25 652 ALA A CA 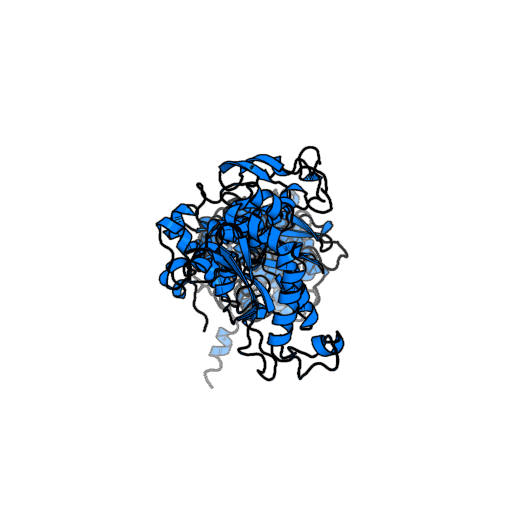1
ATOM 5046 C C . ALA A 1 652 ? 29.005 14.566 -41.082 1.00 91.25 652 ALA A C 1
ATOM 5048 O O . ALA A 1 652 ? 29.963 13.793 -41.083 1.00 91.25 652 ALA A O 1
ATOM 5049 N N . ALA A 1 653 ? 29.060 15.775 -41.649 1.00 89.94 653 ALA A N 1
ATOM 5050 C CA . ALA A 1 653 ? 30.238 16.271 -42.354 1.00 89.94 653 ALA A CA 1
ATOM 5051 C C . ALA A 1 653 ? 31.473 16.379 -41.439 1.00 89.94 653 ALA A C 1
ATOM 5053 O O . ALA A 1 653 ? 32.523 15.835 -41.781 1.00 89.94 653 ALA A O 1
ATOM 5054 N N . ASP A 1 654 ? 31.345 17.007 -40.261 1.00 91.62 654 ASP A N 1
ATOM 5055 C CA . ASP A 1 654 ? 32.450 17.157 -39.291 1.00 91.62 654 ASP A CA 1
ATOM 5056 C C . ASP A 1 654 ? 32.966 15.792 -38.804 1.00 91.62 654 ASP A C 1
ATOM 5058 O O . ASP A 1 654 ? 34.171 15.551 -38.710 1.00 91.62 654 ASP A O 1
ATOM 5062 N N . VAL A 1 655 ? 32.058 14.8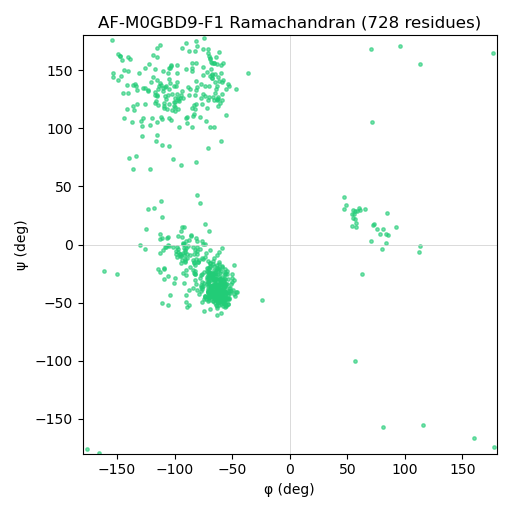51 -38.533 1.00 92.12 655 VAL A N 1
ATOM 5063 C CA . VAL A 1 655 ? 32.418 13.513 -38.043 1.00 92.12 655 VAL A CA 1
ATOM 5064 C C . VAL A 1 655 ? 33.078 12.669 -39.144 1.00 92.12 655 VAL A C 1
ATOM 5066 O O . VAL A 1 655 ? 34.055 11.968 -38.866 1.00 92.12 655 VAL A O 1
ATOM 5069 N N . MET A 1 656 ? 32.599 12.747 -40.391 1.00 89.75 656 MET A N 1
ATOM 5070 C CA . MET A 1 656 ? 33.224 12.079 -41.542 1.00 89.75 656 MET A CA 1
ATOM 5071 C C . MET A 1 656 ? 34.618 12.640 -41.844 1.00 89.75 656 MET A C 1
ATOM 5073 O O . MET A 1 656 ? 35.548 11.865 -42.077 1.00 89.75 656 MET A O 1
ATOM 5077 N N . GLU A 1 657 ? 34.786 13.966 -41.806 1.00 89.44 657 GLU A N 1
ATOM 5078 C CA . GLU A 1 657 ? 36.090 14.614 -41.980 1.00 89.44 657 GLU A CA 1
ATOM 5079 C C . GLU A 1 657 ? 37.081 14.111 -40.928 1.00 89.44 657 GLU A C 1
ATOM 5081 O O . GLU A 1 657 ? 38.190 13.687 -41.262 1.00 89.44 657 GLU A O 1
ATOM 5086 N N . LEU A 1 658 ? 36.659 14.057 -39.663 1.00 88.88 658 LEU A N 1
ATOM 5087 C CA . LEU A 1 658 ? 37.527 13.593 -38.589 1.00 88.88 658 LEU A CA 1
ATOM 5088 C C . LEU A 1 658 ? 37.877 12.102 -38.708 1.00 88.88 658 LEU A C 1
ATOM 5090 O O . LEU A 1 658 ? 39.010 11.713 -38.422 1.00 88.88 658 LEU A O 1
ATOM 5094 N N . ASN A 1 659 ? 36.942 11.266 -39.170 1.00 89.12 659 ASN A N 1
ATOM 5095 C CA . ASN A 1 659 ? 37.223 9.860 -39.460 1.00 89.12 659 ASN A CA 1
ATOM 5096 C C . ASN A 1 659 ? 38.308 9.709 -40.541 1.00 89.12 659 ASN A C 1
ATOM 5098 O O . ASN A 1 659 ? 39.193 8.864 -40.404 1.00 89.12 659 ASN A O 1
ATOM 5102 N N . ASN A 1 660 ? 38.283 10.546 -41.583 1.00 86.19 660 ASN A N 1
ATOM 5103 C CA . ASN A 1 660 ? 39.313 10.548 -42.625 1.00 86.19 660 ASN A CA 1
ATOM 5104 C C . ASN A 1 660 ? 40.676 10.986 -42.072 1.00 86.19 660 ASN A C 1
ATOM 5106 O O . ASN A 1 660 ? 41.670 10.309 -42.323 1.00 86.19 660 ASN A O 1
ATOM 5110 N N . VAL A 1 661 ? 40.723 12.038 -41.246 1.00 85.31 661 VAL A N 1
ATOM 5111 C CA . VAL A 1 661 ? 41.969 12.500 -40.604 1.00 85.31 661 VAL A CA 1
ATOM 5112 C C . VAL A 1 661 ? 42.602 11.396 -39.749 1.00 85.31 661 VAL A C 1
ATOM 5114 O O . VAL A 1 661 ? 43.809 11.156 -39.829 1.00 85.31 661 VAL A O 1
ATOM 5117 N N . TYR A 1 662 ? 41.804 10.681 -38.950 1.00 83.69 662 TYR A N 1
ATOM 5118 C CA . TYR A 1 662 ? 42.319 9.554 -38.169 1.00 83.69 662 TYR A CA 1
ATOM 5119 C C . TYR A 1 662 ? 42.729 8.372 -39.048 1.00 83.69 662 TYR A C 1
ATOM 5121 O O . TYR A 1 662 ? 43.750 7.746 -38.775 1.00 83.69 662 TYR A O 1
ATOM 5129 N N . SER A 1 663 ? 42.010 8.117 -40.143 1.00 81.00 663 SER A N 1
ATOM 5130 C CA . SER A 1 663 ? 42.387 7.090 -41.121 1.00 81.00 663 SER A CA 1
ATOM 5131 C C . SER A 1 663 ? 43.764 7.361 -41.726 1.00 81.00 663 SER A C 1
ATOM 5133 O O . SER A 1 663 ? 44.580 6.448 -41.804 1.00 81.00 663 SER A O 1
ATOM 5135 N N . GLU A 1 664 ? 44.061 8.605 -42.104 1.00 74.81 664 GLU A N 1
ATOM 5136 C CA . GLU A 1 664 ? 45.372 8.992 -42.646 1.00 74.81 664 GLU A CA 1
ATOM 5137 C C . GLU A 1 664 ? 46.502 8.864 -41.617 1.00 74.81 664 GLU A C 1
ATOM 5139 O O . GLU A 1 664 ? 47.630 8.538 -41.982 1.00 74.81 664 GLU A O 1
ATOM 5144 N N . THR A 1 665 ? 46.194 9.100 -40.339 1.00 67.94 665 THR A N 1
ATOM 5145 C CA . THR A 1 665 ? 47.186 9.131 -39.255 1.00 67.94 665 THR A CA 1
ATOM 5146 C C . THR A 1 665 ? 47.516 7.738 -38.706 1.00 67.94 665 THR A C 1
ATOM 5148 O O . THR A 1 665 ? 48.670 7.477 -38.387 1.00 67.94 665 THR A O 1
ATOM 5151 N N . GLU A 1 666 ? 46.530 6.843 -38.598 1.00 66.50 666 GLU A N 1
ATOM 5152 C CA . GLU A 1 666 ? 46.672 5.545 -37.911 1.00 66.50 666 GLU A CA 1
ATOM 5153 C C . GLU A 1 666 ? 46.764 4.341 -38.857 1.00 66.50 666 GLU A C 1
ATOM 5155 O O . GLU A 1 666 ? 47.350 3.322 -38.508 1.00 66.50 666 GLU A O 1
ATOM 5160 N N . SER A 1 667 ? 46.188 4.413 -40.063 1.00 59.44 667 SER A N 1
ATOM 5161 C CA . SER A 1 667 ? 46.189 3.261 -40.983 1.00 59.44 667 SER A CA 1
ATOM 5162 C C . SER A 1 667 ? 47.433 3.182 -41.877 1.00 59.44 667 SER A C 1
ATOM 5164 O O . SER A 1 667 ? 47.478 2.340 -42.778 1.00 59.44 667 SER A O 1
ATOM 5166 N N . ASP A 1 668 ? 48.410 4.084 -41.707 1.00 55.84 668 ASP A N 1
ATOM 5167 C CA . ASP A 1 668 ? 49.509 4.319 -42.661 1.00 55.84 668 ASP A CA 1
ATOM 5168 C C . ASP A 1 668 ? 49.006 4.449 -44.122 1.00 55.84 668 ASP A C 1
ATOM 5170 O O . ASP A 1 668 ? 49.674 4.054 -45.082 1.00 55.84 668 ASP A O 1
ATOM 5174 N N . GLY A 1 669 ? 47.778 4.954 -44.303 1.00 54.41 669 GLY A N 1
ATOM 5175 C CA . GLY A 1 669 ? 47.114 5.083 -45.603 1.00 54.41 669 GLY A CA 1
ATOM 5176 C C . GLY A 1 669 ? 46.628 3.768 -46.233 1.00 54.41 669 GLY A C 1
ATOM 5177 O O . GLY A 1 669 ? 46.364 3.742 -47.436 1.00 54.41 669 GLY A O 1
ATOM 5178 N N . LYS A 1 670 ? 46.516 2.670 -45.471 1.00 50.97 670 LYS A N 1
ATOM 5179 C CA . LYS A 1 670 ? 46.100 1.346 -45.980 1.00 50.97 670 LYS A CA 1
ATOM 5180 C C . LYS A 1 670 ? 44.589 1.086 -45.934 1.00 50.97 670 LYS A C 1
ATOM 5182 O O . LYS A 1 670 ? 44.159 0.042 -46.419 1.00 50.97 670 LYS A O 1
ATOM 5187 N N . GLY A 1 671 ? 43.779 2.009 -45.409 1.00 62.97 671 GLY A N 1
ATOM 5188 C CA . GLY A 1 671 ? 42.317 1.904 -45.443 1.00 62.97 671 GLY A CA 1
ATOM 5189 C C . GLY A 1 671 ? 41.599 3.031 -44.699 1.00 62.97 671 GLY A C 1
ATOM 5190 O O . GLY A 1 671 ? 42.203 3.748 -43.908 1.00 62.97 671 GLY A O 1
ATOM 5191 N N . ILE A 1 672 ? 40.295 3.190 -44.945 1.00 70.56 672 ILE A N 1
ATOM 5192 C CA . ILE A 1 672 ? 39.447 4.115 -44.181 1.00 70.56 672 ILE A CA 1
ATOM 5193 C C . ILE A 1 672 ? 39.045 3.419 -42.875 1.00 70.56 672 ILE A C 1
ATOM 5195 O O . ILE A 1 672 ? 38.419 2.358 -42.895 1.00 70.56 672 ILE A O 1
ATOM 5199 N N . MET A 1 673 ? 39.394 4.005 -41.728 1.00 76.94 673 MET A N 1
ATOM 5200 C CA . MET A 1 673 ? 38.928 3.534 -40.426 1.00 76.94 673 MET A CA 1
ATOM 5201 C C . MET A 1 673 ? 37.402 3.544 -40.380 1.00 76.94 673 MET A C 1
ATOM 5203 O O . MET A 1 673 ? 36.756 4.459 -40.878 1.00 76.94 673 MET A O 1
ATOM 5207 N N . ASN A 1 674 ? 36.813 2.536 -39.738 1.00 83.25 674 ASN A N 1
ATOM 5208 C CA . ASN A 1 674 ? 35.370 2.476 -39.489 1.00 83.25 674 ASN A CA 1
ATOM 5209 C C . ASN A 1 674 ? 34.480 2.596 -40.742 1.00 83.25 674 ASN A C 1
ATOM 5211 O O . ASN A 1 674 ? 33.328 2.999 -40.595 1.00 83.25 674 ASN A O 1
ATOM 5215 N N . SER A 1 675 ? 34.970 2.219 -41.934 1.00 83.56 675 SER A N 1
ATOM 5216 C CA . SER A 1 675 ? 34.261 2.337 -43.227 1.00 83.56 675 SER A CA 1
ATOM 5217 C C . SER A 1 675 ? 32.817 1.811 -43.211 1.00 83.56 675 SER A C 1
ATOM 5219 O O . SER A 1 675 ? 31.942 2.405 -43.837 1.00 83.56 675 SER A O 1
ATOM 5221 N N . ARG A 1 676 ? 32.539 0.798 -42.377 1.00 86.19 676 ARG A N 1
ATOM 5222 C CA . ARG A 1 676 ? 31.200 0.251 -42.098 1.00 86.19 676 ARG A CA 1
ATOM 5223 C C . ARG A 1 676 ? 30.124 1.288 -41.731 1.00 86.19 676 ARG A C 1
ATOM 5225 O O . ARG A 1 676 ? 28.958 1.026 -42.002 1.00 86.19 676 ARG A O 1
ATOM 5232 N N . TYR A 1 677 ? 30.471 2.432 -41.121 1.00 89.25 677 TYR A N 1
ATOM 5233 C CA . TYR A 1 677 ? 29.494 3.495 -40.822 1.00 89.25 677 TYR A CA 1
ATOM 5234 C C . TYR A 1 677 ? 29.353 4.514 -41.966 1.00 89.25 677 TYR A C 1
ATOM 5236 O O . TYR A 1 677 ? 28.223 4.704 -42.411 1.00 89.25 677 TYR A O 1
ATOM 5244 N N . PRO A 1 678 ? 30.428 5.161 -42.481 1.00 84.94 678 PRO A N 1
ATOM 5245 C CA . PRO A 1 678 ? 30.298 6.143 -43.558 1.00 84.94 678 PRO A CA 1
ATOM 5246 C C . PRO A 1 678 ? 29.679 5.588 -44.841 1.00 84.94 678 PRO A C 1
ATOM 5248 O O . PRO A 1 678 ? 28.870 6.282 -45.446 1.00 84.94 678 PRO A O 1
ATOM 5251 N N . GLU A 1 679 ? 30.025 4.360 -45.245 1.00 85.31 679 GLU A N 1
ATOM 5252 C CA . GLU A 1 679 ? 29.475 3.739 -46.461 1.00 85.31 679 GLU A CA 1
ATOM 5253 C C . GLU A 1 679 ? 27.950 3.609 -46.359 1.00 85.31 679 GLU A C 1
ATOM 5255 O O . GLU A 1 679 ? 27.220 4.097 -47.215 1.00 85.31 679 GLU A O 1
ATOM 5260 N N . ARG A 1 680 ? 27.455 3.085 -45.235 1.00 83.62 680 ARG A N 1
ATOM 5261 C CA . ARG A 1 680 ? 26.016 2.905 -45.001 1.00 83.62 680 ARG A CA 1
ATOM 5262 C C . ARG A 1 680 ? 25.274 4.205 -44.751 1.00 83.62 680 ARG A C 1
ATOM 5264 O O . ARG A 1 680 ? 24.119 4.321 -45.127 1.00 83.62 680 ARG A O 1
ATOM 5271 N N . LEU A 1 681 ? 25.917 5.176 -44.105 1.00 84.75 681 LEU A N 1
ATOM 5272 C CA . LEU A 1 681 ? 25.321 6.492 -43.887 1.00 84.75 681 LEU A CA 1
ATOM 5273 C C . LEU A 1 681 ? 25.138 7.230 -45.221 1.00 84.75 681 LEU A C 1
ATOM 5275 O O . LEU A 1 681 ? 24.146 7.931 -45.403 1.00 84.75 681 LEU A O 1
ATOM 5279 N N . MET A 1 682 ? 26.069 7.045 -46.164 1.00 78.12 682 MET A N 1
ATOM 5280 C CA . MET A 1 682 ? 25.926 7.545 -47.530 1.00 78.12 682 MET A CA 1
ATOM 5281 C C . MET A 1 682 ? 24.830 6.809 -48.304 1.00 78.12 682 MET A C 1
ATOM 5283 O O . MET A 1 682 ? 24.147 7.456 -49.091 1.00 78.12 682 MET A O 1
ATOM 5287 N N . ASP A 1 683 ? 24.639 5.508 -48.086 1.00 75.00 683 ASP A N 1
ATOM 5288 C CA . ASP A 1 683 ? 23.576 4.735 -48.742 1.00 75.00 683 ASP A CA 1
ATOM 5289 C C . ASP A 1 683 ? 22.179 5.057 -48.177 1.00 75.00 683 ASP A C 1
ATOM 5291 O O . ASP A 1 683 ? 21.248 5.291 -48.945 1.00 75.00 683 ASP A O 1
ATOM 5295 N N . ALA A 1 684 ? 22.038 5.152 -46.851 1.00 68.19 684 ALA A N 1
ATOM 5296 C CA . ALA A 1 684 ? 20.777 5.480 -46.179 1.00 68.19 684 ALA A CA 1
ATOM 5297 C C . ALA A 1 684 ? 20.357 6.950 -46.388 1.00 68.19 684 ALA A C 1
ATOM 5299 O O . ALA A 1 684 ? 19.179 7.250 -46.541 1.00 68.19 684 ALA A O 1
ATOM 5300 N N . GLY A 1 685 ? 21.314 7.883 -46.466 1.00 62.03 685 GLY A N 1
ATOM 5301 C CA . GLY A 1 685 ? 21.042 9.316 -46.647 1.00 62.03 685 GLY A CA 1
ATOM 5302 C C . GLY A 1 685 ? 20.748 9.765 -48.088 1.00 62.03 685 GLY A C 1
ATOM 5303 O O . GLY A 1 685 ? 20.612 10.963 -48.331 1.00 62.03 685 GLY A O 1
ATOM 5304 N N . GLN A 1 686 ? 20.700 8.852 -49.066 1.00 62.69 686 GLN A N 1
ATOM 5305 C CA . GLN A 1 686 ? 20.577 9.192 -50.493 1.00 62.69 686 GLN A CA 1
ATOM 5306 C C . GLN A 1 686 ? 19.139 9.439 -50.985 1.00 62.69 686 GLN A C 1
ATOM 5308 O O . GLN A 1 686 ? 18.972 9.959 -52.091 1.00 62.69 686 GLN A O 1
ATOM 5313 N N . GLN A 1 687 ? 18.106 9.089 -50.211 1.00 63.03 687 GLN A N 1
ATOM 5314 C CA . GLN A 1 687 ? 16.714 9.125 -50.689 1.00 63.03 687 GLN A CA 1
ATOM 5315 C C . GLN A 1 687 ? 15.981 10.444 -50.404 1.00 63.03 687 GLN A C 1
ATOM 5317 O O . GLN A 1 687 ? 15.174 10.887 -51.226 1.00 63.03 687 GLN A O 1
ATOM 5322 N N . SER A 1 688 ? 16.290 11.109 -49.291 1.00 68.81 688 SER A N 1
ATOM 5323 C CA . SER A 1 688 ? 15.668 12.370 -48.869 1.00 68.81 688 SER A CA 1
ATOM 5324 C C . SER A 1 688 ? 16.662 13.229 -48.083 1.00 68.81 688 SER A C 1
ATOM 5326 O O . SER A 1 688 ? 17.479 12.725 -47.312 1.00 68.81 688 SER A O 1
ATOM 5328 N N . ALA A 1 689 ? 16.620 14.551 -48.289 1.00 76.00 689 ALA A N 1
ATOM 5329 C CA . ALA A 1 689 ? 17.465 15.466 -47.527 1.00 76.00 689 ALA A CA 1
ATOM 5330 C C . ALA A 1 689 ? 17.022 15.474 -46.050 1.00 76.00 689 ALA A C 1
ATOM 5332 O O . ALA A 1 689 ? 15.817 15.489 -45.806 1.00 76.00 689 ALA A O 1
ATOM 5333 N N . PRO A 1 690 ? 17.943 15.574 -45.068 1.00 80.25 690 PRO A N 1
ATOM 5334 C CA . PRO A 1 690 ? 17.585 15.568 -43.646 1.00 80.25 690 PRO A CA 1
ATOM 5335 C C . PRO A 1 690 ? 16.555 16.617 -43.210 1.00 80.25 690 PRO A C 1
ATOM 5337 O O . PRO A 1 690 ? 15.893 16.447 -42.196 1.00 80.25 690 PRO A O 1
ATOM 5340 N N . THR A 1 691 ? 16.405 17.711 -43.963 1.00 77.94 691 THR A N 1
ATOM 5341 C CA . THR A 1 691 ? 15.404 18.761 -43.707 1.00 77.94 691 THR A CA 1
ATOM 5342 C C . THR A 1 691 ? 13.989 18.412 -44.160 1.00 77.94 691 THR A C 1
ATOM 5344 O O . THR A 1 691 ? 13.064 19.144 -43.817 1.00 77.94 691 THR A O 1
ATOM 5347 N N . ASP A 1 692 ? 13.839 17.357 -44.959 1.00 83.81 692 ASP A N 1
ATOM 5348 C CA . ASP A 1 692 ? 12.565 16.876 -45.501 1.00 83.81 692 ASP A CA 1
ATOM 5349 C C . ASP A 1 692 ? 12.090 15.596 -44.788 1.00 83.81 692 ASP A C 1
ATOM 5351 O O . ASP A 1 692 ? 11.115 14.979 -45.215 1.00 83.81 692 ASP A O 1
ATOM 5355 N N . TRP A 1 693 ? 12.796 15.191 -43.729 1.00 88.06 693 TRP A N 1
ATOM 5356 C CA . TRP A 1 693 ? 12.500 14.002 -42.939 1.00 88.06 693 TRP A CA 1
ATOM 5357 C C . TRP A 1 693 ? 11.207 14.149 -42.129 1.00 88.06 693 TRP A C 1
ATOM 5359 O O . TRP A 1 693 ? 10.860 15.239 -41.670 1.00 88.06 693 TRP A O 1
ATOM 5369 N N . GLY A 1 694 ? 10.479 13.041 -41.983 1.00 86.12 694 GLY A N 1
ATOM 5370 C CA . GLY A 1 694 ? 9.230 12.962 -41.218 1.00 86.12 694 GLY A CA 1
ATOM 5371 C C . GLY A 1 694 ? 9.413 12.555 -39.753 1.00 86.12 694 GLY A C 1
ATOM 5372 O O . GLY A 1 694 ? 8.448 12.608 -38.989 1.00 86.12 694 GLY A O 1
ATOM 5373 N N . ILE A 1 695 ? 10.620 12.137 -39.369 1.00 89.50 695 ILE A N 1
ATOM 5374 C CA . ILE A 1 695 ? 10.979 11.688 -38.027 1.00 89.50 695 ILE A CA 1
ATOM 5375 C C . ILE A 1 695 ? 10.817 12.809 -37.003 1.00 89.50 695 ILE A C 1
ATOM 5377 O O . ILE A 1 695 ? 11.246 13.947 -37.201 1.00 89.50 695 ILE A O 1
ATOM 5381 N N . ASP A 1 696 ? 10.232 12.475 -35.855 1.00 91.56 696 ASP A N 1
ATOM 5382 C CA . ASP A 1 696 ? 10.183 13.410 -34.741 1.00 91.56 696 ASP A CA 1
ATOM 5383 C C . ASP A 1 696 ? 11.591 13.666 -34.177 1.00 91.56 696 ASP A C 1
ATOM 5385 O O . ASP A 1 696 ? 12.450 12.783 -34.118 1.00 91.56 696 ASP A O 1
ATOM 5389 N N . ARG A 1 697 ? 11.836 14.886 -33.694 1.00 92.44 697 ARG A N 1
ATOM 5390 C CA . ARG A 1 697 ? 13.138 15.272 -33.137 1.00 92.44 697 ARG A CA 1
ATOM 5391 C C . ARG A 1 697 ? 13.591 14.356 -32.000 1.00 92.44 697 ARG A C 1
ATOM 5393 O O . ARG A 1 697 ? 14.789 14.091 -31.879 1.00 92.44 697 ARG A O 1
ATOM 5400 N N . SER A 1 698 ? 12.683 13.947 -31.129 1.00 91.31 698 SER A N 1
ATOM 5401 C CA . SER A 1 698 ? 13.005 13.113 -29.976 1.00 91.31 698 SER A CA 1
ATOM 5402 C C . SER A 1 698 ? 13.275 11.667 -30.400 1.00 91.31 698 SER A C 1
ATOM 5404 O O . SER A 1 698 ? 14.207 11.053 -29.880 1.00 91.31 698 SER A O 1
ATOM 5406 N N . ASP A 1 699 ? 12.588 11.185 -31.437 1.00 93.25 699 ASP A N 1
ATOM 5407 C CA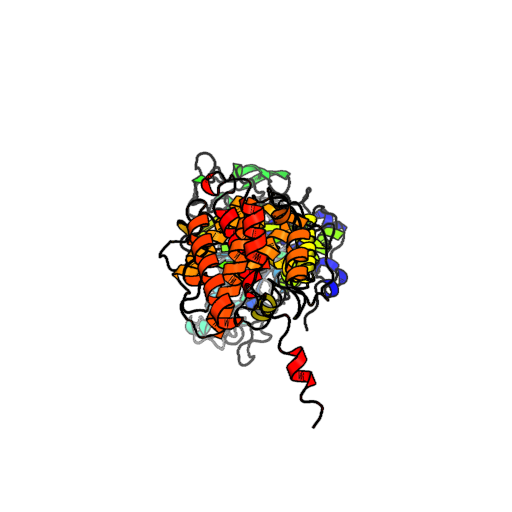 . ASP A 1 699 ? 12.867 9.900 -32.087 1.00 93.25 699 ASP A CA 1
ATOM 5408 C C . ASP A 1 699 ? 14.252 9.886 -32.777 1.00 93.25 699 ASP A C 1
ATOM 5410 O O . ASP A 1 699 ? 15.084 9.007 -32.523 1.00 93.25 699 ASP A O 1
ATOM 5414 N N . LEU A 1 700 ? 14.577 10.942 -33.535 1.00 94.19 700 LEU A N 1
ATOM 5415 C CA . LEU A 1 700 ? 15.901 11.159 -34.139 1.00 94.19 700 LEU A CA 1
ATOM 5416 C C . LEU A 1 700 ? 17.018 11.119 -33.085 1.00 94.19 700 LEU A C 1
ATOM 5418 O O . LEU A 1 700 ? 18.060 10.480 -33.258 1.00 94.19 700 LEU A O 1
ATOM 5422 N N . ARG A 1 701 ? 16.808 11.820 -31.968 1.00 94.81 701 ARG A N 1
ATOM 5423 C CA . ARG A 1 701 ? 17.767 11.912 -30.861 1.00 94.81 701 ARG A CA 1
ATOM 5424 C C . ARG A 1 701 ? 17.945 10.590 -30.131 1.00 94.81 701 ARG A C 1
ATOM 5426 O O . ARG A 1 701 ? 19.075 10.273 -29.753 1.00 94.81 701 ARG A O 1
ATOM 5433 N N . TYR A 1 702 ? 16.868 9.834 -29.936 1.00 95.44 702 TYR A N 1
ATOM 5434 C CA . TYR A 1 702 ? 16.930 8.505 -29.340 1.00 95.44 702 TYR A CA 1
ATOM 5435 C C . TYR A 1 702 ? 17.781 7.557 -30.193 1.00 95.44 702 TYR A C 1
ATOM 5437 O O . TYR A 1 702 ? 18.756 6.999 -29.686 1.00 95.44 702 TYR A O 1
ATOM 5445 N N . HIS A 1 703 ? 17.502 7.455 -31.495 1.00 95.50 703 HIS A N 1
ATOM 5446 C CA . HIS A 1 703 ? 18.258 6.579 -32.395 1.00 95.50 703 HIS A CA 1
ATOM 5447 C C . HIS A 1 703 ? 19.726 6.998 -32.533 1.00 95.50 703 HIS A C 1
ATOM 5449 O O . HIS A 1 703 ? 20.617 6.147 -32.518 1.00 95.50 703 HIS A O 1
ATOM 5455 N N . TYR A 1 704 ? 20.014 8.302 -32.552 1.00 95.75 704 TYR A N 1
ATOM 5456 C CA . TYR A 1 704 ? 21.387 8.806 -32.475 1.00 95.75 704 TYR A CA 1
ATOM 5457 C C . TYR A 1 704 ? 22.095 8.417 -31.169 1.00 95.75 704 TYR A C 1
ATOM 5459 O O . TYR A 1 704 ? 23.243 7.969 -31.195 1.00 95.75 704 TYR A O 1
ATOM 5467 N N . ALA A 1 705 ? 21.424 8.533 -30.018 1.00 94.75 705 ALA A N 1
ATOM 5468 C CA . ALA A 1 705 ? 21.979 8.120 -28.729 1.00 94.75 705 ALA A CA 1
ATOM 5469 C C . ALA A 1 705 ? 22.230 6.606 -28.661 1.00 94.75 705 ALA A C 1
ATOM 5471 O O . ALA A 1 705 ? 23.279 6.176 -28.172 1.00 94.75 705 ALA A O 1
ATOM 5472 N N . LEU A 1 706 ? 21.314 5.801 -29.201 1.00 95.31 706 LEU A N 1
ATOM 5473 C CA . LEU A 1 706 ? 21.481 4.357 -29.337 1.00 95.31 706 LEU A CA 1
ATOM 5474 C C . LEU A 1 706 ? 22.695 4.019 -30.215 1.00 95.31 706 LEU A C 1
ATOM 5476 O O . LEU A 1 706 ? 23.525 3.190 -29.838 1.00 95.31 706 LEU A O 1
ATOM 5480 N N . GLY A 1 707 ? 22.860 4.737 -31.327 1.00 95.19 707 GLY A N 1
ATOM 5481 C CA . GLY A 1 707 ? 24.042 4.667 -32.180 1.00 95.19 707 GLY A CA 1
ATOM 5482 C C . GLY A 1 707 ? 25.329 4.949 -31.411 1.00 95.19 707 GLY A C 1
ATOM 5483 O O . GLY A 1 707 ? 26.238 4.120 -31.399 1.00 95.19 707 GLY A O 1
ATOM 5484 N N . MET A 1 708 ? 25.398 6.081 -30.700 1.00 93.25 708 MET A N 1
ATOM 5485 C CA . MET A 1 708 ? 26.568 6.441 -29.882 1.00 93.25 708 MET A CA 1
ATOM 5486 C C . MET A 1 708 ? 26.924 5.347 -28.880 1.00 93.25 708 MET A C 1
ATOM 5488 O O . MET A 1 708 ? 28.098 5.035 -28.687 1.00 93.25 708 MET A O 1
ATOM 5492 N N . THR A 1 709 ? 25.906 4.737 -28.282 1.00 92.56 709 THR A N 1
ATOM 5493 C CA . THR A 1 709 ? 26.042 3.644 -27.318 1.00 92.56 709 THR A CA 1
ATOM 5494 C C . THR A 1 709 ? 26.657 2.403 -27.948 1.00 92.56 709 THR A C 1
ATOM 5496 O O . THR A 1 709 ? 27.600 1.844 -27.382 1.00 92.56 709 THR A O 1
ATOM 5499 N N . TYR A 1 710 ? 26.168 2.010 -29.129 1.00 92.56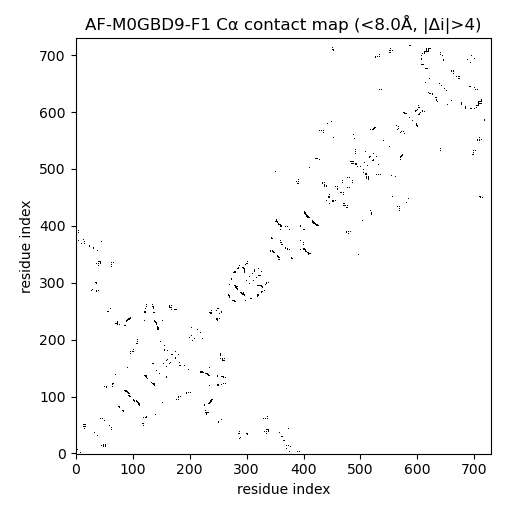 710 TYR A N 1
ATOM 5500 C CA . TYR A 1 710 ? 26.693 0.883 -29.899 1.00 92.56 710 TYR A CA 1
ATOM 5501 C C . TYR A 1 710 ? 28.139 1.131 -30.327 1.00 92.56 710 TYR A C 1
ATOM 5503 O O . TYR A 1 710 ? 29.025 0.335 -30.020 1.00 92.56 710 TYR A O 1
ATOM 5511 N N . GLY A 1 711 ? 28.400 2.271 -30.969 1.00 91.25 711 GLY A N 1
ATOM 5512 C CA . GLY A 1 711 ? 29.724 2.625 -31.478 1.00 91.25 711 GLY A CA 1
ATOM 5513 C C . GLY A 1 711 ? 30.781 2.747 -30.384 1.00 91.25 711 GLY A C 1
ATOM 5514 O O . GLY A 1 711 ? 31.930 2.350 -30.570 1.00 91.25 711 GLY A O 1
ATOM 5515 N N . ALA A 1 712 ? 30.395 3.248 -29.211 1.00 88.19 712 ALA A N 1
ATOM 5516 C CA . ALA A 1 712 ? 31.286 3.348 -28.064 1.00 88.19 712 ALA A CA 1
ATOM 5517 C C . ALA A 1 712 ? 31.705 1.973 -27.508 1.00 88.19 712 ALA A C 1
ATOM 5519 O O . ALA A 1 712 ? 32.795 1.866 -26.945 1.00 88.19 712 ALA A O 1
ATOM 5520 N N . SER A 1 713 ? 30.871 0.941 -27.679 1.00 83.69 713 SER A N 1
ATOM 5521 C CA . SER A 1 713 ? 31.166 -0.459 -27.338 1.00 83.69 713 SER A CA 1
ATOM 5522 C C . SER A 1 713 ? 31.738 -1.278 -28.502 1.00 83.69 713 SER A C 1
ATOM 5524 O O . SER A 1 713 ? 32.156 -2.422 -28.317 1.00 83.69 713 SER A O 1
ATOM 5526 N N . ASP A 1 714 ? 31.773 -0.719 -29.711 1.00 80.00 714 ASP A N 1
ATOM 5527 C CA . ASP A 1 714 ? 32.342 -1.308 -30.932 1.00 80.00 714 ASP A CA 1
ATOM 5528 C C . ASP A 1 714 ? 33.888 -1.211 -30.953 1.00 80.00 714 ASP A C 1
ATOM 5530 O O . ASP A 1 714 ? 34.533 -0.954 -31.974 1.00 80.00 714 ASP A O 1
ATOM 5534 N N . THR A 1 715 ? 34.498 -1.353 -29.772 1.00 65.25 715 THR A N 1
ATOM 5535 C CA . THR A 1 715 ? 35.944 -1.302 -29.513 1.00 65.25 715 THR A CA 1
ATOM 5536 C C . THR A 1 715 ? 36.539 -2.661 -29.147 1.00 65.25 715 THR A C 1
ATOM 5538 O O . THR A 1 715 ? 37.740 -2.823 -29.299 1.00 65.25 715 THR A O 1
ATOM 5541 N N . PHE A 1 716 ? 35.727 -3.617 -28.680 1.00 49.41 716 PHE A N 1
ATOM 5542 C CA . PHE A 1 716 ? 36.179 -4.794 -27.911 1.00 49.41 716 PHE A CA 1
ATOM 5543 C C . PHE A 1 716 ? 36.379 -6.095 -28.696 1.00 49.41 716 PHE A C 1
ATOM 5545 O O . PHE A 1 716 ? 36.621 -7.136 -28.098 1.00 49.41 716 PHE A O 1
ATOM 5552 N N . VAL A 1 717 ? 36.286 -6.066 -30.022 1.00 46.81 717 VAL A N 1
ATOM 5553 C CA . VAL A 1 717 ? 36.518 -7.272 -30.824 1.00 46.81 717 VAL A CA 1
ATOM 5554 C C . VAL A 1 717 ? 37.910 -7.175 -31.447 1.00 46.81 717 VAL A C 1
ATOM 5556 O O . VAL A 1 717 ? 38.101 -6.334 -32.325 1.00 46.81 717 VAL A O 1
ATOM 5559 N N . ASP A 1 718 ? 38.837 -7.977 -30.917 1.00 37.66 718 ASP A N 1
ATOM 5560 C CA . ASP A 1 718 ? 40.270 -8.146 -31.234 1.00 37.66 718 ASP A CA 1
ATOM 5561 C C . ASP A 1 718 ? 41.253 -7.022 -30.845 1.00 37.66 718 ASP A C 1
ATOM 5563 O O . ASP A 1 718 ? 41.316 -5.977 -31.488 1.00 37.66 718 ASP A O 1
ATOM 5567 N N . ASP A 1 719 ? 42.019 -7.306 -29.777 1.00 33.91 719 ASP A N 1
ATOM 5568 C CA . ASP A 1 719 ? 43.477 -7.071 -29.653 1.00 33.91 719 ASP A CA 1
ATOM 5569 C C . ASP A 1 719 ? 44.094 -7.933 -28.513 1.00 33.91 719 ASP A C 1
ATOM 5571 O O . ASP A 1 719 ? 45.267 -8.296 -28.563 1.00 33.91 719 ASP A O 1
ATOM 5575 N N . ASP A 1 720 ? 43.308 -8.384 -27.523 1.00 33.97 720 ASP A N 1
ATOM 5576 C CA . ASP A 1 720 ? 43.832 -9.205 -26.406 1.00 33.97 720 ASP A CA 1
ATOM 5577 C C . ASP A 1 720 ? 43.962 -10.717 -26.712 1.00 33.97 720 ASP A C 1
ATOM 5579 O O . ASP A 1 720 ? 44.543 -11.471 -25.927 1.00 33.97 720 ASP A O 1
ATOM 5583 N N . SER A 1 721 ? 43.459 -11.195 -27.857 1.00 33.16 721 SER A N 1
ATOM 5584 C CA . SER A 1 721 ? 43.506 -12.622 -28.225 1.00 33.16 721 SER A CA 1
ATOM 5585 C C . SER A 1 721 ? 44.835 -13.047 -28.880 1.00 33.16 721 SER A C 1
ATOM 5587 O O . SER A 1 721 ? 45.203 -14.225 -28.810 1.00 33.16 721 SER A O 1
ATOM 5589 N N . GLU A 1 722 ? 45.593 -12.105 -29.455 1.00 28.91 722 GLU A N 1
ATOM 5590 C CA . GLU A 1 722 ? 46.949 -12.346 -29.977 1.00 28.91 722 GLU A CA 1
ATOM 5591 C C . GLU A 1 722 ? 48.024 -12.164 -28.893 1.00 28.91 722 GLU A C 1
ATOM 5593 O O . GLU A 1 722 ? 48.915 -13.008 -28.774 1.00 28.91 722 GLU A O 1
ATOM 5598 N N . ALA A 1 723 ? 47.891 -11.168 -28.009 1.00 30.50 723 ALA A N 1
ATOM 5599 C CA . ALA A 1 723 ? 48.856 -10.929 -26.928 1.00 30.50 723 ALA A CA 1
ATOM 5600 C C . ALA A 1 723 ? 48.922 -12.077 -25.896 1.00 30.50 723 ALA A C 1
ATOM 5602 O O . ALA A 1 723 ? 49.983 -12.345 -25.326 1.00 30.50 723 ALA A O 1
ATOM 5603 N N . ALA A 1 724 ? 47.818 -12.804 -25.688 1.00 31.83 724 ALA A N 1
ATOM 5604 C CA . ALA A 1 724 ? 47.777 -13.977 -24.811 1.00 31.83 724 ALA A CA 1
ATOM 5605 C C . ALA A 1 724 ? 48.347 -15.260 -25.455 1.00 31.83 724 ALA A C 1
ATOM 5607 O O . ALA A 1 724 ? 48.627 -16.226 -24.745 1.00 31.83 724 ALA A O 1
ATOM 5608 N N . ARG A 1 725 ? 48.534 -15.293 -26.784 1.00 33.53 725 ARG A N 1
ATOM 5609 C CA . ARG A 1 725 ? 49.113 -16.448 -27.497 1.00 33.53 725 ARG A CA 1
ATOM 5610 C C . ARG A 1 725 ? 50.625 -16.348 -27.680 1.00 33.53 725 ARG A C 1
ATOM 5612 O O . ARG A 1 725 ? 51.272 -17.385 -27.760 1.00 33.53 725 ARG A O 1
ATOM 5619 N N . GLU A 1 726 ? 51.194 -15.145 -27.676 1.00 34.50 726 GLU A N 1
ATOM 5620 C CA . GLU A 1 726 ? 52.647 -14.951 -27.804 1.00 34.50 726 GLU A CA 1
ATOM 5621 C C . GLU A 1 726 ? 53.420 -15.007 -26.473 1.00 34.50 726 GLU A C 1
ATOM 5623 O O . GLU A 1 726 ? 54.641 -15.102 -26.489 1.00 34.50 726 GLU A O 1
ATOM 5628 N N . GLN A 1 727 ? 52.751 -15.032 -25.313 1.00 36.62 727 GLN A N 1
ATOM 5629 C CA . GLN A 1 727 ? 53.412 -15.210 -24.002 1.00 36.62 727 GLN A CA 1
ATOM 5630 C C . GLN A 1 727 ? 53.449 -16.671 -23.510 1.00 36.62 727 GLN A C 1
ATOM 5632 O O . GLN A 1 727 ? 53.755 -16.927 -22.347 1.00 36.62 727 GLN A O 1
ATOM 5637 N N . GLY A 1 728 ? 53.120 -17.634 -24.379 1.00 36.56 728 GLY A N 1
ATOM 5638 C CA . GLY A 1 728 ? 53.079 -19.066 -24.060 1.00 36.56 728 GLY A CA 1
ATOM 5639 C C . GLY A 1 728 ? 54.243 -19.909 -24.593 1.00 36.56 728 GLY A C 1
ATOM 5640 O O . GLY A 1 728 ? 54.254 -21.104 -24.318 1.00 36.56 728 GLY A O 1
ATOM 5641 N N . ASP A 1 729 ? 55.191 -19.319 -25.324 1.00 38.16 729 ASP A N 1
ATOM 5642 C CA . ASP A 1 729 ? 56.400 -19.992 -25.823 1.00 38.16 729 ASP A CA 1
ATOM 5643 C C . ASP A 1 729 ? 57.637 -19.108 -25.553 1.00 38.16 729 ASP A C 1
ATOM 5645 O O . ASP A 1 729 ? 58.154 -18.444 -26.450 1.00 38.16 729 ASP A O 1
ATOM 5649 N N . ASP A 1 730 ? 58.080 -19.081 -24.290 1.00 33.91 730 ASP A N 1
ATOM 5650 C CA . ASP A 1 730 ? 59.503 -19.004 -23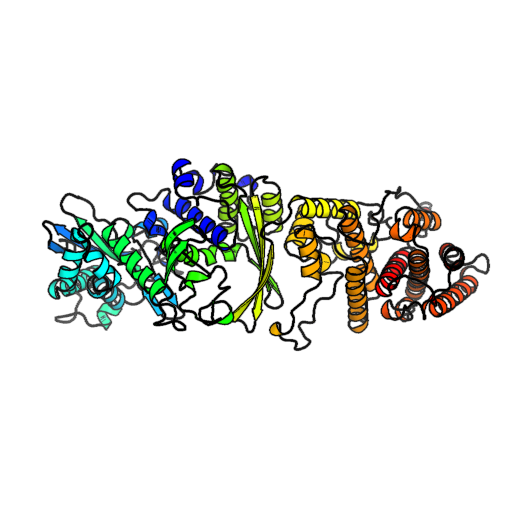.897 1.00 33.91 730 ASP A CA 1
ATOM 5651 C C . ASP A 1 730 ? 59.715 -19.451 -22.435 1.00 33.91 730 ASP A C 1
ATOM 5653 O O . ASP A 1 730 ? 59.036 -18.916 -21.523 1.00 33.91 730 ASP A O 1
#

Foldseek 3Di:
DAQFLVNCDLCNALCVLPDLVNLVVQQFPAFDDDPLQLLLLLLSSVLCSLCSPPPLFDSLLSLQADLVPLLCLQVDADPVRLQVPFFFEKAAEWEQEPLAIDGDPLGIDGHRDHSSCSLLQRWGWDDDDPDIDGLALKDFDAAFLVRLLVSLLCSQAVNLPFPLNVVLCVDPVLVSPSVNSNVCSPDPVRSVVSSVSSQVVLVDDPVNAPDPDHDPVRRRVTCVSNAGRSGHMHHYWYDYPPDPDTTHLSSRVSRSSSSLSSSCVCQQCADPLCGPQRQKDWDQAPNNRDTDIFGQRAAAAVNLDDSVPLVQAVVSHNSRSCVSHGHDSSSRSSSNNSNVLQCLQWDDPDLQKIKGWRKTFNDSRPVSSSLSSSLSRSSVVDPPDDLLSVVVSQLVDPGIFIWIWMWGDAPNPHTHTLDTDGGQPSPLLLLLLVLLLVLLCFLCCPDPQHLQVVLLVVQVPDPPHDPLLSDNDSSSSSSCLSVLNLCVLQFDDDDPPPPQRSVNDNDDVSNVLSVCSRNVHADEPLVSLVRRLVVQVVCLVPPLPVDDCRLLSSLVSSVSSLQSCQSSVRYPPAHHFDDGDDSPDLDLLVSVVVVQVRGCRQVVDLLLVLLLLLLLLQLQQQLVCVVVPNSCGSCNVCPLVNDDLVCSVVSSVVSQVVQVVVCVVPVVVPDRPPCSRVVVSCVSCPPDRSVPDPDDSSSSSSSSSNSSSSNNSSPSRDDVVVVVVVVPDD

Radius of gyration: 35.43 Å; Cα contacts (8 Å, |Δi|>4): 1290; chains: 1; bounding box: 96×49×110 Å

Organism: Haloferax prahovense (strain DSM 18310 / JCM 13924 / TL6) (NCBI:txid1227461)

Sequence (730 aa):
MNLSLDEIGQAQTDLASVSDEDIEAALPNRPPASLFDIAYLYTTLDTLARTATVEGIDRSYVPYMTPGAKTEVFTQSDADGDHAGNPNVLAARIVIENGEARLDDEPVVAERFSADDVYRLGYSTFQKTSHTTVYSATFQKSGSALKITDALVDQLVKWTDKDGTVAAREEDVYAGVLGPLGDLGDDEVAAEALREATWELFGLDEDSIEGEEPTDEEISKAGNGIIGDAGMFVTLAIRTGGDDTFRYPGEVPAMNEAMARNRSVKLKEGKSATKGMDAYGEGVCLVLDEEQEVYGGSGTPMATSAGKQWGLFDDMDPGSAHRTRPLSRDAANSLSGAQGILDQFRTELGLGQHLYLLPYPHSLDVDAVRDLYVVLDAVRDSDDLTEVDLVPHVTDKEDLSLYAYLLTFEQSSVRLPQFEAPRIVKTRGRELSEAHVKEVAGWVFADEQGPFARYRQFWEADDNKPGWVYATTGPLVLSVLARQRYFAPTVTRPDKDAGTDAASMTYFPHLDFSFRLFEGDDIGATELFDQFAQKCIDYQRTAFEEGWDATPRIAATQYLQACAVAAVDGLDGYAPRNHDYDYTMTDRETRLNSFIESHPAIRDDEERQSAFLLGGLVGRLSAFQRSNGTSNTLMRRHPVASLTERSFADVAADVMELNNVYSETESDGKGIMNSRYPERLMDAGQQSAPTDWGIDRSDLRYHYALGMTYGASDTFVDDDSEAAREQGDD

Solvent-accessible surface area (backbone atoms only — not comparable to full-atom values): 38920 Å² total; per-residue (Å²): 135,84,74,51,78,80,71,50,40,57,85,70,40,65,52,53,76,47,52,68,69,62,50,59,72,69,51,59,89,61,50,61,86,46,72,65,32,48,32,34,50,52,35,50,52,54,50,50,24,75,45,54,84,55,77,73,50,62,72,89,50,51,52,57,38,36,71,85,59,74,54,58,38,58,71,48,50,55,99,86,46,77,34,61,82,42,47,31,35,40,31,41,30,34,38,37,45,100,71,43,44,43,72,39,98,66,39,51,48,73,41,71,59,58,74,79,47,38,56,41,40,31,32,14,65,49,76,55,98,92,49,74,48,69,36,24,54,22,48,79,42,59,73,39,42,52,57,44,43,51,51,37,44,41,36,44,41,56,43,41,67,31,70,23,27,48,60,38,32,74,38,80,92,22,22,75,57,48,43,24,45,36,60,41,31,71,31,66,66,57,49,48,53,51,43,54,45,42,38,39,74,40,67,48,43,86,91,69,37,97,64,98,65,74,48,75,67,56,38,43,59,29,32,71,74,46,55,45,90,67,14,33,36,24,31,51,25,43,24,49,75,91,54,97,56,74,37,32,36,22,45,33,69,50,49,38,50,14,20,44,35,38,52,46,51,52,30,42,40,26,51,95,73,30,60,87,29,64,6,47,48,82,40,54,15,71,64,66,71,44,82,43,63,13,32,30,33,48,65,41,69,83,53,63,53,52,69,80,53,33,89,78,24,63,95,51,32,53,36,43,21,18,77,78,43,20,21,29,71,65,54,35,35,24,30,63,62,19,49,70,63,55,58,71,39,52,44,80,75,56,82,53,27,38,38,30,59,43,77,45,34,72,50,79,48,67,67,40,48,44,58,50,45,41,55,55,53,48,57,71,77,29,96,80,69,44,55,53,59,48,47,46,54,42,56,70,37,91,47,33,40,36,29,41,38,34,34,35,39,36,91,88,73,46,50,43,79,77,47,76,40,80,57,48,38,56,61,57,41,46,51,33,17,48,35,35,24,49,53,43,67,27,47,55,38,25,82,92,67,18,55,43,16,74,53,51,55,56,42,75,72,35,92,90,47,77,58,56,83,69,34,82,46,41,46,54,40,38,27,35,43,74,69,30,46,64,39,50,82,33,28,51,70,84,62,83,81,71,77,56,56,58,76,77,61,88,77,54,64,20,42,53,57,34,46,35,42,30,71,71,40,63,42,50,41,58,63,55,25,38,34,31,46,50,30,48,44,52,44,63,73,73,40,77,85,80,50,88,61,51,60,35,44,36,32,54,51,43,48,50,50,51,41,14,34,16,67,63,70,30,28,44,95,45,57,36,65,80,61,88,66,79,66,86,62,77,44,70,63,61,46,52,48,53,52,40,72,26,26,50,54,35,60,78,28,51,68,38,33,32,25,20,32,52,16,19,48,38,16,34,51,23,43,53,34,42,79,71,70,43,86,83,25,49,51,70,76,57,34,61,77,66,54,39,52,80,42,43,63,60,52,50,50,56,53,52,52,50,41,51,55,49,12,56,70,72,43,80,66,76,50,68,57,71,46,76,30,62,58,49,36,57,62,43,51,68,82,59,59,58,79,74,59,87,72,52,61,30,45,41,28,43,30,20,37,41,11,24,29,41,17,43,43,71,68,78,70,80,71,69,74,58,64,66,59,68,74,73,77,128